Protein AF-A0A6L8A4A1-F1 (afdb_monomer)

Mean predicted aligned error: 17.14 Å

Secondary structure (DSSP, 8-state):
-HHHHHHHHHHHHHHHHHHHHHHHHHHHHHTT--TTTSSSPPPTT-SS-HHHHHHHHHHHHHHHHHHHHTTPPP--HHHHHHHHHHHHHHHHHHHHHTTB-TTTSSSBPPTT-SS-HHHHHHHHHHHHHHHHHHHHTTPPPSS-HHHHHHHHHHHHHHHHHHHHTT--TTTSSSPPPTT-SS-HHHHHHHHHHHHHHHHHHHHTTB-TTT--B-STT-SS-HHHHHHHHHHHHSSHHHHHHHHHHHHHHHHHHTB-TTT--B-SSSSS-HHHHHHHHHHHHHHHHTTB-TTT--B-GGG-SS-HHHHHHHHHHHHHHHHHHHHHHHHHHHHHHHTTB-TTT--B-TTSSS-HHHHHHHHHTTTHHHHHHHHHHHHHHHHHTTB-TTT--B-SS-SS-HHHHHHHHHHSGGGTT----PPEEEEEETTT--EEEEESSHHHHHHHHHHHT--GGGEEEEEE--TTGGGS-S---

pLDDT: mean 90.59, std 10.73, range [36.97, 98.38]

Foldseek 3Di:
DVVVVVVVVVVVVVVVVVVVLVVQQVVLVVVQHQSPPSPHHPDPPDSHNPVVVVVVVVVVVVVVVVCVVVVNDDPPPVVVVVVVVVVLVVLLVVCVVVQHQSVPRPHGPDVPDNHNPVVVVVVVVVVVVVVVVCVVVVHPPPCPPVNVVVVVVVLVVLLVVLVVVQHASPPSPDHPPPPDRHHPVVVVVVVVVLVVLLVVLLVVCAASPPRHHHPPSDNHHPVVVVVVVVVCVVDVVVVVVVLVVLQVVLQVQCAQSPPRHHHDNDNHDPVVVVVLVVLQVVLLVVQAASPPRHGHPPSDNHHPVRVVVVVVVVVVVVVVVVVVLVVLLVVLQVVCAASPPRHHHNPDVHDPVVVVVVVVVPVVVVVVVVLVVLLVVLVVVCAASPPRHHHHNDNHPPVVVVVVCCVPVVNVPPDPQQWWKWKAFPVPRDIQDIDSDPVVVVVSCVVVVHDPVRIDIDTPPPPCVVVPDPDDD

Radius of gyration: 52.81 Å; Cα contacts (8 Å, |Δi|>4): 435; chains: 1; bounding box: 138×53×135 Å

Sequence (473 aa):
MAQRDIDERLDRRRRRNLDGYHRRVAERRERDLCIKCGKRPPAPERSICAPCGEKAGASERARAARFRAEGKPVRDPEARRRADRERDRRQHAERRAAGICVKCGRVPALPERTQCGPCAERRLAADRARHARARAEGKPPRISEASRLADRERGRRRRAERRAAGLCIRCGTLSPEAGRSMCEPCRDDRRAAKRLRRAERRAAGLCETCAAPVTGGAVYCGPCAAARNERRQRNPEPAREADRRRYAERRKRGDCTSCGKPVQGTAECRTCRDAHRTRYDARRAAGVCVKCRTPTDGGAAYCDPCAAAKAASRDRDRAAEYAARRRRYAERRARGRCVACNAPSPDAARCKPCAAVNAGQRDREAEKAARRRRYAERRAKGRCVECDAPSPGAARCEPCSLRHRERSGAFRGIPLWDPSWTVIEIATGVCHGTYDSEMEVAACLAFARLSRDEVEVIADASPMAGFIAPGWQ

Structure (mmCIF, N/CA/C/O backbone):
data_AF-A0A6L8A4A1-F1
#
_entry.id   AF-A0A6L8A4A1-F1
#
loop_
_atom_site.group_PDB
_atom_site.id
_atom_site.type_symbol
_atom_site.label_atom_id
_atom_site.label_alt_id
_atom_site.label_comp_id
_atom_site.label_asym_id
_atom_site.label_entity_id
_atom_site.label_seq_id
_atom_site.pdbx_PDB_ins_code
_atom_site.Cartn_x
_atom_site.Cartn_y
_atom_site.Cartn_z
_atom_site.occupancy
_atom_site.B_iso_or_equiv
_atom_site.auth_seq_id
_atom_site.auth_comp_id
_atom_site.auth_asym_id
_atom_site.auth_atom_id
_atom_site.pdbx_PDB_model_num
ATOM 1 N N . MET A 1 1 ? 57.455 25.961 -37.954 1.00 66.94 1 MET A N 1
ATOM 2 C CA . MET A 1 1 ? 56.364 26.708 -38.623 1.00 66.94 1 MET A CA 1
ATOM 3 C C . MET A 1 1 ? 56.169 26.250 -40.070 1.00 66.94 1 MET A C 1
ATOM 5 O O . MET A 1 1 ? 55.058 25.855 -40.381 1.00 66.94 1 MET A O 1
ATOM 9 N N . ALA A 1 2 ? 57.227 26.104 -40.881 1.00 84.94 2 ALA A N 1
ATOM 10 C CA . ALA A 1 2 ? 57.139 25.683 -42.293 1.00 84.94 2 ALA A CA 1
ATOM 11 C C . ALA A 1 2 ? 56.309 24.409 -42.600 1.00 84.94 2 ALA A C 1
ATOM 13 O O . ALA A 1 2 ? 55.541 24.403 -43.558 1.00 84.94 2 ALA A O 1
ATOM 14 N N . GLN A 1 3 ? 56.401 23.341 -41.793 1.00 88.38 3 GLN A N 1
ATOM 15 C CA . GLN A 1 3 ? 55.623 22.114 -42.043 1.00 88.38 3 GLN A CA 1
ATOM 16 C C . GLN A 1 3 ? 54.108 22.325 -41.870 1.00 88.38 3 GLN A C 1
ATOM 18 O O . GLN A 1 3 ? 53.325 21.810 -42.663 1.00 88.38 3 GLN A O 1
ATOM 23 N N . ARG A 1 4 ? 53.693 23.135 -40.882 1.00 89.94 4 ARG A N 1
ATOM 24 C CA . ARG A 1 4 ? 52.273 23.463 -40.666 1.00 89.94 4 ARG A CA 1
ATOM 25 C C . ARG A 1 4 ? 51.700 24.235 -41.852 1.00 89.94 4 ARG A C 1
ATOM 27 O O . ARG A 1 4 ? 50.600 23.926 -42.294 1.00 89.94 4 ARG A O 1
ATOM 34 N N . ASP A 1 5 ? 52.467 25.162 -42.420 1.00 92.38 5 ASP A N 1
ATOM 35 C CA . ASP A 1 5 ? 52.031 25.950 -43.578 1.00 92.38 5 ASP A CA 1
ATOM 36 C C . ASP A 1 5 ? 51.879 25.087 -44.842 1.00 92.38 5 ASP A C 1
ATOM 38 O O . ASP A 1 5 ? 50.951 25.283 -45.636 1.00 92.38 5 ASP A O 1
ATOM 42 N N . ILE A 1 6 ? 52.769 24.101 -45.025 1.00 94.25 6 ILE A N 1
ATOM 43 C CA . ILE A 1 6 ? 52.677 23.108 -46.105 1.00 94.25 6 ILE A CA 1
ATOM 44 C C . ILE A 1 6 ? 51.421 22.250 -45.926 1.00 94.25 6 ILE A C 1
ATOM 46 O O . ILE A 1 6 ? 50.636 22.117 -46.870 1.00 94.25 6 ILE A O 1
ATOM 50 N N . ASP A 1 7 ? 51.195 21.721 -44.724 1.00 91.62 7 ASP A N 1
ATOM 51 C CA . ASP A 1 7 ? 50.035 20.882 -44.424 1.00 91.62 7 ASP A CA 1
ATOM 52 C C . ASP A 1 7 ? 48.723 21.666 -44.604 1.00 91.62 7 ASP A C 1
ATOM 54 O O . ASP A 1 7 ? 47.808 21.197 -45.282 1.00 91.62 7 ASP A O 1
ATOM 58 N N . GLU A 1 8 ? 48.652 22.915 -44.133 1.00 94.12 8 GLU A N 1
ATOM 59 C CA . GLU A 1 8 ? 47.497 23.795 -44.340 1.00 94.12 8 GLU A CA 1
ATOM 60 C C . GLU A 1 8 ? 47.246 24.126 -45.818 1.00 94.12 8 GLU A C 1
ATOM 62 O O . GLU A 1 8 ? 46.094 24.242 -46.257 1.00 94.12 8 GLU A O 1
ATOM 67 N N . ARG A 1 9 ? 48.304 24.312 -46.617 1.00 94.69 9 ARG A N 1
ATOM 68 C CA . ARG A 1 9 ? 48.182 24.520 -48.069 1.00 94.69 9 ARG A CA 1
ATOM 69 C C . ARG A 1 9 ? 47.657 23.266 -48.765 1.00 94.69 9 ARG A C 1
ATOM 71 O O . ARG A 1 9 ? 46.771 23.373 -49.623 1.00 94.69 9 ARG A O 1
ATOM 78 N N . LEU A 1 10 ? 48.161 22.089 -48.393 1.00 94.94 10 LEU A N 1
ATOM 79 C CA . LEU A 1 10 ? 47.692 20.806 -48.915 1.00 94.94 10 LEU A CA 1
ATOM 80 C C . LEU A 1 10 ? 46.236 20.546 -48.527 1.00 94.94 10 LEU A C 1
ATOM 82 O O . LEU A 1 10 ? 45.442 20.164 -49.389 1.00 94.94 10 LEU A O 1
ATOM 86 N N . ASP A 1 11 ? 45.852 20.828 -47.287 1.00 91.75 11 ASP A N 1
ATOM 87 C CA . ASP A 1 11 ? 44.479 20.678 -46.814 1.00 91.75 11 ASP A CA 1
ATOM 88 C C . ASP A 1 11 ? 43.524 21.648 -47.505 1.00 91.75 11 ASP A C 1
ATOM 90 O O . ASP A 1 11 ? 42.462 21.231 -47.974 1.00 91.75 11 ASP A O 1
ATOM 94 N N . ARG A 1 12 ? 43.910 22.919 -47.683 1.00 94.50 12 ARG A N 1
ATOM 95 C CA . ARG A 1 12 ? 43.130 23.875 -48.489 1.00 94.50 12 ARG A CA 1
ATOM 96 C C . ARG A 1 12 ? 42.948 23.388 -49.926 1.00 94.50 12 ARG A C 1
ATOM 98 O O . ARG A 1 12 ? 41.848 23.481 -50.473 1.00 94.50 12 ARG A O 1
ATOM 105 N N . ARG A 1 13 ? 43.991 22.830 -50.550 1.00 95.88 13 ARG A N 1
ATOM 106 C CA . ARG A 1 13 ? 43.899 22.238 -51.897 1.00 95.88 13 ARG A CA 1
ATOM 107 C C . ARG A 1 13 ? 42.974 21.018 -51.921 1.00 95.88 13 ARG A C 1
ATOM 109 O O . ARG A 1 13 ? 42.146 20.914 -52.825 1.00 95.88 13 ARG A O 1
ATOM 116 N N . ARG A 1 14 ? 43.068 20.126 -50.930 1.00 95.44 14 ARG A N 1
ATOM 117 C CA . ARG A 1 14 ? 42.193 18.949 -50.791 1.00 95.44 14 ARG A CA 1
ATOM 118 C C . ARG A 1 14 ? 40.729 19.353 -50.618 1.00 95.44 14 ARG A C 1
ATOM 120 O O . ARG A 1 14 ? 39.891 18.802 -51.325 1.00 95.44 14 ARG A O 1
ATOM 127 N N . ARG A 1 15 ? 40.435 20.341 -49.762 1.00 92.25 15 ARG A N 1
ATOM 128 C CA . ARG A 1 15 ? 39.079 20.889 -49.568 1.00 92.25 15 ARG A CA 1
ATOM 129 C C . ARG A 1 15 ? 38.517 21.456 -50.870 1.00 92.25 15 ARG A C 1
ATOM 131 O O . ARG A 1 15 ? 37.486 20.980 -51.322 1.00 92.25 15 ARG A O 1
ATOM 138 N N . ARG A 1 16 ? 39.256 22.337 -51.558 1.00 95.19 16 ARG A N 1
ATOM 139 C CA . ARG A 1 16 ? 38.829 22.887 -52.863 1.00 95.19 16 ARG A CA 1
ATOM 140 C C . ARG A 1 16 ? 38.543 21.802 -53.908 1.00 95.19 16 ARG A C 1
ATOM 142 O O . ARG A 1 16 ? 37.552 21.886 -54.629 1.00 95.19 16 ARG A O 1
ATOM 149 N N . ASN A 1 17 ? 39.379 20.765 -53.981 1.00 95.44 17 ASN A N 1
ATOM 150 C CA . ASN A 1 17 ? 39.164 19.644 -54.899 1.00 95.44 17 ASN A CA 1
ATOM 151 C C . ASN A 1 17 ? 37.913 18.829 -54.542 1.00 95.44 17 ASN A C 1
ATOM 153 O O . ASN A 1 17 ? 37.177 18.414 -55.441 1.00 95.44 17 ASN A O 1
ATOM 157 N N . LEU A 1 18 ? 37.682 18.600 -53.247 1.00 93.38 18 LEU A N 1
ATOM 158 C CA . LEU A 1 18 ? 36.519 17.879 -52.740 1.00 93.38 18 LEU A CA 1
ATOM 159 C C . LEU A 1 18 ? 35.227 18.665 -52.999 1.00 93.38 18 LEU A C 1
ATOM 161 O O . LEU A 1 18 ? 34.268 18.097 -53.517 1.00 93.38 18 LEU A O 1
ATOM 165 N N . ASP A 1 19 ? 35.231 19.973 -52.747 1.00 91.94 19 ASP A N 1
ATOM 166 C CA . ASP A 1 19 ? 34.096 20.862 -53.010 1.00 91.94 19 ASP A CA 1
ATOM 167 C C . ASP A 1 19 ? 33.770 20.912 -54.507 1.00 91.94 19 ASP A C 1
ATOM 169 O O . ASP A 1 19 ? 32.614 20.766 -54.909 1.00 91.94 19 ASP A O 1
ATOM 173 N N . GLY A 1 20 ? 34.794 21.032 -55.360 1.00 96.31 20 GLY A N 1
ATOM 174 C CA . GLY A 1 20 ? 34.628 20.966 -56.811 1.00 96.31 20 GLY A CA 1
ATOM 175 C C . GLY A 1 20 ? 34.085 19.614 -57.286 1.00 96.31 20 GLY A C 1
ATOM 176 O O . GLY A 1 20 ? 33.263 19.561 -58.200 1.00 96.31 20 GLY A O 1
ATOM 177 N N . TYR A 1 21 ? 34.503 18.511 -56.658 1.00 96.12 21 TYR A N 1
ATOM 178 C CA . TYR A 1 21 ? 33.940 17.188 -56.925 1.00 96.12 21 TYR A CA 1
ATOM 179 C C . TYR A 1 21 ? 32.464 17.108 -56.518 1.00 96.12 21 TYR A C 1
ATOM 181 O O . TYR A 1 21 ? 31.644 16.692 -57.336 1.00 96.12 21 TYR A O 1
ATOM 189 N N . HIS A 1 22 ? 32.106 17.544 -55.307 1.00 94.25 22 HIS A N 1
ATOM 190 C CA . HIS A 1 22 ? 30.720 17.539 -54.834 1.00 94.25 22 HIS A CA 1
ATOM 191 C C . HIS A 1 22 ? 29.806 18.392 -55.710 1.00 94.25 22 HIS A C 1
ATOM 193 O O . HIS A 1 22 ? 28.723 17.930 -56.063 1.00 94.25 22 HIS A O 1
ATOM 199 N N . ARG A 1 23 ? 30.270 19.574 -56.132 1.00 96.50 23 ARG A N 1
ATOM 200 C CA . ARG A 1 23 ? 29.540 20.446 -57.059 1.00 96.50 23 ARG A CA 1
ATOM 201 C C . ARG A 1 23 ? 29.244 19.740 -58.383 1.00 96.50 23 ARG A C 1
ATOM 203 O O . ARG A 1 23 ? 28.089 19.660 -58.778 1.00 96.50 23 ARG A O 1
ATOM 210 N N . ARG A 1 24 ? 30.258 19.133 -59.017 1.00 97.50 24 ARG A N 1
ATOM 211 C CA . ARG A 1 24 ? 30.073 18.369 -60.268 1.00 97.50 24 ARG A CA 1
ATOM 212 C C . ARG A 1 24 ? 29.150 17.165 -60.094 1.00 97.50 24 ARG A C 1
ATOM 214 O O . ARG A 1 24 ? 28.415 16.821 -61.010 1.00 97.50 24 ARG A O 1
ATOM 221 N N . VAL A 1 25 ? 29.210 16.480 -58.952 1.00 96.81 25 VAL A N 1
ATOM 222 C CA . VAL A 1 25 ? 28.322 15.342 -58.666 1.00 96.81 25 VAL A CA 1
ATOM 223 C C . VAL A 1 25 ? 26.877 15.803 -58.491 1.00 96.81 25 VAL A C 1
ATOM 225 O O . VAL A 1 25 ? 25.984 15.124 -58.987 1.00 96.81 25 VAL A O 1
ATOM 228 N N . ALA A 1 26 ? 26.649 16.927 -57.809 1.00 94.88 26 ALA A N 1
ATOM 229 C CA . ALA A 1 26 ? 25.322 17.511 -57.647 1.00 94.88 26 ALA A CA 1
ATOM 230 C C . ALA A 1 26 ? 24.728 17.923 -59.002 1.00 94.88 26 ALA A C 1
ATOM 232 O O . ALA A 1 26 ? 23.661 17.434 -59.348 1.00 94.88 26 ALA A O 1
ATOM 233 N N . GLU A 1 27 ? 25.474 18.684 -59.810 1.00 96.56 27 GLU A N 1
ATOM 234 C CA . GLU A 1 27 ? 25.054 19.105 -61.158 1.00 96.56 27 GLU A CA 1
ATOM 235 C C . GLU A 1 27 ? 24.730 17.904 -62.064 1.00 96.56 27 GLU A C 1
ATOM 237 O O . GLU A 1 27 ? 23.751 17.900 -62.804 1.00 96.56 27 GLU A O 1
ATOM 242 N N . ARG A 1 28 ? 25.532 16.832 -61.989 1.00 98.00 28 ARG A N 1
ATOM 243 C CA . ARG A 1 28 ? 25.261 15.601 -62.748 1.00 98.00 28 ARG A CA 1
ATOM 244 C C . ARG A 1 28 ? 23.988 14.907 -62.283 1.00 98.00 28 ARG A C 1
ATOM 246 O O . ARG A 1 28 ? 23.270 14.398 -63.128 1.00 98.00 28 ARG A O 1
ATOM 253 N N . ARG A 1 29 ? 23.712 14.871 -60.976 1.00 96.31 29 ARG A N 1
ATOM 254 C CA . ARG A 1 29 ? 22.476 14.277 -60.444 1.00 96.31 29 ARG A CA 1
ATOM 255 C C . ARG A 1 29 ? 21.245 15.075 -60.847 1.00 96.31 29 ARG A C 1
ATOM 257 O O . ARG A 1 29 ? 20.251 14.465 -61.191 1.00 96.31 29 ARG A O 1
ATOM 264 N N . GLU A 1 30 ? 21.334 16.400 -60.824 1.00 97.38 30 GLU A N 1
ATOM 265 C CA . GLU A 1 30 ? 20.248 17.291 -61.247 1.00 97.38 30 GLU A CA 1
ATOM 266 C C . GLU A 1 30 ? 19.890 17.109 -62.729 1.00 97.38 30 GLU A C 1
ATOM 268 O O . GLU A 1 30 ? 18.735 17.238 -63.109 1.00 97.38 30 GLU A O 1
ATOM 273 N N . ARG A 1 31 ? 20.871 16.734 -63.559 1.00 97.56 31 ARG A N 1
ATOM 274 C CA . ARG A 1 31 ? 20.678 16.408 -64.980 1.00 97.56 31 ARG A CA 1
ATOM 275 C C . ARG A 1 31 ? 20.399 14.923 -65.255 1.00 97.56 31 ARG A C 1
ATOM 277 O O . ARG A 1 31 ? 20.472 14.513 -66.409 1.00 97.56 31 ARG A O 1
ATOM 284 N N . ASP A 1 32 ? 20.190 14.102 -64.225 1.00 96.81 32 ASP A N 1
ATOM 285 C CA . ASP A 1 32 ? 20.058 12.641 -64.340 1.00 96.81 32 ASP A CA 1
ATOM 286 C C . ASP A 1 32 ? 21.209 11.963 -65.111 1.00 96.81 32 ASP A C 1
ATOM 288 O O . ASP A 1 32 ? 21.039 10.988 -65.841 1.00 96.81 32 ASP A O 1
ATOM 292 N N . LEU A 1 33 ? 22.436 12.456 -64.928 1.00 97.88 33 LEU A N 1
ATOM 293 C CA . LEU A 1 33 ? 23.653 11.931 -65.542 1.00 97.88 33 LEU A CA 1
ATOM 294 C C . LEU A 1 33 ? 24.495 11.122 -64.546 1.00 97.88 33 LEU A C 1
ATOM 296 O O . LEU A 1 33 ? 24.608 11.409 -63.355 1.00 97.88 33 LEU A O 1
ATOM 300 N N . CYS A 1 34 ? 25.194 10.118 -65.073 1.00 97.25 34 CYS A N 1
ATOM 301 C CA . CYS A 1 34 ? 26.164 9.295 -64.360 1.00 97.25 34 CYS A CA 1
ATOM 302 C C . CYS A 1 34 ? 27.194 10.159 -63.621 1.00 97.25 34 CYS A C 1
ATOM 304 O O . CYS A 1 34 ? 27.953 10.906 -64.246 1.00 97.25 34 CYS A O 1
ATOM 306 N N . ILE A 1 35 ? 27.329 9.966 -62.304 1.00 97.19 35 ILE A N 1
ATOM 307 C CA . ILE A 1 35 ? 28.230 10.787 -61.475 1.00 97.19 35 ILE A CA 1
ATOM 308 C C . ILE A 1 35 ? 29.708 10.648 -61.860 1.00 97.19 35 ILE A C 1
ATOM 310 O O . ILE A 1 35 ? 30.510 11.519 -61.530 1.00 97.19 35 ILE A O 1
ATOM 314 N N . LYS A 1 36 ? 30.086 9.573 -62.568 1.00 96.50 36 LYS A N 1
ATOM 315 C CA . LYS A 1 36 ? 31.472 9.291 -62.965 1.00 96.50 36 LYS A CA 1
ATOM 316 C C . LYS A 1 36 ? 31.833 9.945 -64.297 1.00 96.50 36 LYS A C 1
ATOM 318 O O . LYS A 1 36 ? 32.751 10.764 -64.331 1.00 96.50 36 LYS A O 1
ATOM 323 N N . CYS A 1 37 ? 31.116 9.622 -65.375 1.00 97.06 37 CYS A N 1
ATOM 324 C CA . CYS A 1 37 ? 31.416 10.169 -66.702 1.00 97.06 37 CYS A CA 1
ATOM 325 C C . CYS A 1 37 ? 30.675 11.472 -67.021 1.00 97.06 37 CYS A C 1
ATOM 327 O O . CYS A 1 37 ? 31.192 12.247 -67.813 1.00 97.06 37 CYS A O 1
ATOM 329 N N . GLY A 1 38 ? 29.500 11.718 -66.431 1.00 96.44 38 GLY A N 1
ATOM 330 C CA . GLY A 1 38 ? 28.654 12.874 -66.743 1.00 96.44 38 GLY A CA 1
ATOM 331 C C . GLY A 1 38 ? 28.085 12.879 -68.166 1.00 96.44 38 GLY A C 1
ATOM 332 O O . GLY A 1 38 ? 27.768 13.948 -68.657 1.00 96.44 38 GLY A O 1
ATOM 333 N N . LYS A 1 39 ? 28.018 11.724 -68.850 1.00 97.88 39 LYS A N 1
ATOM 334 C CA . LYS A 1 39 ? 27.630 11.634 -70.278 1.00 97.88 39 LYS A CA 1
ATOM 335 C C . LYS A 1 39 ? 26.369 10.814 -70.566 1.00 97.88 39 LYS A C 1
ATOM 337 O O . LYS A 1 39 ? 25.824 10.914 -71.651 1.00 97.88 39 LYS A O 1
ATOM 342 N N . ARG A 1 40 ? 25.974 9.917 -69.662 1.00 97.38 40 ARG A N 1
ATOM 343 C CA . ARG A 1 40 ? 24.884 8.944 -69.868 1.00 97.38 40 ARG A CA 1
ATOM 344 C C . ARG A 1 40 ? 24.037 8.856 -68.606 1.00 97.38 40 ARG A C 1
ATOM 346 O O . ARG A 1 40 ? 24.631 9.037 -67.538 1.00 97.38 40 ARG A O 1
ATOM 353 N N . PRO A 1 41 ? 22.748 8.504 -68.693 1.00 97.31 41 PRO A N 1
ATOM 354 C CA . PRO A 1 41 ? 21.939 8.269 -67.510 1.00 97.31 41 PRO A CA 1
ATOM 355 C C . PRO A 1 41 ? 22.492 7.114 -66.658 1.00 97.31 41 PRO A C 1
ATOM 357 O O . PRO A 1 41 ? 23.192 6.227 -67.175 1.00 97.31 41 PRO A O 1
ATOM 360 N N . PRO A 1 42 ? 22.275 7.141 -65.334 1.00 97.44 42 PRO A N 1
ATOM 361 C CA . PRO A 1 42 ? 22.647 6.036 -64.464 1.00 97.44 42 PRO A CA 1
ATOM 362 C C . PRO A 1 42 ? 21.858 4.763 -64.811 1.00 97.44 42 PRO A C 1
ATOM 364 O O . PRO A 1 42 ? 20.752 4.825 -65.336 1.00 97.44 42 PRO A O 1
ATOM 367 N N . ALA A 1 43 ? 22.429 3.593 -64.514 1.00 95.69 43 ALA A N 1
ATOM 368 C CA . ALA A 1 43 ? 21.668 2.345 -64.586 1.00 95.69 43 ALA A CA 1
ATOM 369 C C . ALA A 1 43 ? 20.592 2.308 -63.476 1.00 95.69 43 ALA A C 1
ATOM 371 O O . ALA A 1 43 ? 20.798 2.956 -62.442 1.00 95.69 43 ALA A O 1
ATOM 372 N N . PRO A 1 44 ? 19.501 1.529 -63.634 1.00 95.50 44 PRO A N 1
ATOM 373 C CA . PRO A 1 44 ? 18.491 1.362 -62.591 1.00 95.50 44 PRO A CA 1
ATOM 374 C C . PRO A 1 44 ? 19.135 1.020 -61.242 1.00 95.50 44 PRO A C 1
ATOM 376 O O . PRO A 1 44 ? 20.060 0.207 -61.177 1.00 95.50 44 PRO A O 1
ATOM 379 N N . GLU A 1 45 ? 18.688 1.697 -60.181 1.00 93.44 45 GLU A N 1
ATOM 380 C CA . GLU A 1 45 ? 19.168 1.528 -58.797 1.00 93.44 45 GLU A CA 1
ATOM 381 C C . GLU A 1 45 ? 20.650 1.877 -58.548 1.00 93.44 45 GLU A C 1
ATOM 383 O O . GLU A 1 45 ? 21.193 1.621 -57.469 1.00 93.44 45 GLU A O 1
ATOM 388 N N . ARG A 1 46 ? 21.345 2.482 -59.519 1.00 95.31 46 ARG A N 1
ATOM 389 C CA . ARG A 1 46 ? 22.758 2.867 -59.392 1.00 95.31 46 ARG A CA 1
ATOM 390 C C . ARG A 1 46 ? 22.935 4.364 -59.608 1.00 95.31 46 ARG A C 1
ATOM 392 O O . ARG A 1 46 ? 22.094 5.042 -60.168 1.00 95.31 46 ARG A O 1
ATOM 399 N N . SER A 1 47 ? 24.071 4.902 -59.165 1.00 96.06 47 SER A N 1
ATOM 400 C CA . SER A 1 47 ? 24.444 6.312 -59.404 1.00 96.06 47 SER A CA 1
ATOM 401 C C . SER A 1 47 ? 25.384 6.501 -60.602 1.00 96.06 47 SER A C 1
ATOM 403 O O . SER A 1 47 ? 25.745 7.623 -60.958 1.00 96.06 47 SER A O 1
ATOM 405 N N . ILE A 1 48 ? 25.800 5.403 -61.237 1.00 97.38 48 ILE A N 1
ATOM 406 C CA . ILE A 1 48 ? 26.702 5.382 -62.391 1.00 97.38 48 ILE A CA 1
ATOM 407 C C . ILE A 1 48 ? 26.062 4.605 -63.542 1.00 97.38 48 ILE A C 1
ATOM 409 O O . ILE A 1 48 ? 25.298 3.669 -63.315 1.00 97.38 48 ILE A O 1
ATOM 413 N N . CYS A 1 49 ? 26.386 4.982 -64.778 1.00 97.69 49 CYS A N 1
ATOM 414 C CA . CYS A 1 49 ? 25.939 4.259 -65.967 1.00 97.69 49 CYS A CA 1
ATOM 415 C C . CYS A 1 49 ? 26.591 2.869 -66.047 1.00 97.69 49 CYS A C 1
ATOM 417 O O . CYS A 1 49 ? 27.691 2.665 -65.519 1.00 97.69 49 CYS A O 1
ATOM 419 N N . ALA A 1 50 ? 25.942 1.934 -66.748 1.00 97.44 50 ALA A N 1
ATOM 420 C CA . ALA A 1 50 ? 26.412 0.553 -66.892 1.00 97.44 50 ALA A CA 1
ATOM 421 C C . ALA A 1 50 ? 27.892 0.433 -67.337 1.00 97.44 50 ALA A C 1
ATOM 423 O O . ALA A 1 50 ? 28.654 -0.197 -66.602 1.00 97.44 50 ALA A O 1
ATOM 424 N N . PRO A 1 51 ? 28.379 1.151 -68.377 1.00 97.69 51 PRO A N 1
ATOM 425 C CA . PRO A 1 51 ? 29.790 1.075 -68.784 1.00 97.69 51 PRO A CA 1
ATOM 426 C C . PRO A 1 51 ? 30.765 1.553 -67.700 1.00 97.69 51 PRO A C 1
ATOM 428 O O . PRO A 1 51 ? 31.855 1.012 -67.511 1.00 97.69 51 PRO A O 1
ATOM 431 N N . CYS A 1 52 ? 30.388 2.597 -66.952 1.00 97.25 52 CYS A N 1
ATOM 432 C CA . CYS A 1 52 ? 31.201 3.079 -65.836 1.00 97.25 52 CYS A CA 1
ATOM 433 C C . CYS A 1 52 ? 31.234 2.077 -64.680 1.00 97.25 52 CYS A C 1
ATOM 435 O O . CYS A 1 52 ? 32.259 1.987 -63.995 1.00 97.25 52 CYS A O 1
ATOM 437 N N . GLY A 1 53 ? 30.126 1.362 -64.465 1.00 95.88 53 GLY A N 1
ATOM 438 C CA . GLY A 1 53 ? 30.003 0.273 -63.502 1.00 95.88 53 GLY A CA 1
ATOM 439 C C . GLY A 1 53 ? 30.864 -0.927 -63.879 1.00 95.88 53 GLY A C 1
ATOM 440 O O . GLY A 1 53 ? 31.643 -1.387 -63.050 1.00 95.88 53 GLY A O 1
ATOM 441 N N . GLU A 1 54 ? 30.815 -1.365 -65.135 1.00 95.56 54 GLU A N 1
ATOM 442 C CA . GLU A 1 54 ? 31.667 -2.436 -65.663 1.00 95.56 54 GLU A CA 1
ATOM 443 C C . GLU A 1 54 ? 33.148 -2.094 -65.529 1.00 95.56 54 GLU A C 1
ATOM 445 O O . GLU A 1 54 ? 33.912 -2.885 -64.978 1.00 95.56 54 GLU A O 1
ATOM 450 N N . LYS A 1 55 ? 33.549 -0.877 -65.923 1.00 96.44 55 LYS A N 1
ATOM 451 C CA . LYS A 1 55 ? 34.935 -0.411 -65.771 1.00 96.44 55 LYS A CA 1
ATOM 452 C C . LYS A 1 55 ? 35.370 -0.352 -64.303 1.00 96.44 55 LYS A C 1
ATOM 454 O O . LYS A 1 55 ? 36.516 -0.663 -63.987 1.00 96.44 55 LYS A O 1
ATOM 459 N N . ALA A 1 56 ? 34.478 0.054 -63.394 1.00 93.81 56 ALA A N 1
ATOM 460 C CA . ALA A 1 56 ? 34.760 0.048 -61.957 1.00 93.81 56 ALA A CA 1
ATOM 461 C C . ALA A 1 56 ? 34.936 -1.382 -61.424 1.00 93.81 56 ALA A C 1
ATOM 463 O O . ALA A 1 56 ? 35.932 -1.653 -60.759 1.00 93.81 56 ALA A O 1
ATOM 464 N N . GLY A 1 57 ? 34.031 -2.296 -61.781 1.00 94.19 57 GLY A N 1
ATOM 465 C CA . GLY A 1 57 ? 34.115 -3.703 -61.398 1.00 94.19 57 GLY A CA 1
ATOM 466 C C . GLY A 1 57 ? 35.346 -4.400 -61.979 1.00 94.19 57 GLY A C 1
ATOM 467 O O . GLY A 1 57 ? 36.005 -5.157 -61.275 1.00 94.19 57 GLY A O 1
ATOM 468 N N . ALA A 1 58 ? 35.716 -4.109 -63.229 1.00 94.31 58 ALA A N 1
ATOM 469 C CA . ALA A 1 58 ? 36.940 -4.616 -63.846 1.00 94.31 58 ALA A CA 1
ATOM 470 C C . ALA A 1 58 ? 38.191 -4.129 -63.100 1.00 94.31 58 ALA A C 1
ATOM 472 O O . ALA A 1 58 ? 39.071 -4.927 -62.791 1.00 94.31 58 ALA A O 1
ATOM 473 N N . SER A 1 59 ? 38.239 -2.843 -62.736 1.00 92.81 59 SER A N 1
ATOM 474 C CA . SER A 1 59 ? 39.335 -2.281 -61.940 1.00 92.81 59 SER A CA 1
ATOM 475 C C . SER A 1 59 ? 39.417 -2.898 -60.537 1.00 92.81 59 SER A C 1
ATOM 477 O O . SER A 1 59 ? 40.514 -3.194 -60.063 1.00 92.81 59 SER A O 1
ATOM 479 N N . GLU A 1 60 ? 38.280 -3.147 -59.883 1.00 90.50 60 GLU A N 1
ATOM 480 C CA . GLU A 1 60 ? 38.232 -3.807 -58.576 1.00 90.50 60 GLU A CA 1
ATOM 481 C C . GLU A 1 60 ? 38.679 -5.273 -58.656 1.00 90.50 60 GLU A C 1
ATOM 483 O O . GLU A 1 60 ? 39.505 -5.699 -57.847 1.00 90.50 60 GLU A O 1
ATOM 488 N N . ARG A 1 61 ? 38.224 -6.022 -59.671 1.00 92.88 61 ARG A N 1
ATOM 489 C CA . ARG A 1 61 ? 38.685 -7.394 -59.940 1.00 92.88 61 ARG A CA 1
ATOM 490 C C . ARG A 1 61 ? 40.181 -7.443 -60.234 1.00 92.88 61 ARG A C 1
ATOM 492 O O . ARG A 1 61 ? 40.866 -8.277 -59.653 1.00 92.88 61 ARG A O 1
ATOM 499 N N . ALA A 1 62 ? 40.700 -6.533 -61.059 1.00 93.31 62 ALA A N 1
ATOM 500 C CA . ALA A 1 62 ? 42.129 -6.438 -61.355 1.00 93.31 62 ALA A CA 1
ATOM 501 C C . ALA A 1 62 ? 42.949 -6.116 -60.096 1.00 93.31 62 ALA A C 1
ATOM 503 O O . ALA A 1 62 ? 43.975 -6.741 -59.839 1.00 93.31 62 ALA A O 1
ATOM 504 N N . ARG A 1 63 ? 42.469 -5.193 -59.250 1.00 90.69 63 ARG A N 1
ATOM 505 C CA . ARG A 1 63 ? 43.097 -4.891 -57.957 1.00 90.69 63 ARG A CA 1
ATOM 506 C C . ARG A 1 63 ? 43.092 -6.103 -57.024 1.00 90.69 63 ARG A C 1
ATOM 508 O O . ARG A 1 63 ? 44.102 -6.361 -56.375 1.00 90.69 63 ARG A O 1
ATOM 515 N N . ALA A 1 64 ? 41.976 -6.825 -56.944 1.00 86.31 64 ALA A N 1
ATOM 516 C CA . ALA A 1 64 ? 41.865 -8.033 -56.136 1.00 86.31 64 ALA A CA 1
ATOM 517 C C . ALA A 1 64 ? 42.791 -9.144 -56.655 1.00 86.31 64 ALA A C 1
ATOM 519 O O . ALA A 1 64 ? 43.473 -9.776 -55.855 1.00 86.31 64 ALA A O 1
ATOM 520 N N . ALA A 1 65 ? 42.865 -9.342 -57.974 1.00 90.62 65 ALA A N 1
ATOM 521 C CA . ALA A 1 65 ? 43.783 -10.284 -58.609 1.00 90.62 65 ALA A CA 1
ATOM 522 C C . ALA A 1 65 ? 45.246 -9.929 -58.310 1.00 90.62 65 ALA A C 1
ATOM 524 O O . ALA A 1 65 ? 45.998 -10.796 -57.878 1.00 90.62 65 ALA A O 1
ATOM 525 N N . ARG A 1 66 ? 45.622 -8.647 -58.422 1.00 93.38 66 ARG A N 1
ATOM 526 C CA . ARG A 1 66 ? 46.959 -8.167 -58.049 1.00 93.38 66 ARG A CA 1
ATOM 527 C C . ARG A 1 66 ? 47.281 -8.443 -56.580 1.00 93.38 66 ARG A C 1
ATOM 529 O O . ARG A 1 66 ? 48.358 -8.933 -56.286 1.00 93.38 66 ARG A O 1
ATOM 536 N N . PHE A 1 67 ? 46.353 -8.183 -55.657 1.00 87.62 67 PHE A N 1
ATOM 537 C CA . PHE A 1 67 ? 46.579 -8.494 -54.240 1.00 87.62 67 PHE A CA 1
ATOM 538 C C . PHE A 1 67 ? 46.749 -9.991 -53.974 1.00 87.62 67 PHE A C 1
ATOM 540 O O . PHE A 1 67 ? 47.581 -10.346 -53.145 1.00 87.62 67 PHE A O 1
ATOM 547 N N . ARG A 1 68 ? 46.027 -10.858 -54.697 1.00 87.38 68 ARG A N 1
ATOM 548 C CA . ARG A 1 68 ? 46.251 -12.310 -54.629 1.00 87.38 68 ARG A CA 1
ATOM 549 C C . ARG A 1 68 ? 47.624 -12.700 -55.181 1.00 87.38 68 ARG A C 1
ATOM 551 O O . ARG A 1 68 ? 48.312 -13.476 -54.534 1.00 87.38 68 ARG A O 1
ATOM 558 N N . ALA A 1 69 ? 48.028 -12.144 -56.326 1.00 90.31 69 ALA A N 1
ATOM 559 C CA . ALA A 1 69 ? 49.328 -12.414 -56.945 1.00 90.31 69 ALA A CA 1
ATOM 560 C C . ALA A 1 69 ? 50.507 -11.939 -56.076 1.00 90.31 69 ALA A C 1
ATOM 562 O O . ALA A 1 69 ? 51.519 -12.616 -55.983 1.00 90.31 69 ALA A O 1
ATOM 563 N N . GLU A 1 70 ? 50.354 -10.807 -55.386 1.00 92.50 70 GLU A N 1
ATOM 564 C CA . GLU A 1 70 ? 51.346 -10.265 -54.447 1.00 92.50 70 GLU A CA 1
ATOM 565 C C . GLU A 1 70 ? 51.348 -10.983 -53.078 1.00 92.50 70 GLU A C 1
ATOM 567 O O . GLU A 1 70 ? 52.041 -10.537 -52.166 1.00 92.50 70 GLU A O 1
ATOM 572 N N . GLY A 1 71 ? 50.527 -12.026 -52.878 1.00 87.06 71 GLY A N 1
ATOM 573 C CA . GLY A 1 71 ? 50.398 -12.726 -51.591 1.00 87.06 71 GLY A CA 1
ATOM 574 C C . GLY A 1 71 ? 49.867 -11.847 -50.450 1.00 87.06 71 GLY A C 1
ATOM 575 O O . GLY A 1 71 ? 49.964 -12.212 -49.278 1.00 87.06 71 GLY A O 1
ATOM 576 N N . LYS A 1 72 ? 49.304 -10.670 -50.760 1.00 82.62 72 LYS A N 1
ATOM 577 C CA . LYS A 1 72 ? 48.782 -9.756 -49.742 1.00 82.62 72 LYS A CA 1
ATOM 578 C C . LYS A 1 72 ? 47.504 -10.359 -49.162 1.00 82.62 72 LYS A C 1
ATOM 580 O O . LYS A 1 72 ? 46.573 -10.640 -49.924 1.00 82.62 72 LYS A O 1
ATOM 585 N N . PRO A 1 73 ? 47.408 -10.528 -47.831 1.00 73.50 73 PRO A N 1
ATOM 586 C CA . PRO A 1 73 ? 46.239 -11.138 -47.223 1.00 73.50 73 PRO A CA 1
ATOM 587 C C . PRO A 1 73 ? 44.992 -10.328 -47.579 1.00 73.50 73 PRO A C 1
ATOM 589 O O . PRO A 1 73 ? 44.950 -9.101 -47.424 1.00 73.50 73 PRO A O 1
ATOM 592 N N . VAL A 1 74 ? 43.954 -11.020 -48.055 1.00 74.88 74 VAL A N 1
ATOM 593 C CA . VAL A 1 74 ? 42.614 -10.438 -48.148 1.00 74.88 74 VAL A CA 1
ATOM 594 C C . VAL A 1 74 ? 42.270 -9.947 -46.748 1.00 74.88 74 VAL A C 1
ATOM 596 O O . VAL A 1 74 ? 42.345 -10.710 -45.789 1.00 74.88 74 VAL A O 1
ATOM 599 N N . ARG A 1 75 ? 41.962 -8.653 -46.616 1.00 78.75 75 ARG A N 1
ATOM 600 C CA . ARG A 1 75 ? 41.707 -8.021 -45.317 1.00 78.75 75 ARG A CA 1
ATOM 601 C C . ARG A 1 75 ? 40.673 -8.845 -44.549 1.00 78.75 75 ARG A C 1
ATOM 603 O O . ARG A 1 75 ? 39.522 -8.882 -44.980 1.00 78.75 75 ARG A O 1
ATOM 610 N N . ASP A 1 76 ? 41.088 -9.463 -43.440 1.00 84.19 76 ASP A N 1
ATOM 611 C CA . ASP A 1 76 ? 40.230 -10.323 -42.620 1.00 84.19 76 ASP A CA 1
ATOM 612 C C . ASP A 1 76 ? 38.917 -9.578 -42.283 1.00 84.19 76 ASP A C 1
ATOM 614 O O . ASP A 1 76 ? 38.943 -8.536 -41.604 1.00 84.19 76 ASP A O 1
ATOM 618 N N . PRO A 1 77 ? 37.761 -10.058 -42.784 1.00 85.50 77 PRO A N 1
ATOM 619 C CA . PRO A 1 77 ? 36.469 -9.444 -42.512 1.00 85.50 77 PRO A CA 1
ATOM 620 C C . PRO A 1 77 ? 36.165 -9.360 -41.015 1.00 85.50 77 PRO A C 1
ATOM 622 O O . PRO A 1 77 ? 35.517 -8.403 -40.578 1.00 85.50 77 PRO A O 1
ATOM 625 N N . GLU A 1 78 ? 36.639 -10.316 -40.215 1.00 88.06 78 GLU A N 1
ATOM 626 C CA . GLU A 1 78 ? 36.450 -10.306 -38.769 1.00 88.06 78 GLU A CA 1
ATOM 627 C C . GLU A 1 78 ? 37.324 -9.263 -38.086 1.00 88.06 78 GLU A C 1
ATOM 629 O O . GLU A 1 78 ? 36.806 -8.489 -37.279 1.00 88.06 78 GLU A O 1
ATOM 634 N N . ALA A 1 79 ? 38.610 -9.161 -38.437 1.00 87.25 79 ALA A N 1
ATOM 635 C CA . ALA A 1 79 ? 39.482 -8.086 -37.968 1.00 87.25 79 ALA A CA 1
ATOM 636 C C . ALA A 1 79 ? 38.901 -6.703 -38.290 1.00 87.25 79 ALA A C 1
ATOM 638 O O . ALA A 1 79 ? 38.882 -5.827 -37.423 1.00 87.25 79 ALA A O 1
ATOM 639 N N . ARG A 1 80 ? 38.338 -6.509 -39.493 1.00 86.94 80 ARG A N 1
ATOM 640 C CA . ARG A 1 80 ? 37.634 -5.265 -39.843 1.00 86.94 80 ARG A CA 1
ATOM 641 C C . ARG A 1 80 ? 36.422 -5.024 -38.938 1.00 86.94 80 ARG A C 1
ATOM 643 O O . ARG A 1 80 ? 36.287 -3.932 -38.394 1.00 86.94 80 ARG A O 1
ATOM 650 N N . ARG A 1 81 ? 35.565 -6.032 -38.731 1.00 90.88 81 ARG A N 1
ATOM 651 C CA . ARG A 1 81 ? 34.397 -5.926 -37.835 1.00 90.88 81 ARG A CA 1
ATOM 652 C C . ARG A 1 81 ? 34.807 -5.650 -36.385 1.00 90.88 81 ARG A C 1
ATOM 654 O O . ARG A 1 81 ? 34.129 -4.876 -35.714 1.00 90.88 81 ARG A O 1
ATOM 661 N N . ARG A 1 82 ? 35.890 -6.261 -35.891 1.00 91.62 82 ARG A N 1
ATOM 662 C CA . ARG A 1 82 ? 36.457 -6.002 -34.556 1.00 91.62 82 ARG A CA 1
ATOM 663 C C . ARG A 1 82 ? 36.914 -4.549 -34.431 1.00 91.62 82 ARG A C 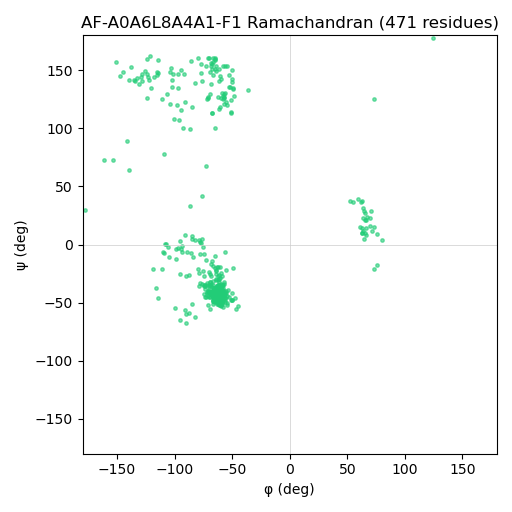1
ATOM 665 O O . ARG A 1 82 ? 36.449 -3.866 -33.524 1.00 91.62 82 ARG A O 1
ATOM 672 N N . ALA A 1 83 ? 37.714 -4.065 -35.382 1.00 89.06 83 ALA A N 1
ATOM 673 C CA . ALA A 1 83 ? 38.193 -2.683 -35.407 1.00 89.06 83 ALA A CA 1
ATOM 674 C C . ALA A 1 83 ? 37.046 -1.660 -35.499 1.00 89.06 83 ALA A C 1
ATOM 676 O O . ALA A 1 83 ? 37.083 -0.624 -34.837 1.00 89.06 83 ALA A O 1
ATOM 677 N N . ASP A 1 84 ? 35.999 -1.946 -36.277 1.00 89.69 84 ASP A N 1
ATOM 678 C CA . ASP A 1 84 ? 34.830 -1.066 -36.371 1.00 89.69 84 ASP A CA 1
ATOM 679 C C . ASP A 1 84 ? 34.010 -1.061 -35.067 1.00 89.69 84 ASP A C 1
ATOM 681 O O . ASP A 1 84 ? 33.654 0.010 -34.580 1.00 89.69 84 ASP A O 1
ATOM 685 N N . ARG A 1 85 ? 33.808 -2.220 -34.416 1.00 94.81 85 ARG A N 1
ATOM 686 C CA . ARG A 1 85 ? 33.176 -2.287 -33.081 1.00 94.81 85 ARG A CA 1
ATOM 687 C C . ARG A 1 85 ? 33.975 -1.523 -32.028 1.00 94.81 85 ARG A C 1
ATOM 689 O O . ARG A 1 85 ? 33.385 -0.886 -31.159 1.00 94.81 85 ARG A O 1
ATOM 696 N N . GLU A 1 86 ? 35.299 -1.611 -32.068 1.00 95.62 86 GLU A N 1
ATOM 697 C CA . GLU A 1 86 ? 36.175 -0.889 -31.148 1.00 95.62 86 GLU A CA 1
ATOM 698 C C . GLU A 1 86 ? 36.098 0.625 -31.372 1.00 95.62 86 GLU A C 1
ATOM 700 O O . GLU A 1 86 ? 35.912 1.383 -30.418 1.00 95.62 86 GLU A O 1
ATOM 705 N N . ARG A 1 87 ? 36.126 1.064 -32.636 1.00 96.06 87 ARG A N 1
ATOM 706 C CA . ARG A 1 87 ? 35.900 2.462 -33.022 1.00 96.06 87 ARG A CA 1
ATOM 707 C C . ARG A 1 87 ? 34.550 2.974 -32.516 1.00 96.06 87 ARG A C 1
ATOM 709 O O . ARG A 1 87 ? 34.502 4.055 -31.934 1.00 96.06 87 ARG A O 1
ATOM 716 N N . ASP A 1 88 ? 33.480 2.197 -32.683 1.00 94.75 88 ASP A N 1
ATOM 717 C CA . ASP A 1 88 ? 32.134 2.553 -32.219 1.00 94.75 88 ASP A CA 1
ATOM 718 C C . ASP A 1 88 ? 32.062 2.652 -30.689 1.00 94.75 88 ASP A C 1
ATOM 720 O O . ASP A 1 88 ? 31.462 3.589 -30.158 1.00 94.75 88 ASP A O 1
ATOM 724 N N . ARG A 1 89 ? 32.702 1.723 -29.961 1.00 95.88 89 ARG A N 1
ATOM 725 C CA . ARG A 1 89 ? 32.804 1.781 -28.491 1.00 95.88 89 ARG A CA 1
ATOM 726 C C . ARG A 1 89 ? 33.539 3.036 -28.036 1.00 95.88 89 ARG A C 1
ATOM 728 O O . ARG A 1 89 ? 33.056 3.708 -27.126 1.00 95.88 89 ARG A O 1
ATOM 735 N N . ARG A 1 90 ? 34.665 3.363 -28.678 1.00 97.44 90 ARG A N 1
ATOM 736 C CA . ARG A 1 90 ? 35.457 4.556 -28.364 1.00 97.44 90 ARG A CA 1
ATOM 737 C C . ARG A 1 90 ? 34.659 5.834 -28.621 1.00 97.44 90 ARG A C 1
ATOM 739 O O . ARG A 1 90 ? 34.486 6.620 -27.699 1.00 97.44 90 ARG A O 1
ATOM 746 N N . GLN A 1 91 ? 34.057 5.981 -29.804 1.00 96.81 91 GLN A N 1
ATOM 747 C CA . GLN A 1 91 ? 33.204 7.136 -30.119 1.00 96.81 91 GLN A CA 1
ATOM 748 C C . GLN A 1 91 ? 32.006 7.253 -29.171 1.00 96.81 91 GLN A C 1
ATOM 750 O O . GLN A 1 91 ? 31.597 8.354 -28.805 1.00 96.81 91 GLN A O 1
ATOM 755 N N . HIS A 1 92 ? 31.416 6.126 -28.766 1.00 97.38 92 HIS A N 1
ATOM 756 C CA . HIS A 1 92 ? 30.331 6.123 -27.793 1.00 97.38 92 HIS A CA 1
ATOM 757 C C . HIS A 1 92 ? 30.804 6.621 -26.419 1.00 97.38 92 HIS A C 1
ATOM 759 O O . HIS A 1 92 ? 30.108 7.421 -25.793 1.00 97.38 92 HIS A O 1
ATOM 765 N N . ALA A 1 93 ? 31.968 6.161 -25.949 1.00 96.12 93 ALA A N 1
ATOM 766 C CA . ALA A 1 93 ? 32.562 6.603 -24.690 1.00 96.12 93 ALA A CA 1
ATOM 767 C C . ALA A 1 93 ? 32.928 8.095 -24.726 1.00 96.12 93 ALA A C 1
ATOM 769 O O . ALA A 1 93 ? 32.520 8.827 -23.829 1.00 96.12 93 ALA A O 1
ATOM 770 N N . GLU A 1 94 ? 33.587 8.555 -25.792 1.00 97.19 94 GLU A N 1
ATOM 771 C CA . GLU A 1 94 ? 33.949 9.963 -26.014 1.00 97.19 94 GLU A CA 1
ATOM 772 C C . GLU A 1 94 ? 32.711 10.871 -26.017 1.00 97.19 94 GLU A C 1
ATOM 774 O O . GLU A 1 94 ? 32.659 11.855 -25.283 1.00 97.19 94 GLU A O 1
ATOM 779 N N . ARG A 1 95 ? 31.656 10.515 -26.769 1.00 98.19 95 ARG A N 1
ATOM 780 C CA . ARG A 1 95 ? 30.402 11.294 -26.793 1.00 98.19 95 ARG A CA 1
ATOM 781 C C . ARG A 1 95 ? 29.726 11.338 -25.429 1.00 98.19 95 ARG A C 1
ATOM 783 O O . ARG A 1 95 ? 29.227 12.387 -25.036 1.00 98.19 95 ARG A O 1
ATOM 790 N N . ARG A 1 96 ? 29.708 10.212 -24.707 1.00 97.56 96 ARG A N 1
ATOM 791 C CA . ARG A 1 96 ? 29.134 10.142 -23.358 1.00 97.56 96 ARG A CA 1
ATOM 792 C C . ARG A 1 96 ? 29.915 11.019 -22.377 1.00 97.56 96 ARG A C 1
ATOM 794 O O . ARG A 1 96 ? 29.278 11.715 -21.596 1.00 97.56 96 ARG A O 1
ATOM 801 N N . ALA A 1 97 ? 31.247 10.996 -22.433 1.00 97.12 97 ALA A N 1
ATOM 802 C CA . ALA A 1 97 ? 32.111 11.828 -21.597 1.00 97.12 97 ALA A CA 1
ATOM 803 C C . ALA A 1 97 ? 31.945 13.325 -21.909 1.00 97.12 97 ALA A C 1
ATOM 805 O O . ALA A 1 97 ? 31.874 14.133 -20.994 1.00 97.12 97 ALA A O 1
ATOM 806 N N . ALA A 1 98 ? 31.780 13.682 -23.186 1.00 97.50 98 ALA A N 1
ATOM 807 C CA . ALA A 1 98 ? 31.524 15.055 -23.621 1.00 97.50 98 ALA A CA 1
ATOM 808 C C . ALA A 1 98 ? 30.084 15.547 -23.356 1.00 97.50 98 ALA A C 1
ATOM 810 O O . ALA A 1 98 ? 29.751 16.675 -23.709 1.00 97.50 98 ALA A O 1
ATOM 811 N N . GLY A 1 99 ? 29.194 14.707 -22.811 1.00 97.44 99 GLY A N 1
ATOM 812 C CA . GLY A 1 99 ? 27.783 15.063 -22.620 1.00 97.44 99 GLY A CA 1
ATOM 813 C C . GLY A 1 99 ? 27.009 15.260 -23.931 1.00 97.44 99 GLY A C 1
ATOM 814 O O . GLY A 1 99 ? 25.964 15.905 -23.945 1.00 97.44 99 GLY A O 1
ATOM 815 N N . ILE A 1 100 ? 27.492 14.705 -25.047 1.00 98.31 100 ILE A N 1
ATOM 816 C CA . ILE A 1 100 ? 26.874 14.810 -26.374 1.00 98.31 100 ILE A CA 1
ATOM 817 C C . ILE A 1 100 ? 26.035 13.556 -26.647 1.00 98.31 100 ILE A C 1
ATOM 819 O O . ILE A 1 100 ? 26.369 12.440 -26.248 1.00 98.31 100 ILE A O 1
ATOM 823 N N . CYS A 1 101 ? 24.929 13.707 -27.378 1.00 98.06 101 CYS A N 1
ATOM 824 C CA . CYS A 1 101 ? 24.092 12.582 -27.775 1.00 98.06 101 CYS A CA 1
ATOM 825 C C . CYS A 1 101 ? 24.897 11.497 -28.512 1.00 98.06 101 CYS A C 1
ATOM 827 O O . CYS A 1 101 ? 25.382 11.713 -29.624 1.00 98.06 101 CYS A O 1
ATOM 829 N N . VAL A 1 102 ? 24.924 10.276 -27.965 1.00 97.88 102 VAL A N 1
ATOM 830 C CA . VAL A 1 102 ? 25.686 9.153 -28.545 1.00 97.88 102 VAL A CA 1
ATOM 831 C C . VAL A 1 102 ? 25.179 8.730 -29.928 1.00 97.88 102 VAL A C 1
ATOM 833 O O . VAL A 1 102 ? 25.931 8.149 -30.709 1.00 97.88 102 VAL A O 1
ATOM 836 N N . LYS A 1 103 ? 23.912 9.037 -30.255 1.00 97.69 103 LYS A N 1
ATOM 837 C CA . LYS A 1 103 ? 23.267 8.650 -31.517 1.00 97.69 103 LYS A CA 1
ATOM 838 C C . LYS A 1 103 ? 23.544 9.626 -32.660 1.00 97.69 103 LYS A C 1
ATOM 840 O O . LYS A 1 103 ? 23.912 9.167 -33.735 1.00 97.69 103 LYS A O 1
ATOM 845 N N . CYS A 1 104 ? 23.333 10.930 -32.459 1.00 97.12 104 CYS A N 1
ATOM 846 C CA . CYS A 1 104 ? 23.555 11.923 -33.516 1.00 97.12 104 CYS A CA 1
ATOM 847 C C . CYS A 1 104 ? 24.938 12.577 -33.459 1.00 97.12 104 CYS A C 1
ATOM 849 O O . CYS A 1 104 ? 25.400 13.046 -34.491 1.00 97.12 104 CYS A O 1
ATOM 851 N N . GLY A 1 105 ? 25.586 12.622 -32.289 1.00 96.62 105 GLY A N 1
ATOM 852 C CA . GLY A 1 105 ? 26.894 13.253 -32.103 1.00 96.62 105 GLY A CA 1
ATOM 853 C C . GLY A 1 105 ? 26.913 14.775 -32.290 1.00 96.62 105 GLY A C 1
ATOM 854 O O . GLY A 1 105 ? 27.994 15.320 -32.459 1.00 96.62 105 GLY A O 1
ATOM 855 N N . ARG A 1 106 ? 25.751 15.449 -32.318 1.00 97.12 106 ARG A N 1
ATOM 856 C CA . ARG A 1 106 ? 25.635 16.886 -32.659 1.00 97.12 106 ARG A CA 1
ATOM 857 C C . ARG A 1 106 ? 25.113 17.770 -31.531 1.00 97.12 106 ARG A C 1
ATOM 859 O O . ARG A 1 106 ? 25.527 18.909 -31.412 1.00 97.12 106 ARG A O 1
ATOM 866 N N . VAL A 1 107 ? 24.164 17.259 -30.753 1.00 97.81 107 VAL A N 1
ATOM 867 C CA . VAL A 1 107 ? 23.424 18.027 -29.739 1.00 97.81 107 VAL A CA 1
ATOM 868 C C . VAL A 1 107 ? 23.758 17.457 -28.360 1.00 97.81 107 VAL A C 1
ATOM 870 O O . VAL A 1 107 ? 23.916 16.229 -28.270 1.00 97.81 107 VAL A O 1
ATOM 873 N N . PRO A 1 108 ? 23.829 18.283 -27.299 1.00 98.31 108 PRO A N 1
ATOM 874 C CA . PRO A 1 108 ? 23.946 17.800 -25.929 1.00 98.31 108 PRO A CA 1
ATOM 875 C C . PRO A 1 108 ? 22.899 16.728 -25.597 1.00 98.31 108 PRO A C 1
ATOM 877 O O . PRO A 1 108 ? 21.761 16.750 -26.082 1.00 98.31 108 PRO A O 1
ATOM 880 N N . ALA A 1 109 ? 23.299 15.733 -24.812 1.00 98.06 109 ALA A N 1
ATOM 881 C CA . ALA A 1 109 ? 22.381 14.744 -24.276 1.00 98.06 109 ALA A CA 1
ATOM 882 C C . ALA A 1 109 ? 21.510 15.375 -23.177 1.00 98.06 109 ALA A C 1
ATOM 884 O O . ALA A 1 109 ? 21.912 16.337 -22.528 1.00 98.06 109 ALA A O 1
ATOM 885 N N . LEU A 1 110 ? 20.307 14.837 -22.967 1.00 97.00 110 LEU A N 1
ATOM 886 C CA . LEU A 1 110 ? 19.492 15.249 -21.822 1.00 97.00 110 LEU A CA 1
ATOM 887 C C . LEU A 1 110 ? 20.202 14.872 -20.505 1.00 97.00 110 LEU A C 1
ATOM 889 O O . LEU A 1 110 ? 20.875 13.833 -20.485 1.00 97.00 110 LEU A O 1
ATOM 893 N N . PRO A 1 111 ? 20.013 15.634 -19.409 1.00 96.62 111 PRO A N 1
ATOM 894 C CA . PRO A 1 111 ? 20.529 15.263 -18.094 1.00 96.62 111 PRO A CA 1
ATOM 895 C C . PRO A 1 111 ? 20.169 13.812 -17.748 1.00 96.62 111 PRO A C 1
ATOM 897 O O . PRO A 1 111 ? 19.052 13.362 -18.014 1.00 96.62 111 PRO A O 1
ATOM 900 N N . GLU A 1 112 ? 21.143 13.062 -17.226 1.00 94.62 112 GLU A N 1
ATOM 901 C CA . GLU A 1 112 ? 21.021 11.635 -16.866 1.00 94.62 112 GLU A CA 1
ATOM 902 C C . GLU A 1 112 ? 20.719 10.667 -18.032 1.00 94.62 112 GLU A C 1
ATOM 904 O O . GLU A 1 112 ? 20.447 9.481 -17.821 1.00 94.62 112 GLU A O 1
ATOM 909 N N . ARG A 1 113 ? 20.786 11.123 -19.289 1.00 96.38 113 ARG A N 1
ATOM 910 C CA . ARG A 1 113 ? 20.548 10.289 -20.478 1.00 96.38 113 ARG A CA 1
ATOM 911 C C . ARG A 1 113 ? 21.733 10.339 -21.435 1.00 96.38 113 ARG A C 1
ATOM 913 O O . ARG A 1 113 ? 22.537 11.256 -21.433 1.00 96.38 113 ARG A O 1
ATOM 920 N N . THR A 1 114 ? 21.829 9.339 -22.310 1.00 97.69 114 THR A N 1
ATOM 921 C CA . THR A 1 114 ? 22.871 9.274 -23.355 1.00 97.69 114 THR A CA 1
ATOM 922 C C . THR A 1 114 ? 22.412 9.846 -24.701 1.00 97.69 114 THR A C 1
ATOM 924 O O . THR A 1 114 ? 23.181 9.901 -25.660 1.00 97.69 114 THR A O 1
ATOM 927 N N . GLN A 1 115 ? 21.144 10.248 -24.819 1.00 98.00 115 GLN A N 1
ATOM 928 C CA . GLN A 1 115 ? 20.533 10.717 -26.063 1.00 98.00 115 GLN A CA 1
ATOM 929 C C . GLN A 1 115 ? 19.932 12.115 -25.885 1.00 98.00 115 GLN A C 1
ATOM 931 O O . GLN A 1 115 ? 19.421 12.430 -24.812 1.00 98.00 115 GLN A O 1
ATOM 936 N N . CYS A 1 116 ? 19.964 12.933 -26.941 1.00 98.25 116 CYS A N 1
ATOM 937 C CA . CYS A 1 116 ? 19.191 14.174 -26.994 1.00 98.25 116 CYS A CA 1
ATOM 938 C C . CYS A 1 116 ? 17.693 13.863 -27.146 1.00 98.25 116 CYS A C 1
ATOM 940 O O . CYS A 1 116 ? 17.337 12.770 -27.608 1.00 98.25 116 CYS A O 1
ATOM 942 N N . GLY A 1 117 ? 16.830 14.829 -26.813 1.00 97.31 117 GLY A N 1
ATOM 943 C CA . GLY A 1 117 ? 15.367 14.703 -26.910 1.00 97.31 117 GLY A CA 1
ATOM 944 C C . GLY A 1 117 ? 14.886 14.110 -28.243 1.00 97.31 117 GLY A C 1
ATOM 945 O O . GLY A 1 117 ? 14.317 13.017 -28.232 1.00 97.31 117 GLY A O 1
ATOM 946 N N . PRO A 1 118 ? 15.252 14.691 -29.403 1.00 98.06 118 PRO A N 1
ATOM 947 C CA . PRO A 1 118 ? 14.801 14.192 -30.707 1.00 98.06 118 PRO A CA 1
ATOM 948 C C . PRO A 1 118 ? 15.255 12.761 -31.036 1.00 98.06 118 PRO A C 1
ATOM 950 O O . PRO A 1 118 ? 14.559 11.996 -31.705 1.00 98.06 118 PRO A O 1
ATOM 953 N N . CYS A 1 119 ? 16.456 12.355 -30.604 1.00 97.62 119 CYS A N 1
ATOM 954 C CA . CYS A 1 119 ? 16.912 10.975 -30.804 1.00 97.62 119 CYS A CA 1
ATOM 955 C C . CYS A 1 119 ? 16.197 9.996 -29.868 1.00 97.62 119 CYS A C 1
ATOM 957 O O . CYS A 1 119 ? 15.877 8.884 -30.295 1.00 97.62 119 CYS A O 1
ATOM 959 N N . ALA A 1 120 ? 15.940 10.404 -28.623 1.00 96.56 120 ALA A N 1
ATOM 960 C CA . ALA A 1 120 ? 15.191 9.606 -27.663 1.00 96.56 120 ALA A CA 1
ATOM 961 C C . ALA A 1 120 ? 13.741 9.398 -28.129 1.00 96.56 120 ALA A C 1
ATOM 963 O O . ALA A 1 120 ? 13.253 8.269 -28.105 1.00 96.56 120 ALA A O 1
ATOM 964 N N . GLU A 1 121 ? 13.088 10.443 -28.635 1.00 96.44 121 GLU A N 1
ATOM 965 C CA . GLU A 1 121 ? 11.737 10.378 -29.199 1.00 96.44 121 GLU A CA 1
ATOM 966 C C . GLU A 1 121 ? 11.667 9.485 -30.433 1.00 96.44 121 GLU A C 1
ATOM 968 O O . GLU A 1 121 ? 10.827 8.589 -30.479 1.00 96.44 121 GLU A O 1
ATOM 973 N N . ARG A 1 122 ? 12.593 9.638 -31.391 1.00 97.50 122 ARG A N 1
ATOM 974 C CA . ARG A 1 122 ? 12.667 8.744 -32.561 1.00 97.50 122 ARG A CA 1
ATOM 975 C C . ARG A 1 122 ? 12.866 7.284 -32.160 1.00 97.50 122 ARG A C 1
ATOM 977 O O . ARG A 1 122 ? 12.247 6.402 -32.752 1.00 97.50 122 ARG A O 1
ATOM 984 N N . ARG A 1 123 ? 13.694 7.009 -31.143 1.00 97.00 123 ARG A N 1
ATOM 985 C CA . ARG A 1 123 ? 13.860 5.651 -30.601 1.00 97.00 123 ARG A CA 1
ATOM 986 C C . ARG A 1 123 ? 12.545 5.127 -30.027 1.00 97.00 123 ARG A C 1
ATOM 988 O O . ARG A 1 123 ? 12.140 4.029 -30.390 1.00 97.00 123 ARG A O 1
ATOM 995 N N . LEU A 1 124 ? 11.872 5.915 -29.187 1.00 95.00 124 LEU A N 1
ATOM 996 C CA . LEU A 1 124 ? 10.591 5.541 -28.586 1.00 95.00 124 LEU A CA 1
ATOM 997 C C . LEU A 1 124 ? 9.496 5.342 -29.641 1.00 95.00 124 LEU A C 1
ATOM 999 O O . LEU A 1 124 ? 8.724 4.395 -29.539 1.00 95.00 124 LEU A O 1
ATOM 1003 N N . ALA A 1 125 ? 9.442 6.183 -30.675 1.00 95.25 125 ALA A N 1
ATOM 1004 C CA . ALA A 1 125 ? 8.522 6.026 -31.796 1.00 95.25 125 ALA A CA 1
ATOM 1005 C C . ALA A 1 125 ? 8.799 4.729 -32.571 1.00 95.25 125 ALA A C 1
ATOM 1007 O O . ALA A 1 125 ? 7.870 3.976 -32.854 1.00 95.25 125 ALA A O 1
ATOM 1008 N N . ALA A 1 126 ? 10.070 4.409 -32.837 1.00 95.06 126 ALA A N 1
ATOM 1009 C CA . ALA A 1 126 ? 10.455 3.148 -33.469 1.00 95.06 126 ALA A CA 1
ATOM 1010 C C . ALA A 1 126 ? 10.147 1.922 -32.589 1.00 95.06 126 ALA A C 1
ATOM 1012 O O . ALA A 1 126 ? 9.732 0.887 -33.113 1.00 95.06 126 ALA A O 1
ATOM 1013 N N . ASP A 1 127 ? 10.325 2.025 -31.268 1.00 91.88 127 ASP A N 1
ATOM 1014 C CA . ASP A 1 127 ? 9.925 0.991 -30.306 1.00 91.88 127 ASP A CA 1
ATOM 1015 C C . ASP A 1 127 ? 8.405 0.789 -30.313 1.00 91.88 127 ASP A C 1
ATOM 1017 O O . ASP A 1 127 ? 7.943 -0.344 -30.448 1.00 91.88 127 ASP A O 1
ATOM 1021 N N . ARG A 1 128 ? 7.619 1.874 -30.256 1.00 92.69 128 ARG A N 1
ATOM 1022 C CA . ARG A 1 128 ? 6.151 1.826 -30.358 1.00 92.69 128 ARG A CA 1
ATOM 1023 C C . ARG A 1 128 ? 5.696 1.207 -31.677 1.00 92.69 128 ARG A C 1
ATOM 1025 O O . ARG A 1 128 ? 4.879 0.295 -31.650 1.00 92.69 128 ARG A O 1
ATOM 1032 N N . ALA A 1 129 ? 6.263 1.630 -32.806 1.00 93.50 129 ALA A N 1
ATOM 1033 C CA . ALA A 1 129 ? 5.939 1.083 -34.123 1.00 93.50 129 ALA A CA 1
ATOM 1034 C C . ALA A 1 129 ? 6.288 -0.410 -34.227 1.00 93.50 129 ALA A C 1
ATOM 1036 O O . ALA A 1 129 ? 5.503 -1.194 -34.753 1.00 93.50 129 ALA A O 1
ATOM 1037 N N . ARG A 1 130 ? 7.433 -0.836 -33.675 1.00 91.00 130 ARG A N 1
ATOM 1038 C CA . ARG A 1 130 ? 7.773 -2.264 -33.569 1.00 91.00 130 ARG A CA 1
ATOM 1039 C C . ARG A 1 130 ? 6.765 -3.035 -32.724 1.00 91.00 130 ARG A C 1
ATOM 1041 O O . ARG A 1 130 ? 6.365 -4.120 -33.129 1.00 91.00 130 ARG A O 1
ATOM 1048 N N . HIS A 1 131 ? 6.374 -2.506 -31.566 1.00 87.12 131 HIS A N 1
ATOM 1049 C CA . HIS A 1 131 ? 5.391 -3.155 -30.700 1.00 87.12 131 HIS A CA 1
ATOM 1050 C C . HIS A 1 131 ? 4.004 -3.225 -31.345 1.00 87.12 131 HIS A C 1
ATOM 1052 O O . HIS A 1 131 ? 3.340 -4.247 -31.208 1.00 87.12 131 HIS A O 1
ATOM 1058 N N . ALA A 1 132 ? 3.590 -2.183 -32.068 1.00 90.69 132 ALA A N 1
ATOM 1059 C CA . ALA A 1 132 ? 2.345 -2.170 -32.826 1.00 90.69 132 ALA A CA 1
ATOM 1060 C C . ALA A 1 132 ? 2.355 -3.227 -33.940 1.00 90.69 132 ALA A C 1
ATOM 1062 O O . ALA A 1 132 ? 1.432 -4.031 -33.999 1.00 90.69 132 ALA A O 1
ATOM 1063 N N . ARG A 1 133 ? 3.432 -3.307 -34.741 1.00 93.31 133 ARG A N 1
ATOM 1064 C CA . ARG A 1 133 ? 3.597 -4.364 -35.757 1.00 93.31 133 ARG A CA 1
ATOM 1065 C C . ARG A 1 133 ? 3.566 -5.761 -35.150 1.00 93.31 133 ARG A C 1
ATOM 1067 O O . ARG A 1 133 ? 2.814 -6.600 -35.613 1.00 93.31 133 ARG A O 1
ATOM 1074 N N . ALA A 1 134 ? 4.306 -5.989 -34.064 1.00 87.25 134 ALA A N 1
ATOM 1075 C CA . ALA A 1 134 ? 4.293 -7.282 -33.382 1.00 87.25 134 ALA A CA 1
ATOM 1076 C C . ALA A 1 134 ? 2.886 -7.667 -32.893 1.00 87.25 134 ALA A C 1
ATOM 1078 O O . ALA A 1 134 ? 2.503 -8.822 -33.024 1.00 87.25 134 ALA A O 1
ATOM 1079 N N . ARG A 1 135 ? 2.103 -6.708 -32.374 1.00 89.56 135 ARG A N 1
ATOM 1080 C CA . ARG A 1 135 ? 0.704 -6.944 -31.984 1.00 89.56 135 ARG A CA 1
ATOM 1081 C C . ARG A 1 135 ? -0.193 -7.249 -33.183 1.00 89.56 135 ARG A C 1
ATOM 1083 O O . ARG A 1 135 ? -0.973 -8.187 -33.096 1.00 89.56 135 ARG A O 1
ATOM 1090 N N . ALA A 1 136 ? -0.077 -6.486 -34.270 1.00 92.75 136 ALA A N 1
ATOM 1091 C CA . ALA A 1 136 ? -0.851 -6.705 -35.493 1.00 92.75 136 ALA A CA 1
ATOM 1092 C C . ALA A 1 136 ? -0.543 -8.070 -36.133 1.00 92.75 136 ALA A C 1
ATOM 1094 O O . ALA A 1 136 ? -1.440 -8.747 -36.612 1.00 92.75 136 ALA A O 1
ATOM 1095 N N . GLU A 1 137 ? 0.714 -8.508 -36.064 1.00 94.81 137 GLU A N 1
ATOM 1096 C CA . GLU A 1 137 ? 1.172 -9.820 -36.536 1.00 94.81 137 GLU A CA 1
ATOM 1097 C C . GLU A 1 137 ? 0.852 -10.966 -35.550 1.00 94.81 137 GLU A C 1
ATOM 1099 O O . GLU A 1 137 ? 1.313 -12.086 -35.755 1.00 94.81 137 GLU A O 1
ATOM 1104 N N . GLY A 1 138 ? 0.152 -10.702 -34.436 1.00 89.88 138 GLY A N 1
ATOM 1105 C CA . GLY A 1 138 ? -0.139 -11.704 -33.400 1.00 89.88 138 GLY A CA 1
ATOM 1106 C C . GLY A 1 138 ? 1.105 -12.262 -32.695 1.00 89.88 138 GLY A C 1
ATOM 1107 O O . GLY A 1 138 ? 1.023 -13.243 -31.956 1.00 89.88 138 GLY A O 1
ATOM 1108 N N . LYS A 1 139 ? 2.279 -11.652 -32.899 1.00 83.50 139 LYS A N 1
ATOM 1109 C CA . LYS A 1 139 ? 3.524 -12.111 -32.288 1.00 83.50 139 LYS A CA 1
ATOM 1110 C C . LYS A 1 139 ? 3.458 -11.852 -30.784 1.00 83.50 139 LYS A C 1
ATOM 1112 O O . LYS A 1 139 ? 3.178 -10.721 -30.364 1.00 83.50 139 LYS A O 1
ATOM 1117 N N . PRO A 1 140 ? 3.756 -12.861 -29.947 1.00 75.06 140 PRO A N 1
ATOM 1118 C CA . PRO A 1 140 ? 3.791 -12.662 -28.511 1.00 75.06 140 PRO A CA 1
ATOM 1119 C C . PRO A 1 140 ? 4.807 -11.564 -28.165 1.00 75.06 140 PRO A C 1
ATOM 1121 O O . PRO A 1 140 ? 5.775 -11.337 -28.903 1.00 75.06 140 PRO A O 1
ATOM 1124 N N . PRO A 1 141 ? 4.625 -10.858 -27.034 1.00 76.06 141 PRO A N 1
ATOM 1125 C CA . PRO A 1 141 ? 5.627 -9.917 -26.558 1.00 76.06 141 PRO A CA 1
ATOM 1126 C C . PRO A 1 141 ? 7.001 -10.598 -26.532 1.00 76.06 141 PRO A C 1
ATOM 1128 O O . PRO A 1 141 ? 7.115 -11.751 -26.132 1.00 76.06 141 PRO A O 1
ATOM 1131 N N . ARG A 1 142 ? 8.047 -9.866 -26.940 1.00 73.62 142 ARG A N 1
ATOM 1132 C CA . ARG A 1 142 ? 9.420 -10.363 -27.186 1.00 73.62 142 ARG A CA 1
ATOM 1133 C C . ARG A 1 142 ? 10.019 -11.224 -26.059 1.00 73.62 142 ARG A C 1
ATOM 1135 O O . ARG A 1 142 ? 10.963 -11.966 -26.293 1.00 73.62 142 ARG A O 1
ATOM 1142 N N . ILE A 1 143 ? 9.481 -11.114 -24.846 1.00 76.69 143 ILE A N 1
ATOM 1143 C CA . ILE A 1 143 ? 9.759 -12.028 -23.741 1.00 76.69 143 ILE A CA 1
ATOM 1144 C C . ILE A 1 143 ? 8.692 -13.124 -23.776 1.00 76.69 143 ILE A C 1
ATOM 1146 O O . ILE A 1 143 ? 7.573 -12.905 -23.297 1.00 76.69 143 ILE A O 1
ATOM 1150 N N . SER A 1 144 ? 9.055 -14.282 -24.332 1.00 81.31 144 SER A N 1
ATOM 1151 C CA . SER A 1 144 ? 8.204 -15.472 -24.316 1.00 81.31 144 SER A CA 1
ATOM 1152 C C . SER A 1 144 ? 7.788 -15.816 -22.885 1.00 81.31 144 SER A C 1
ATOM 1154 O O . SER A 1 144 ? 8.492 -15.501 -21.919 1.00 81.31 144 SER A O 1
ATOM 1156 N N . GLU A 1 145 ? 6.644 -16.475 -22.721 1.00 84.44 145 GLU A N 1
ATOM 1157 C CA . GLU A 1 145 ? 6.223 -16.969 -21.409 1.00 84.44 145 GLU A CA 1
ATOM 1158 C C . GLU A 1 145 ? 7.295 -17.872 -20.782 1.00 84.44 145 GLU A C 1
ATOM 1160 O O . GLU A 1 145 ? 7.636 -17.690 -19.612 1.00 84.44 145 GLU A O 1
ATOM 1165 N N . ALA A 1 146 ? 7.938 -18.717 -21.595 1.00 81.38 146 ALA A N 1
ATOM 1166 C CA . ALA A 1 146 ? 9.111 -19.495 -21.209 1.00 81.38 146 ALA A CA 1
ATOM 1167 C C . ALA A 1 146 ? 10.246 -18.615 -20.650 1.00 81.38 146 ALA A C 1
ATOM 1169 O O . ALA A 1 146 ? 10.799 -18.921 -19.595 1.00 81.38 146 ALA A O 1
ATOM 1170 N N . SER A 1 147 ? 10.556 -17.474 -21.279 1.00 81.94 147 SER A N 1
ATOM 1171 C CA . SER A 1 147 ? 11.555 -16.534 -20.754 1.00 81.94 147 SER A CA 1
ATOM 1172 C C . SER A 1 147 ? 11.119 -15.902 -19.428 1.00 81.94 147 SER A C 1
ATOM 1174 O O . SER A 1 147 ? 11.954 -15.728 -18.541 1.00 81.94 147 SER A O 1
ATOM 1176 N N . ARG A 1 148 ? 9.827 -15.590 -19.246 1.00 89.94 148 ARG A N 1
ATOM 1177 C CA . ARG A 1 148 ? 9.305 -15.071 -17.964 1.00 89.94 148 ARG A CA 1
ATOM 1178 C C . ARG A 1 148 ? 9.391 -16.119 -16.858 1.00 89.94 148 ARG A C 1
ATOM 1180 O O . ARG A 1 148 ? 9.735 -15.778 -15.727 1.00 89.94 148 ARG A O 1
ATOM 1187 N N . LEU A 1 149 ? 9.075 -17.376 -17.166 1.00 91.88 149 LEU A N 1
ATOM 1188 C CA . LEU A 1 149 ? 9.200 -18.498 -16.237 1.00 91.88 149 LEU A CA 1
ATOM 1189 C C . LEU A 1 149 ? 10.667 -18.746 -15.875 1.00 91.88 149 LEU A C 1
ATOM 1191 O O . LEU A 1 149 ? 10.983 -18.824 -14.690 1.00 91.88 149 LEU A O 1
ATOM 1195 N N . ALA A 1 150 ? 11.568 -18.745 -16.858 1.00 89.69 150 ALA A N 1
ATOM 1196 C CA . ALA A 1 150 ? 13.006 -18.860 -16.631 1.00 89.69 150 ALA A CA 1
ATOM 1197 C C . ALA A 1 150 ? 13.554 -17.706 -15.769 1.00 89.69 150 ALA A C 1
ATOM 1199 O O . ALA A 1 150 ? 14.358 -17.938 -14.868 1.00 89.69 150 ALA A O 1
ATOM 1200 N N . ASP A 1 151 ? 13.093 -16.465 -15.970 1.00 92.00 151 ASP A N 1
ATOM 1201 C CA . ASP A 1 151 ? 13.453 -15.328 -15.110 1.00 92.00 151 ASP A CA 1
ATOM 1202 C C . ASP A 1 151 ? 12.927 -15.474 -13.678 1.00 92.00 151 ASP A C 1
ATOM 1204 O O . ASP A 1 151 ? 13.645 -15.177 -12.714 1.00 92.00 151 ASP A O 1
ATOM 1208 N N . ARG A 1 152 ? 11.686 -15.953 -13.514 1.00 95.62 152 ARG A N 1
ATOM 1209 C CA . ARG A 1 152 ? 11.116 -16.262 -12.193 1.00 95.62 152 ARG A CA 1
ATOM 1210 C C . ARG A 1 152 ? 11.932 -17.345 -11.495 1.00 95.62 152 ARG A C 1
ATOM 1212 O O . ARG A 1 152 ? 12.213 -17.191 -10.306 1.00 95.62 152 ARG A O 1
ATOM 1219 N N . GLU A 1 153 ? 12.350 -18.376 -12.225 1.00 96.75 153 GLU A N 1
ATOM 1220 C CA . GLU A 1 153 ? 13.160 -19.474 -11.700 1.00 96.75 153 GLU A CA 1
ATOM 1221 C C . GLU A 1 153 ? 14.557 -19.006 -11.291 1.00 96.75 153 GLU A C 1
ATOM 1223 O O . GLU A 1 153 ? 14.946 -19.176 -10.138 1.00 96.75 153 GLU A O 1
ATOM 1228 N N . ARG A 1 154 ? 15.259 -18.253 -12.150 1.00 96.56 154 ARG A N 1
ATOM 1229 C CA . ARG A 1 154 ? 16.516 -17.574 -11.781 1.00 96.56 154 ARG A CA 1
ATOM 1230 C C . ARG A 1 154 ? 16.351 -16.699 -10.535 1.00 96.56 154 ARG A C 1
ATOM 1232 O O . ARG A 1 154 ? 17.232 -16.633 -9.680 1.00 96.56 154 ARG A O 1
ATOM 1239 N N . GLY A 1 155 ? 15.219 -16.007 -10.405 1.00 96.38 155 GLY A N 1
ATOM 1240 C CA . GLY A 1 155 ? 14.881 -15.217 -9.221 1.00 96.38 155 GLY A CA 1
ATOM 1241 C C . GLY A 1 155 ? 14.594 -16.052 -7.965 1.00 96.38 155 GLY A C 1
ATOM 1242 O O . GLY A 1 155 ? 14.866 -15.584 -6.857 1.00 96.38 155 GLY A O 1
ATOM 1243 N N . ARG A 1 156 ? 14.031 -17.259 -8.097 1.00 97.50 156 ARG A N 1
ATOM 1244 C CA . ARG A 1 156 ? 13.848 -18.213 -6.990 1.00 97.50 156 ARG A CA 1
ATOM 1245 C C . ARG A 1 156 ? 15.190 -18.788 -6.553 1.00 97.50 156 ARG A C 1
ATOM 1247 O O . ARG A 1 156 ? 15.530 -18.626 -5.383 1.00 97.50 156 ARG A O 1
ATOM 1254 N N . ARG A 1 157 ? 15.978 -19.314 -7.494 1.00 97.94 157 ARG A N 1
ATOM 1255 C CA . ARG A 1 157 ? 17.315 -19.871 -7.258 1.00 97.94 157 ARG A CA 1
ATOM 1256 C C . ARG A 1 157 ? 18.241 -18.881 -6.548 1.00 97.94 157 ARG A C 1
ATOM 1258 O O . ARG A 1 157 ? 18.689 -19.173 -5.449 1.00 97.94 157 ARG A O 1
ATOM 1265 N N . ARG A 1 158 ? 18.385 -17.647 -7.056 1.00 98.12 158 ARG A N 1
ATOM 1266 C CA . ARG A 1 158 ? 19.203 -16.605 -6.391 1.00 98.12 158 ARG A CA 1
ATOM 1267 C C . ARG A 1 158 ? 18.757 -16.292 -4.960 1.00 98.12 158 ARG A C 1
ATOM 1269 O O . ARG A 1 158 ? 19.578 -15.963 -4.111 1.00 98.12 158 ARG A O 1
ATOM 1276 N N . ARG A 1 159 ? 17.449 -16.337 -4.673 1.00 97.94 159 ARG A N 1
ATOM 1277 C CA . ARG A 1 159 ? 16.935 -16.113 -3.310 1.00 97.94 159 ARG A CA 1
ATOM 1278 C C . ARG A 1 159 ? 17.211 -17.308 -2.401 1.00 97.94 159 ARG A C 1
ATOM 1280 O O . ARG A 1 159 ? 17.462 -17.083 -1.223 1.00 97.94 159 ARG A O 1
ATOM 1287 N N . ALA A 1 160 ? 17.146 -18.530 -2.926 1.00 97.19 160 ALA A N 1
ATOM 1288 C CA . ALA A 1 160 ? 17.496 -19.742 -2.194 1.00 97.19 160 ALA A CA 1
ATOM 1289 C C . ALA A 1 160 ? 18.999 -19.779 -1.876 1.00 97.19 160 ALA A C 1
ATOM 1291 O O . ALA A 1 160 ? 19.350 -19.903 -0.710 1.00 97.19 160 ALA A O 1
ATOM 1292 N N . GLU A 1 161 ? 19.860 -19.533 -2.868 1.00 97.50 161 GLU A N 1
ATOM 1293 C CA . GLU A 1 161 ? 21.321 -19.447 -2.705 1.00 97.50 161 GLU A CA 1
ATOM 1294 C C . GLU A 1 161 ? 21.711 -18.387 -1.664 1.00 97.50 161 GLU A C 1
ATOM 1296 O O . GLU A 1 161 ? 22.470 -18.672 -0.746 1.00 97.50 161 GLU A O 1
ATOM 1301 N N . ARG A 1 162 ? 21.116 -17.185 -1.722 1.00 98.38 162 ARG A N 1
ATOM 1302 C CA . ARG A 1 162 ? 21.353 -16.142 -0.707 1.00 98.38 162 ARG A CA 1
ATOM 1303 C C . ARG A 1 162 ? 20.921 -16.570 0.692 1.00 98.38 162 ARG A C 1
ATOM 1305 O O . ARG A 1 162 ? 21.627 -16.274 1.642 1.00 98.38 162 ARG A O 1
ATOM 1312 N N . ARG A 1 163 ? 19.784 -17.261 0.838 1.00 97.75 163 ARG A N 1
ATOM 1313 C CA . ARG A 1 163 ? 19.349 -17.778 2.148 1.00 97.75 163 ARG A CA 1
ATOM 1314 C C . ARG A 1 163 ? 20.309 -18.838 2.678 1.00 97.75 163 ARG A C 1
ATOM 1316 O O . ARG A 1 163 ? 20.645 -18.773 3.851 1.00 97.75 163 ARG A O 1
ATOM 1323 N N . ALA A 1 164 ? 20.739 -19.767 1.823 1.00 97.44 164 ALA A N 1
ATOM 1324 C CA . ALA A 1 164 ? 21.692 -20.814 2.183 1.00 97.44 164 ALA A CA 1
ATOM 1325 C C . ALA A 1 164 ? 23.048 -20.223 2.603 1.00 97.44 164 ALA A C 1
ATOM 1327 O O . ALA A 1 164 ? 23.630 -20.667 3.582 1.00 97.44 164 ALA A O 1
ATOM 1328 N N . ALA A 1 165 ? 23.492 -19.158 1.933 1.00 97.75 165 ALA A N 1
ATOM 1329 C CA . ALA A 1 165 ? 24.702 -18.418 2.284 1.00 97.75 165 ALA A CA 1
ATOM 1330 C C . ALA A 1 165 ? 24.542 -17.474 3.496 1.00 97.75 165 ALA A C 1
ATOM 1332 O O . ALA A 1 165 ? 25.467 -16.733 3.814 1.00 97.75 165 ALA A O 1
ATOM 1333 N N . GLY A 1 166 ? 23.370 -17.419 4.141 1.00 97.56 166 GLY A N 1
ATOM 1334 C CA . GLY A 1 166 ? 23.126 -16.495 5.253 1.00 97.56 166 GLY A CA 1
ATOM 1335 C C . GLY A 1 166 ? 23.105 -15.015 4.849 1.00 97.56 166 GLY A C 1
ATOM 1336 O O . GLY A 1 166 ? 23.328 -14.149 5.685 1.00 97.56 166 GLY A O 1
ATOM 1337 N N . LEU A 1 167 ? 22.821 -14.698 3.583 1.00 98.38 167 LEU A N 1
ATOM 1338 C CA . LEU A 1 167 ? 22.816 -13.343 3.027 1.00 98.38 167 LEU A CA 1
ATOM 1339 C C . LEU A 1 167 ? 21.393 -12.788 2.849 1.00 98.38 167 LEU A C 1
ATOM 1341 O O . LEU A 1 167 ? 20.417 -13.499 2.591 1.00 98.38 167 LEU A O 1
ATOM 1345 N N . CYS A 1 168 ? 21.264 -11.462 2.918 1.00 98.31 168 CYS A N 1
ATOM 1346 C CA . CYS A 1 168 ? 20.017 -10.747 2.661 1.00 98.31 168 CYS A CA 1
ATOM 1347 C C . CYS A 1 168 ? 19.471 -11.070 1.264 1.00 98.31 168 CYS A C 1
ATOM 1349 O O . CYS A 1 168 ? 20.122 -10.816 0.250 1.00 98.31 168 CYS A O 1
ATOM 1351 N N . ILE A 1 169 ? 18.210 -11.513 1.175 1.00 98.06 169 ILE A N 1
ATOM 1352 C CA . ILE A 1 169 ? 17.601 -11.893 -0.113 1.00 98.06 169 ILE A CA 1
ATOM 1353 C C . ILE A 1 169 ? 17.496 -10.732 -1.115 1.00 98.06 169 ILE A C 1
ATOM 1355 O O . ILE A 1 169 ? 17.330 -10.980 -2.311 1.00 98.06 169 ILE A O 1
ATOM 1359 N N . ARG A 1 170 ? 17.569 -9.475 -0.648 1.00 97.25 170 ARG A N 1
ATOM 1360 C CA . ARG A 1 170 ? 17.423 -8.264 -1.468 1.00 97.25 170 ARG A CA 1
ATOM 1361 C C . ARG A 1 170 ? 18.764 -7.775 -2.019 1.00 97.25 170 ARG A C 1
ATOM 1363 O O . ARG A 1 170 ? 18.952 -7.855 -3.231 1.00 97.25 170 ARG A O 1
ATOM 1370 N N . CYS A 1 171 ? 19.676 -7.303 -1.164 1.00 97.62 171 CYS A N 1
ATOM 1371 C CA . CYS A 1 171 ? 20.988 -6.823 -1.613 1.00 97.62 171 CYS A CA 1
ATOM 1372 C C . CYS A 1 171 ? 21.960 -7.968 -1.929 1.00 97.62 171 CYS A C 1
ATOM 1374 O O . CYS A 1 171 ? 22.717 -7.862 -2.883 1.00 97.62 171 CYS A O 1
ATOM 1376 N N . GLY A 1 172 ? 21.882 -9.091 -1.206 1.00 97.25 172 GLY A N 1
ATOM 1377 C CA . GLY A 1 172 ? 22.833 -10.197 -1.337 1.00 97.25 172 GLY A CA 1
ATOM 1378 C C . GLY A 1 172 ? 24.211 -9.913 -0.737 1.00 97.25 172 GLY A C 1
ATOM 1379 O O . GLY A 1 172 ? 25.135 -10.639 -1.063 1.00 97.25 172 GLY A O 1
ATOM 1380 N N . THR A 1 173 ? 24.349 -8.870 0.089 1.00 97.94 173 THR A N 1
ATOM 1381 C CA . THR A 1 173 ? 25.648 -8.414 0.620 1.00 97.94 173 THR A CA 1
ATOM 1382 C C . THR A 1 173 ? 25.753 -8.580 2.132 1.00 97.94 173 THR A C 1
ATOM 1384 O O . THR A 1 173 ? 26.753 -9.070 2.629 1.00 97.94 173 THR A O 1
ATOM 1387 N N . LEU A 1 174 ? 24.717 -8.176 2.870 1.00 97.94 174 LEU A N 1
ATOM 1388 C CA . LEU A 1 174 ? 24.722 -8.180 4.334 1.00 97.94 174 LEU A CA 1
ATOM 1389 C C . LEU A 1 174 ? 23.938 -9.371 4.872 1.00 97.94 174 LEU A C 1
ATOM 1391 O O . LEU A 1 174 ? 22.860 -9.673 4.348 1.00 97.94 174 LEU A O 1
ATOM 1395 N N . SER A 1 175 ? 24.417 -9.982 5.950 1.00 97.94 175 SER A N 1
ATOM 1396 C CA . SER A 1 175 ? 23.681 -11.028 6.659 1.00 97.94 175 SER A CA 1
ATOM 1397 C C . SER A 1 175 ? 22.446 -10.447 7.365 1.00 97.94 175 SER A C 1
ATOM 1399 O O . SER A 1 175 ? 22.497 -9.335 7.898 1.00 97.94 175 SER A O 1
ATOM 1401 N N . PRO A 1 176 ? 21.284 -11.120 7.325 1.00 97.88 176 PRO A N 1
ATOM 1402 C CA . PRO A 1 176 ? 20.115 -10.702 8.082 1.00 97.88 176 PRO A CA 1
ATOM 1403 C C . PRO A 1 176 ? 20.262 -11.078 9.564 1.00 97.88 176 PRO A C 1
ATOM 1405 O O . PRO A 1 176 ? 20.941 -12.040 9.906 1.00 97.88 176 PRO A O 1
ATOM 1408 N N . GLU A 1 177 ? 19.566 -10.357 10.444 1.00 96.50 177 GLU A N 1
ATOM 1409 C CA . GLU A 1 177 ? 19.402 -10.765 11.848 1.00 96.50 177 GLU A CA 1
ATOM 1410 C C . GLU A 1 177 ? 18.786 -12.170 11.961 1.00 96.50 177 GLU A C 1
ATOM 1412 O O . GLU A 1 177 ? 18.000 -12.582 11.096 1.00 96.50 177 GLU A O 1
ATOM 1417 N N . ALA A 1 178 ? 19.071 -12.867 13.065 1.00 96.00 178 ALA A N 1
ATOM 1418 C CA . ALA A 1 178 ? 18.536 -14.197 13.346 1.00 96.00 178 ALA A CA 1
ATOM 1419 C C . ALA A 1 178 ? 17.006 -14.264 13.134 1.00 96.00 178 ALA A C 1
ATOM 1421 O O . ALA A 1 178 ? 16.237 -13.432 13.624 1.00 96.00 178 ALA A O 1
ATOM 1422 N N . GLY A 1 179 ? 16.558 -15.243 12.340 1.00 94.81 179 GLY A N 1
ATOM 1423 C CA . GLY A 1 179 ? 15.142 -15.437 11.997 1.00 94.81 179 GLY A CA 1
ATOM 1424 C C . GLY A 1 179 ? 14.572 -14.459 10.956 1.00 94.81 179 GLY A C 1
ATOM 1425 O O . GLY A 1 179 ? 13.359 -14.430 10.723 1.00 94.81 179 GLY A O 1
ATOM 1426 N N . ARG A 1 180 ? 15.401 -13.632 10.307 1.00 97.00 180 ARG A N 1
ATOM 1427 C CA . ARG A 1 180 ? 14.979 -12.690 9.255 1.00 97.00 180 ARG A CA 1
ATOM 1428 C C . ARG A 1 180 ? 15.586 -13.067 7.904 1.00 97.00 180 ARG A C 1
ATOM 1430 O O . ARG A 1 180 ? 16.582 -13.762 7.811 1.00 97.00 180 ARG A O 1
ATOM 1437 N N . SER A 1 181 ? 14.967 -12.586 6.821 1.00 97.50 181 SER A N 1
ATOM 1438 C CA . SER A 1 181 ? 15.432 -12.833 5.441 1.00 97.50 181 SER A CA 1
ATOM 1439 C C . SER A 1 181 ? 16.027 -11.603 4.747 1.00 97.50 181 SER A C 1
ATOM 1441 O O . SER A 1 181 ? 16.555 -11.709 3.644 1.00 97.50 181 SER A O 1
ATOM 1443 N N . MET A 1 182 ? 15.932 -10.421 5.361 1.00 98.25 182 MET A N 1
ATOM 1444 C CA . MET A 1 182 ? 16.490 -9.167 4.844 1.00 98.25 182 MET A CA 1
ATOM 1445 C C . MET A 1 182 ? 17.340 -8.508 5.929 1.00 98.25 182 MET A C 1
ATOM 1447 O O . MET A 1 182 ? 16.921 -8.506 7.089 1.00 98.25 182 MET A O 1
ATOM 1451 N N . CYS A 1 183 ? 18.472 -7.918 5.539 1.00 98.12 183 CYS A N 1
ATOM 1452 C CA . CYS A 1 183 ? 19.282 -7.073 6.415 1.00 98.12 183 CYS A CA 1
ATOM 1453 C C . CYS A 1 183 ? 18.526 -5.800 6.816 1.00 98.12 183 CYS A C 1
ATOM 1455 O O . CYS A 1 183 ? 17.575 -5.389 6.138 1.00 98.12 183 CYS A O 1
ATOM 1457 N N . GLU A 1 184 ? 18.953 -5.177 7.911 1.00 97.75 184 GLU A N 1
ATOM 1458 C CA . GLU A 1 184 ? 18.316 -3.986 8.471 1.00 97.75 184 GLU A CA 1
ATOM 1459 C C . GLU A 1 184 ? 18.157 -2.829 7.466 1.00 97.75 184 GLU A C 1
ATOM 1461 O O . GLU A 1 184 ? 17.001 -2.454 7.233 1.00 97.75 184 GLU A O 1
ATOM 1466 N N . PRO A 1 185 ? 19.198 -2.392 6.723 1.00 98.12 185 PRO A N 1
ATOM 1467 C CA . PRO A 1 185 ? 19.059 -1.300 5.752 1.00 98.12 185 PRO A CA 1
ATOM 1468 C C . PRO A 1 185 ? 17.994 -1.582 4.683 1.00 98.12 185 PRO A C 1
ATOM 1470 O O . PRO A 1 185 ? 17.086 -0.792 4.439 1.00 98.12 185 PRO A O 1
ATOM 1473 N N . CYS A 1 186 ? 18.004 -2.792 4.110 1.00 97.94 186 CYS A N 1
ATOM 1474 C CA . CYS A 1 186 ? 17.016 -3.198 3.106 1.00 97.94 186 CYS A CA 1
ATOM 1475 C C . CYS A 1 186 ? 15.579 -3.254 3.653 1.00 97.94 186 CYS A C 1
ATOM 1477 O O . CYS A 1 186 ? 14.620 -3.088 2.880 1.00 97.94 186 CYS A O 1
ATOM 1479 N N . ARG A 1 187 ? 15.405 -3.554 4.950 1.00 97.56 187 ARG A N 1
ATOM 1480 C CA . ARG A 1 187 ? 14.097 -3.506 5.621 1.00 97.56 187 ARG A CA 1
ATOM 1481 C C . ARG A 1 187 ? 13.655 -2.064 5.807 1.00 97.56 187 ARG A C 1
ATOM 1483 O O . ARG A 1 187 ? 12.482 -1.786 5.553 1.00 97.56 187 ARG A O 1
ATOM 1490 N N . ASP A 1 188 ? 14.555 -1.172 6.194 1.00 95.81 188 ASP A N 1
ATOM 1491 C CA . ASP A 1 188 ? 14.241 0.236 6.416 1.00 95.81 188 ASP A CA 1
ATOM 1492 C C . ASP A 1 188 ? 13.927 0.968 5.121 1.00 95.81 188 ASP A C 1
ATOM 1494 O O . ASP A 1 188 ? 12.873 1.600 5.053 1.00 95.81 188 ASP A O 1
ATOM 1498 N N . ASP A 1 189 ? 14.672 0.721 4.045 1.00 96.44 189 ASP A N 1
ATOM 1499 C CA . ASP A 1 189 ? 14.327 1.197 2.701 1.00 96.44 189 ASP A CA 1
ATOM 1500 C C . ASP A 1 189 ? 12.932 0.727 2.285 1.00 96.44 189 ASP A C 1
ATOM 1502 O O . ASP A 1 189 ? 12.112 1.469 1.737 1.00 96.44 189 ASP A O 1
ATOM 1506 N N . ARG A 1 190 ? 12.613 -0.547 2.559 1.00 97.12 190 ARG A N 1
ATOM 1507 C CA . ARG A 1 190 ? 11.291 -1.106 2.253 1.00 97.12 190 ARG A CA 1
ATOM 1508 C C . ARG A 1 190 ? 10.197 -0.449 3.096 1.00 97.12 190 ARG A C 1
ATOM 1510 O O . ARG A 1 190 ? 9.098 -0.226 2.579 1.00 97.12 190 ARG A O 1
ATOM 1517 N N . ARG A 1 191 ? 10.458 -0.172 4.378 1.00 97.06 191 ARG A N 1
ATOM 1518 C CA . ARG A 1 191 ? 9.534 0.524 5.288 1.00 97.06 191 ARG A CA 1
ATOM 1519 C C . ARG A 1 191 ? 9.336 1.973 4.839 1.00 97.06 191 ARG A C 1
ATOM 1521 O O . ARG A 1 191 ? 8.186 2.391 4.736 1.00 97.06 191 ARG A O 1
ATOM 1528 N N . ALA A 1 192 ? 10.407 2.690 4.505 1.00 95.31 192 ALA A N 1
ATOM 1529 C CA . ALA A 1 192 ? 10.393 4.057 3.995 1.00 95.31 192 ALA A CA 1
ATOM 1530 C C . ALA A 1 192 ? 9.595 4.158 2.690 1.00 95.31 192 ALA A C 1
ATOM 1532 O O . ALA A 1 192 ? 8.599 4.876 2.645 1.00 95.31 192 ALA A O 1
ATOM 1533 N N . ALA A 1 193 ? 9.903 3.325 1.691 1.00 95.06 193 ALA A N 1
ATOM 1534 C CA . ALA A 1 193 ? 9.151 3.279 0.437 1.00 95.06 193 ALA A CA 1
ATOM 1535 C C . ALA A 1 193 ? 7.667 2.918 0.646 1.00 95.06 193 ALA A C 1
ATOM 1537 O O . ALA A 1 193 ? 6.787 3.401 -0.064 1.00 95.06 193 ALA A O 1
ATOM 1538 N N . LYS A 1 194 ? 7.348 2.061 1.628 1.00 96.25 194 LYS A N 1
ATOM 1539 C CA . LYS A 1 194 ? 5.954 1.744 1.979 1.00 96.25 194 LYS A CA 1
ATOM 1540 C C . LYS A 1 194 ? 5.246 2.923 2.655 1.00 96.25 194 LYS A C 1
ATOM 1542 O O . LYS A 1 194 ? 4.061 3.111 2.395 1.00 96.25 194 LYS A O 1
ATOM 1547 N N . ARG A 1 195 ? 5.935 3.684 3.514 1.00 96.00 195 ARG A N 1
ATOM 1548 C CA . ARG A 1 195 ? 5.404 4.907 4.140 1.00 96.00 195 ARG A CA 1
ATOM 1549 C C . ARG A 1 195 ? 5.136 5.981 3.089 1.00 96.00 195 ARG A C 1
ATOM 1551 O O . ARG A 1 195 ? 4.021 6.489 3.066 1.00 96.00 195 ARG A O 1
ATOM 1558 N N . LEU A 1 196 ? 6.095 6.230 2.194 1.00 96.00 196 LEU A N 1
ATOM 1559 C CA . LEU A 1 196 ? 5.968 7.204 1.109 1.00 96.00 196 LEU A CA 1
ATOM 1560 C C . LEU A 1 196 ? 4.766 6.885 0.212 1.00 96.00 196 LEU A C 1
ATOM 1562 O O . LEU A 1 196 ? 3.842 7.684 0.139 1.00 96.00 196 LEU A O 1
ATOM 1566 N N . ARG A 1 197 ? 4.668 5.653 -0.314 1.00 97.62 197 ARG A N 1
ATOM 1567 C CA . ARG A 1 197 ? 3.511 5.236 -1.133 1.00 97.62 197 ARG A CA 1
ATOM 1568 C C . ARG A 1 197 ? 2.161 5.385 -0.426 1.00 97.62 197 ARG A C 1
ATOM 1570 O O . ARG A 1 197 ? 1.149 5.623 -1.073 1.00 97.62 197 ARG A O 1
ATOM 1577 N N . ARG A 1 198 ? 2.104 5.183 0.895 1.00 97.31 198 ARG A N 1
ATOM 1578 C CA . ARG A 1 198 ? 0.870 5.388 1.675 1.00 97.31 198 ARG A CA 1
ATOM 1579 C C . ARG A 1 198 ? 0.563 6.865 1.886 1.00 97.31 198 ARG A C 1
ATOM 1581 O O . ARG A 1 198 ? -0.605 7.221 1.949 1.00 97.31 198 ARG A O 1
ATOM 1588 N N . ALA A 1 199 ? 1.583 7.704 2.043 1.00 95.19 199 ALA A N 1
ATOM 1589 C CA . ALA A 1 199 ? 1.414 9.149 2.120 1.00 95.19 199 ALA A CA 1
ATOM 1590 C C . ALA A 1 199 ? 0.907 9.706 0.783 1.00 95.19 199 ALA A C 1
ATOM 1592 O O . ALA A 1 199 ? -0.130 10.355 0.778 1.00 95.19 199 ALA A O 1
ATOM 1593 N N . GLU A 1 200 ? 1.541 9.338 -0.334 1.00 96.50 200 GLU A N 1
ATOM 1594 C CA . GLU A 1 200 ? 1.118 9.711 -1.693 1.00 96.50 200 GLU A CA 1
ATOM 1595 C C . GLU A 1 200 ? -0.324 9.277 -1.977 1.00 96.50 200 GLU A C 1
ATOM 1597 O O . GLU A 1 200 ? -1.144 10.083 -2.400 1.00 96.50 200 GLU A O 1
ATOM 1602 N N . ARG A 1 201 ? -0.675 8.019 -1.670 1.00 98.06 201 ARG A N 1
ATOM 1603 C CA . ARG A 1 201 ? -2.052 7.525 -1.845 1.00 98.06 201 ARG A CA 1
ATOM 1604 C C . ARG A 1 201 ? -3.056 8.295 -0.994 1.00 98.06 201 ARG A C 1
ATOM 1606 O O . ARG A 1 201 ? -4.113 8.637 -1.501 1.00 98.06 201 ARG A O 1
ATOM 1613 N N . ARG A 1 202 ? -2.736 8.594 0.269 1.00 96.88 202 ARG A N 1
ATOM 1614 C CA . ARG A 1 202 ? -3.622 9.393 1.131 1.00 96.88 202 ARG A CA 1
ATOM 1615 C C . ARG A 1 202 ? -3.800 10.815 0.602 1.00 96.88 202 ARG A C 1
ATOM 1617 O O . ARG A 1 202 ? -4.930 11.281 0.564 1.00 96.88 202 ARG A O 1
ATOM 1624 N N . ALA A 1 203 ? -2.717 11.463 0.171 1.00 95.88 203 ALA A N 1
ATOM 1625 C CA . ALA A 1 203 ? -2.762 12.804 -0.411 1.00 95.88 203 ALA A CA 1
ATOM 1626 C C . ALA A 1 203 ? -3.590 12.840 -1.706 1.00 95.88 203 ALA A C 1
ATOM 1628 O O . ALA A 1 203 ? -4.334 13.784 -1.932 1.00 95.88 203 ALA A O 1
ATOM 1629 N N . ALA A 1 204 ? -3.522 11.779 -2.511 1.00 96.62 204 ALA A N 1
ATOM 1630 C CA . ALA A 1 204 ? -4.297 11.633 -3.740 1.00 96.62 204 ALA A CA 1
ATOM 1631 C C . ALA A 1 204 ? -5.743 11.132 -3.527 1.00 96.62 204 ALA A C 1
ATOM 1633 O O . ALA A 1 204 ? -6.427 10.842 -4.505 1.00 96.62 204 ALA A O 1
ATOM 1634 N N . GLY A 1 205 ? -6.211 10.954 -2.284 1.00 96.75 205 GLY A N 1
ATOM 1635 C CA . GLY A 1 205 ? -7.549 10.405 -2.029 1.00 96.75 205 GLY A CA 1
ATOM 1636 C C . GLY A 1 205 ? -7.724 8.973 -2.553 1.00 96.75 205 GLY A C 1
ATOM 1637 O O . GLY A 1 205 ? -8.788 8.612 -3.055 1.00 96.75 205 GLY A O 1
ATOM 1638 N N . LEU A 1 206 ? -6.679 8.143 -2.451 1.00 98.00 206 LEU A N 1
ATOM 1639 C CA . LEU A 1 206 ? -6.651 6.746 -2.891 1.00 98.00 206 LEU A CA 1
ATOM 1640 C C . LEU A 1 206 ? -6.498 5.769 -1.715 1.00 98.00 206 LEU A C 1
ATOM 1642 O O . LEU A 1 206 ? -5.790 6.002 -0.734 1.00 98.00 206 LEU A O 1
ATOM 1646 N N . CYS A 1 207 ? -7.093 4.588 -1.864 1.00 97.81 207 CYS A N 1
ATOM 1647 C CA . CYS A 1 207 ? -6.989 3.473 -0.935 1.00 97.81 207 CYS A CA 1
ATOM 1648 C C . CYS A 1 207 ? -5.527 3.041 -0.740 1.00 97.81 207 CYS A C 1
ATOM 1650 O O . CYS A 1 207 ? -4.841 2.655 -1.691 1.00 97.81 207 CYS A O 1
ATOM 1652 N N . GLU A 1 208 ? -5.068 2.951 0.514 1.00 97.56 208 GLU A N 1
ATOM 1653 C CA . GLU A 1 208 ? -3.691 2.527 0.821 1.00 97.56 208 GLU A CA 1
ATOM 1654 C C . GLU A 1 208 ? -3.342 1.111 0.324 1.00 97.56 208 GLU A C 1
ATOM 1656 O O . GLU A 1 208 ? -2.160 0.779 0.201 1.00 97.56 208 GLU A O 1
ATOM 1661 N N . THR A 1 209 ? -4.341 0.267 0.042 1.00 96.81 209 THR A N 1
ATOM 1662 C CA . THR A 1 209 ? -4.153 -1.135 -0.368 1.00 96.81 209 THR A CA 1
ATOM 1663 C C . THR A 1 209 ? -4.175 -1.284 -1.886 1.00 96.81 209 THR A C 1
ATOM 1665 O O . THR A 1 209 ? -3.135 -1.598 -2.469 1.00 96.81 209 THR A O 1
ATOM 1668 N N . CYS A 1 210 ? -5.313 -1.008 -2.530 1.00 97.31 210 CYS A N 1
ATOM 1669 C CA . CYS A 1 210 ? -5.499 -1.222 -3.968 1.00 97.31 210 CYS A CA 1
ATOM 1670 C C . CYS A 1 210 ? -5.333 0.035 -4.838 1.00 97.31 210 CYS A C 1
ATOM 1672 O O . CYS A 1 210 ? -5.396 -0.092 -6.051 1.00 97.31 210 CYS A O 1
ATOM 1674 N N . ALA A 1 211 ? -5.113 1.219 -4.248 1.00 97.69 211 ALA A N 1
ATOM 1675 C CA . ALA A 1 211 ? -5.059 2.509 -4.950 1.00 97.69 211 ALA A CA 1
ATOM 1676 C C . ALA A 1 211 ? -6.348 2.935 -5.689 1.00 97.69 211 ALA A C 1
ATOM 1678 O O . ALA A 1 211 ? -6.302 3.881 -6.463 1.00 97.69 211 ALA A O 1
ATOM 1679 N N . ALA A 1 212 ? -7.497 2.303 -5.423 1.00 97.75 212 ALA A N 1
ATOM 1680 C CA . ALA A 1 212 ? -8.794 2.813 -5.881 1.00 97.75 212 ALA A CA 1
ATOM 1681 C C . ALA A 1 212 ? -9.179 4.109 -5.134 1.00 97.75 212 ALA A C 1
ATOM 1683 O O . ALA A 1 212 ? -8.833 4.213 -3.952 1.00 97.75 212 ALA A O 1
ATOM 1684 N N . PRO A 1 213 ? -9.910 5.051 -5.755 1.00 97.94 213 PRO A N 1
ATOM 1685 C CA . PRO A 1 213 ? -10.410 6.254 -5.086 1.00 97.94 213 PRO A CA 1
ATOM 1686 C C . PRO A 1 213 ? -11.190 5.947 -3.800 1.00 97.94 213 PRO A C 1
ATOM 1688 O O . PRO A 1 213 ? -11.861 4.916 -3.690 1.00 97.94 213 PRO A O 1
ATOM 1691 N N . VAL A 1 214 ? -11.085 6.834 -2.810 1.00 97.81 214 VAL A N 1
ATOM 1692 C CA . VAL A 1 214 ? -11.813 6.756 -1.534 1.00 97.81 214 VAL A CA 1
ATOM 1693 C C . VAL A 1 214 ? -12.683 7.992 -1.340 1.00 97.81 214 VAL A C 1
ATOM 1695 O O . VAL A 1 214 ? -12.235 9.116 -1.535 1.00 97.81 214 VAL A O 1
ATOM 1698 N N . THR A 1 215 ? -13.929 7.787 -0.921 1.00 93.25 215 THR A N 1
ATOM 1699 C CA . THR A 1 215 ? -14.872 8.864 -0.600 1.00 93.25 215 THR A CA 1
ATOM 1700 C C . THR A 1 215 ? -14.847 9.185 0.899 1.00 93.25 215 THR A C 1
ATOM 1702 O O . THR A 1 215 ? -14.537 8.330 1.733 1.00 93.25 215 THR A O 1
ATOM 1705 N N . GLY A 1 216 ? -15.129 10.444 1.257 1.00 90.44 216 GLY A N 1
ATOM 1706 C CA . GLY A 1 216 ? -15.318 10.869 2.653 1.00 90.44 216 GLY A CA 1
ATOM 1707 C C . GLY A 1 216 ? -14.080 10.756 3.557 1.00 90.44 216 GLY A C 1
ATOM 1708 O O . GLY A 1 216 ? -14.215 10.505 4.753 1.00 90.44 216 GLY A O 1
ATOM 1709 N N . GLY A 1 217 ? -12.867 10.871 3.000 1.00 90.88 217 GLY A N 1
ATOM 1710 C CA . GLY A 1 217 ? -11.618 10.814 3.775 1.00 90.88 217 GLY A CA 1
ATOM 1711 C C . GLY A 1 217 ? -11.282 9.431 4.358 1.00 90.88 217 GLY A C 1
ATOM 1712 O O . GLY A 1 217 ? -10.453 9.320 5.265 1.00 90.88 217 GLY A O 1
ATOM 1713 N N . ALA A 1 218 ? -11.919 8.360 3.874 1.00 92.62 218 ALA A N 1
ATOM 1714 C CA . ALA A 1 218 ? -11.618 6.999 4.308 1.00 92.62 218 ALA A CA 1
ATOM 1715 C C . ALA A 1 218 ? -10.200 6.560 3.888 1.00 92.62 218 ALA A C 1
ATOM 1717 O O . ALA A 1 218 ? -9.722 6.891 2.815 1.00 92.62 218 ALA A O 1
ATOM 1718 N N . VAL A 1 219 ? -9.520 5.744 4.703 1.00 97.12 219 VAL A N 1
ATOM 1719 C CA . VAL A 1 219 ? -8.163 5.234 4.371 1.00 97.12 219 VAL A CA 1
ATOM 1720 C C . VAL A 1 219 ? -8.205 4.064 3.373 1.00 97.12 219 VAL A C 1
ATOM 1722 O O . VAL A 1 219 ? -7.233 3.777 2.666 1.00 97.12 219 VAL A O 1
ATOM 1725 N N . TYR A 1 220 ? -9.330 3.348 3.325 1.00 96.81 220 TYR A N 1
ATOM 1726 C CA . TYR A 1 220 ? -9.532 2.178 2.476 1.00 96.81 220 TYR A CA 1
ATOM 1727 C C . TYR A 1 220 ? -10.827 2.330 1.681 1.00 96.81 220 TYR A C 1
ATOM 1729 O O . TYR A 1 220 ? -11.805 2.837 2.221 1.00 96.81 220 TYR A O 1
ATOM 1737 N N . CYS A 1 221 ? -10.850 1.849 0.435 1.00 97.31 221 CYS A N 1
ATOM 1738 C CA . CYS A 1 221 ? -12.098 1.743 -0.320 1.00 97.31 221 CYS A CA 1
ATOM 1739 C C . CYS A 1 221 ? -13.017 0.691 0.319 1.00 97.31 221 CYS A C 1
ATOM 1741 O O . CYS A 1 221 ? -12.532 -0.187 1.043 1.00 97.31 221 CYS A O 1
ATOM 1743 N N . GLY A 1 222 ? -14.320 0.749 0.022 1.00 95.00 222 GLY A N 1
ATOM 1744 C CA . GLY A 1 222 ? -15.333 -0.169 0.562 1.00 95.00 222 GLY A CA 1
ATOM 1745 C C . GLY A 1 222 ? -14.911 -1.647 0.536 1.00 95.00 222 GLY A C 1
ATOM 1746 O O . GLY A 1 222 ? -14.855 -2.262 1.603 1.00 95.00 222 GLY A O 1
ATOM 1747 N N . PRO A 1 223 ? -14.479 -2.203 -0.615 1.00 97.06 223 PRO A N 1
ATOM 1748 C CA . PRO A 1 223 ? -14.040 -3.598 -0.703 1.00 97.06 223 PRO A CA 1
ATOM 1749 C C . PRO A 1 223 ? -12.819 -3.923 0.168 1.00 97.06 223 PRO A C 1
ATOM 1751 O O . PRO A 1 223 ? -12.789 -4.938 0.862 1.00 97.06 223 PRO A O 1
ATOM 1754 N N . CYS A 1 224 ? -11.803 -3.052 0.190 1.00 96.31 224 CYS A N 1
ATOM 1755 C CA . CYS A 1 224 ? -10.616 -3.270 1.024 1.00 96.31 224 CYS A CA 1
ATOM 1756 C C . CYS A 1 224 ? -10.925 -3.126 2.521 1.00 96.31 224 CYS A C 1
ATOM 1758 O O . CYS A 1 224 ? -10.334 -3.840 3.335 1.00 96.31 224 CYS A O 1
ATOM 1760 N N . ALA A 1 225 ? -11.829 -2.215 2.888 1.00 94.88 225 ALA A N 1
ATOM 1761 C CA . ALA A 1 225 ? -12.312 -2.056 4.253 1.00 94.88 225 ALA A CA 1
ATOM 1762 C C . ALA A 1 225 ? -13.096 -3.300 4.700 1.00 94.88 225 ALA A C 1
ATOM 1764 O O . ALA A 1 225 ? -12.796 -3.848 5.761 1.00 94.88 225 ALA A O 1
ATOM 1765 N N . ALA A 1 226 ? -14.009 -3.803 3.862 1.00 91.12 226 ALA A N 1
ATOM 1766 C CA . ALA A 1 226 ? -14.766 -5.030 4.099 1.00 91.12 226 ALA A CA 1
ATOM 1767 C C . ALA A 1 226 ? -13.843 -6.248 4.240 1.00 91.12 226 ALA A C 1
ATOM 1769 O O . ALA A 1 226 ? -13.854 -6.893 5.282 1.00 91.12 226 ALA A O 1
ATOM 1770 N N . ALA A 1 227 ? -12.933 -6.486 3.289 1.00 92.88 227 ALA A N 1
ATOM 1771 C CA . ALA A 1 227 ? -11.977 -7.599 3.351 1.00 92.88 227 ALA A CA 1
ATOM 1772 C C . ALA A 1 227 ? -11.018 -7.507 4.555 1.00 92.88 227 ALA A C 1
ATOM 1774 O O . ALA A 1 227 ? -10.470 -8.504 5.034 1.00 92.88 227 ALA A O 1
ATOM 1775 N N . ARG A 1 228 ? -10.735 -6.295 5.048 1.00 91.12 228 ARG A N 1
ATOM 1776 C CA . ARG A 1 228 ? -9.972 -6.105 6.288 1.00 91.12 228 ARG A CA 1
ATOM 1777 C C . ARG A 1 228 ? -10.819 -6.428 7.519 1.00 91.12 228 ARG A C 1
ATOM 1779 O O . ARG A 1 228 ? -10.307 -7.071 8.433 1.00 91.12 228 ARG A O 1
ATOM 1786 N N . ASN A 1 229 ? -12.076 -5.992 7.544 1.00 86.12 229 ASN A N 1
ATOM 1787 C CA . ASN A 1 229 ? -13.018 -6.296 8.617 1.00 86.12 229 ASN A CA 1
ATOM 1788 C C . ASN A 1 229 ? -13.301 -7.797 8.692 1.00 86.12 229 ASN A C 1
ATOM 1790 O O . ASN A 1 229 ? -13.229 -8.363 9.775 1.00 86.12 229 ASN A O 1
ATOM 1794 N N . GLU A 1 230 ? -13.495 -8.454 7.554 1.00 88.88 230 GLU A N 1
ATOM 1795 C CA . GLU A 1 230 ? -13.686 -9.897 7.456 1.00 88.88 230 GLU A CA 1
ATOM 1796 C C . GLU A 1 230 ? -12.466 -10.659 7.989 1.00 88.88 230 GLU A C 1
ATOM 1798 O O . GLU A 1 230 ? -12.600 -11.527 8.844 1.00 88.88 230 GLU A O 1
ATOM 1803 N N . ARG A 1 231 ? -11.241 -10.276 7.597 1.00 86.19 231 ARG A N 1
ATOM 1804 C CA . ARG A 1 231 ? -10.013 -10.860 8.176 1.00 86.19 231 ARG A CA 1
ATOM 1805 C C . ARG A 1 231 ? -9.919 -10.673 9.689 1.00 86.19 231 ARG A C 1
ATOM 1807 O O . ARG A 1 231 ? -9.400 -11.547 10.375 1.00 86.19 231 ARG A O 1
ATOM 1814 N N . ARG A 1 232 ? -10.414 -9.549 10.212 1.00 81.12 232 ARG A N 1
ATOM 1815 C CA . ARG A 1 232 ? -10.492 -9.302 11.658 1.00 81.12 232 ARG A CA 1
ATOM 1816 C C . ARG A 1 232 ? -11.568 -10.164 12.328 1.00 81.12 232 ARG A C 1
ATOM 1818 O O . ARG A 1 232 ? -11.385 -10.555 13.475 1.00 81.12 232 ARG A O 1
ATOM 1825 N N . GLN A 1 233 ? -12.663 -10.454 11.629 1.00 82.94 233 GLN A N 1
ATOM 1826 C CA . GLN A 1 233 ? -13.752 -11.305 12.109 1.00 82.94 233 GLN A CA 1
ATOM 1827 C C . GLN A 1 233 ? -13.408 -12.796 12.061 1.00 82.94 233 GLN A C 1
ATOM 1829 O O . GLN A 1 233 ? -13.825 -13.513 12.959 1.00 82.94 233 GLN A O 1
ATOM 1834 N N . ARG A 1 234 ? -12.622 -13.257 11.077 1.00 83.12 234 ARG A N 1
ATOM 1835 C CA . ARG A 1 234 ? -12.235 -14.672 10.913 1.00 83.12 234 ARG A CA 1
ATOM 1836 C C . ARG A 1 234 ? -11.329 -15.209 12.024 1.00 83.12 234 ARG A C 1
ATOM 1838 O O . ARG A 1 234 ? -11.223 -16.418 12.167 1.00 83.12 234 ARG A O 1
ATOM 1845 N N . ASN A 1 235 ? -10.664 -14.349 12.798 1.00 73.62 235 ASN A N 1
ATOM 1846 C CA . ASN A 1 235 ? -9.813 -14.799 13.904 1.00 73.62 235 ASN A CA 1
ATOM 1847 C C . ASN A 1 235 ? -9.943 -13.899 15.148 1.00 73.62 235 ASN A C 1
ATOM 1849 O O . ASN A 1 235 ? -8.994 -13.196 15.515 1.00 73.62 235 ASN A O 1
ATOM 1853 N N . PRO A 1 236 ? -11.134 -13.841 15.773 1.00 79.00 236 PRO A N 1
ATOM 1854 C CA . PRO A 1 236 ? -11.410 -12.860 16.805 1.00 79.00 236 PRO A CA 1
ATOM 1855 C C . PRO A 1 236 ? -10.802 -13.264 18.151 1.00 79.00 236 PRO A C 1
ATOM 1857 O O . PRO A 1 236 ? -10.341 -12.381 18.863 1.00 79.00 236 PRO A O 1
ATOM 1860 N N . GLU A 1 237 ? -10.760 -14.554 18.501 1.00 83.00 237 GLU A N 1
ATOM 1861 C CA . GLU A 1 237 ? -10.318 -15.002 19.832 1.00 83.00 237 GLU A CA 1
ATOM 1862 C C . GLU A 1 237 ? -8.815 -14.800 20.078 1.00 83.00 237 GLU A C 1
ATOM 1864 O O . GLU A 1 237 ? -8.491 -14.031 20.979 1.00 83.00 237 GLU A O 1
ATOM 1869 N N . PRO A 1 238 ? -7.883 -15.320 19.257 1.00 85.62 238 PRO A N 1
ATOM 1870 C CA . PRO A 1 238 ? -6.449 -15.082 19.438 1.00 85.62 238 PRO A CA 1
ATOM 1871 C C . PRO A 1 238 ? -6.072 -13.599 19.387 1.00 85.62 238 PRO A C 1
ATOM 1873 O O . PRO A 1 238 ? -5.182 -13.151 20.107 1.00 85.62 238 PRO A O 1
ATOM 1876 N N . ALA A 1 239 ? -6.757 -12.804 18.557 1.00 80.25 239 ALA A N 1
ATOM 1877 C CA . ALA A 1 239 ? -6.545 -11.360 18.506 1.00 80.25 239 ALA A CA 1
ATOM 1878 C C . ALA A 1 239 ? -7.043 -10.667 19.786 1.00 80.25 239 ALA A C 1
ATOM 1880 O O . ALA A 1 239 ? -6.327 -9.840 20.351 1.00 80.25 239 ALA A O 1
ATOM 1881 N N . ARG A 1 240 ? -8.241 -11.026 20.272 1.00 85.06 240 ARG A N 1
ATOM 1882 C CA . ARG A 1 240 ? -8.789 -10.529 21.544 1.00 85.06 240 ARG A CA 1
ATOM 1883 C C . ARG A 1 240 ? -7.929 -10.959 22.721 1.00 85.06 240 ARG A C 1
ATOM 1885 O O . ARG A 1 240 ? -7.691 -10.153 23.607 1.00 85.06 240 ARG A O 1
ATOM 1892 N N . GLU A 1 241 ? -7.444 -12.192 22.732 1.00 88.62 241 GLU A N 1
ATOM 1893 C CA . GLU A 1 241 ? -6.557 -12.714 23.763 1.00 88.62 241 GLU A CA 1
ATOM 1894 C C . GLU A 1 241 ? -5.203 -12.006 23.753 1.00 88.62 241 GLU A C 1
ATOM 1896 O O . GLU A 1 241 ? -4.751 -11.551 24.801 1.00 88.62 241 GLU A O 1
ATOM 1901 N N . ALA A 1 242 ? -4.598 -11.802 22.580 1.00 87.69 242 ALA A N 1
ATOM 1902 C CA . ALA A 1 242 ? -3.378 -11.013 22.455 1.00 87.69 242 ALA A CA 1
ATOM 1903 C C . ALA A 1 242 ? -3.578 -9.564 22.935 1.00 87.69 242 ALA A C 1
ATOM 1905 O O . ALA A 1 242 ? -2.686 -9.006 23.576 1.00 87.69 242 ALA A O 1
ATOM 1906 N N . ASP A 1 243 ? -4.737 -8.955 22.666 1.00 87.94 243 ASP A N 1
ATOM 1907 C CA . ASP A 1 243 ? -5.078 -7.616 23.156 1.00 87.94 243 ASP A CA 1
ATOM 1908 C C . ASP A 1 243 ? -5.335 -7.599 24.674 1.00 87.94 243 ASP A C 1
ATOM 1910 O O . ASP A 1 243 ? -4.827 -6.704 25.352 1.00 87.94 243 ASP A O 1
ATOM 1914 N N . ARG A 1 244 ? -6.023 -8.610 25.231 1.00 92.12 244 ARG A N 1
ATOM 1915 C CA . ARG A 1 244 ? -6.184 -8.818 26.685 1.00 92.12 244 ARG A CA 1
ATOM 1916 C C . ARG A 1 244 ? -4.822 -8.960 27.369 1.00 92.12 244 ARG A C 1
ATOM 1918 O O . ARG A 1 244 ? -4.578 -8.297 28.376 1.00 92.12 244 ARG A O 1
ATOM 1925 N N . ARG A 1 245 ? -3.911 -9.751 26.792 1.00 94.75 245 ARG A N 1
ATOM 1926 C CA . ARG A 1 245 ? -2.547 -9.947 27.302 1.00 94.75 245 ARG A CA 1
ATOM 1927 C C . ARG A 1 245 ? -1.743 -8.651 27.262 1.00 94.75 245 ARG A C 1
ATOM 1929 O O . ARG A 1 245 ? -1.198 -8.251 28.283 1.00 94.75 245 ARG A O 1
ATOM 1936 N N . ARG A 1 246 ? -1.752 -7.929 26.134 1.00 95.00 246 ARG A N 1
ATOM 1937 C CA . ARG A 1 246 ? -1.105 -6.607 26.015 1.00 95.00 246 ARG A CA 1
ATOM 1938 C C . ARG A 1 246 ? -1.641 -5.607 27.033 1.00 95.00 246 ARG A C 1
ATOM 1940 O O . ARG A 1 246 ? -0.871 -4.832 27.593 1.00 95.00 246 ARG A O 1
ATOM 1947 N N . TYR A 1 247 ? -2.957 -5.593 27.235 1.00 95.25 247 TYR A N 1
ATOM 1948 C CA . TYR A 1 247 ? -3.606 -4.725 28.209 1.00 95.25 247 TYR A CA 1
ATOM 1949 C C . TYR A 1 247 ? -3.141 -5.059 29.632 1.00 95.25 247 TYR A C 1
ATOM 1951 O O . TYR A 1 247 ? -2.732 -4.158 30.361 1.00 95.25 247 TYR A O 1
ATOM 1959 N N . ALA A 1 248 ? -3.138 -6.344 30.003 1.00 93.06 248 ALA A N 1
ATOM 1960 C CA . ALA A 1 248 ? -2.674 -6.812 31.307 1.00 93.06 248 ALA A CA 1
ATOM 1961 C C . ALA A 1 248 ? -1.181 -6.517 31.539 1.00 93.06 248 ALA A C 1
ATOM 1963 O O . ALA A 1 248 ? -0.824 -5.992 32.589 1.00 93.06 248 ALA A O 1
ATOM 1964 N N . GLU A 1 249 ? -0.318 -6.772 30.550 1.00 95.19 249 GLU A N 1
ATOM 1965 C CA . GLU A 1 249 ? 1.117 -6.458 30.604 1.00 95.19 249 GLU A CA 1
ATOM 1966 C C . GLU A 1 249 ? 1.364 -4.955 30.788 1.00 95.19 249 GLU A C 1
ATOM 1968 O O . GLU A 1 249 ? 2.136 -4.564 31.661 1.00 95.19 249 GLU A O 1
ATOM 1973 N N . ARG A 1 250 ? 0.676 -4.099 30.015 1.00 97.12 250 ARG A N 1
ATOM 1974 C CA . ARG A 1 250 ? 0.772 -2.637 30.165 1.00 97.12 250 ARG A CA 1
ATOM 1975 C C . ARG A 1 250 ? 0.312 -2.192 31.546 1.00 97.12 250 ARG A C 1
ATOM 1977 O O . ARG A 1 250 ? 1.023 -1.445 32.204 1.00 97.12 250 ARG A O 1
ATOM 1984 N N . ARG A 1 251 ? -0.825 -2.703 32.029 1.00 96.00 251 ARG A N 1
ATOM 1985 C CA . ARG A 1 251 ? -1.317 -2.403 33.382 1.00 96.00 251 ARG A CA 1
ATOM 1986 C C . ARG A 1 251 ? -0.327 -2.836 34.460 1.00 96.00 251 ARG A C 1
ATOM 1988 O O . ARG A 1 251 ? -0.102 -2.066 35.385 1.00 96.00 251 ARG A O 1
ATOM 1995 N N . LYS A 1 252 ? 0.289 -4.015 34.319 1.00 95.88 252 LYS A N 1
ATOM 1996 C CA . LYS A 1 252 ? 1.301 -4.529 35.254 1.00 95.88 252 LYS A CA 1
ATOM 1997 C C . LYS A 1 252 ? 2.551 -3.646 35.296 1.00 95.88 252 LYS A C 1
ATOM 1999 O O . LYS A 1 252 ? 3.098 -3.447 36.371 1.00 95.88 252 LYS A O 1
ATOM 2004 N N . ARG A 1 253 ? 2.976 -3.090 34.156 1.00 96.75 253 ARG A N 1
ATOM 2005 C CA . ARG A 1 253 ? 4.101 -2.138 34.086 1.00 96.75 253 ARG A CA 1
ATOM 2006 C C . ARG A 1 253 ? 3.746 -0.718 34.533 1.00 96.75 253 ARG A C 1
ATOM 2008 O O . ARG A 1 253 ? 4.635 0.116 34.632 1.00 96.75 253 ARG A O 1
ATOM 2015 N N . GLY A 1 254 ? 2.467 -0.430 34.780 1.00 96.56 254 GLY A N 1
ATOM 2016 C CA . GLY A 1 254 ? 2.011 0.938 35.007 1.00 96.56 254 GLY A CA 1
ATOM 2017 C C . GLY A 1 254 ? 2.046 1.785 33.735 1.00 96.56 254 GLY A C 1
ATOM 2018 O O . GLY A 1 254 ? 2.213 2.989 33.820 1.00 96.56 254 GLY A O 1
ATOM 2019 N N . ASP A 1 255 ? 1.888 1.191 32.552 1.00 97.88 255 ASP A N 1
ATOM 2020 C CA . ASP A 1 255 ? 1.803 1.912 31.283 1.00 97.88 255 ASP A CA 1
ATOM 2021 C C . ASP A 1 255 ? 0.347 2.233 30.916 1.00 97.88 255 ASP A C 1
ATOM 2023 O O . ASP A 1 255 ? -0.581 1.440 31.107 1.00 97.88 255 ASP A O 1
ATOM 2027 N N . CYS A 1 256 ? 0.153 3.375 30.262 1.00 97.06 256 CYS A N 1
ATOM 2028 C CA . CYS A 1 256 ? -1.081 3.757 29.599 1.00 97.06 256 CYS A CA 1
ATOM 2029 C C . CYS A 1 256 ? -1.453 2.691 28.566 1.00 97.06 256 CYS A C 1
ATOM 2031 O O . CYS A 1 256 ? -0.725 2.432 27.604 1.00 97.06 256 CYS A O 1
ATOM 2033 N N . THR A 1 257 ? -2.632 2.103 28.720 1.00 96.19 257 THR A N 1
ATOM 2034 C CA . THR A 1 257 ? -3.115 1.025 27.849 1.00 96.19 257 THR A CA 1
ATOM 2035 C C . THR A 1 257 ? -3.318 1.490 26.406 1.00 96.19 257 THR A C 1
ATOM 2037 O O . THR A 1 257 ? -3.118 0.697 25.485 1.00 96.19 257 THR A O 1
ATOM 2040 N N . SER A 1 258 ? -3.560 2.788 26.200 1.00 95.00 258 SER A N 1
ATOM 2041 C CA . SER A 1 258 ? -3.700 3.430 24.889 1.00 95.00 258 SER A CA 1
ATOM 2042 C C . SER A 1 258 ? -2.347 3.776 24.237 1.00 95.00 258 SER A C 1
ATOM 2044 O O . SER A 1 258 ? -2.013 3.216 23.191 1.00 95.00 258 SER A O 1
ATOM 2046 N N . CYS A 1 259 ? -1.520 4.641 24.842 1.00 95.38 259 CYS A N 1
ATOM 2047 C CA . CYS A 1 259 ? -0.269 5.118 24.217 1.00 95.38 259 CYS A CA 1
ATOM 2048 C C . CYS A 1 259 ? 1.020 4.413 24.670 1.00 95.38 259 CYS A C 1
ATOM 2050 O O . CYS A 1 259 ? 2.048 4.592 24.026 1.00 95.38 259 CYS A O 1
ATOM 2052 N N . GLY A 1 260 ? 0.987 3.617 25.741 1.00 95.25 260 GLY A N 1
ATOM 2053 C CA . GLY A 1 260 ? 2.151 2.905 26.279 1.00 95.25 260 GLY A CA 1
ATOM 2054 C C . GLY A 1 260 ? 3.099 3.738 27.151 1.00 95.25 260 GLY A C 1
ATOM 2055 O O . GLY A 1 260 ? 4.123 3.211 27.555 1.00 95.25 260 GLY A O 1
ATOM 2056 N N . LYS A 1 261 ? 2.792 5.012 27.434 1.00 97.06 261 LYS A N 1
ATOM 2057 C CA . LYS A 1 261 ? 3.585 5.859 28.349 1.00 97.06 261 LYS A CA 1
ATOM 2058 C C . LYS A 1 261 ? 3.300 5.514 29.818 1.00 97.06 261 LYS A C 1
ATOM 2060 O O . LYS A 1 261 ? 2.142 5.215 30.099 1.00 97.06 261 LYS A O 1
ATOM 2065 N N . PRO A 1 262 ? 4.265 5.632 30.745 1.00 97.19 262 PRO A N 1
ATOM 2066 C CA . PRO A 1 262 ? 4.047 5.342 32.164 1.00 97.19 262 PRO A CA 1
ATOM 2067 C C . PRO A 1 262 ? 2.959 6.238 32.788 1.00 97.19 262 PRO A C 1
ATOM 2069 O O . PRO A 1 262 ? 2.806 7.404 32.415 1.00 97.19 262 PRO A O 1
ATOM 2072 N N . VAL A 1 263 ? 2.180 5.682 33.718 1.00 97.12 263 VAL A N 1
ATOM 2073 C CA . VAL A 1 263 ? 1.047 6.295 34.429 1.00 97.12 263 VAL A CA 1
ATOM 2074 C C . VAL A 1 263 ? 0.928 5.760 35.858 1.00 97.12 263 VAL A C 1
ATOM 2076 O O . VAL A 1 263 ? 1.128 4.581 36.129 1.00 97.12 263 VAL A O 1
ATOM 2079 N N . GLN A 1 264 ? 0.514 6.619 36.787 1.00 93.31 264 GLN A N 1
ATOM 2080 C CA . GLN A 1 264 ? 0.328 6.240 38.188 1.00 93.31 264 GLN A CA 1
ATOM 2081 C C . GLN A 1 264 ? -1.078 5.661 38.409 1.00 93.31 264 GLN A C 1
ATOM 2083 O O . GLN A 1 264 ? -2.067 6.389 38.475 1.00 93.31 264 GLN A O 1
ATOM 2088 N N . GLY A 1 265 ? -1.187 4.329 38.442 1.00 90.81 265 GLY A N 1
ATOM 2089 C CA . GLY A 1 265 ? -2.382 3.584 38.879 1.00 90.81 265 GLY A CA 1
ATOM 2090 C C . GLY A 1 265 ? -3.590 3.585 37.928 1.00 90.81 265 GLY A C 1
ATOM 2091 O O . GLY A 1 265 ? -4.420 2.670 37.969 1.00 90.81 265 GLY A O 1
ATOM 2092 N N . THR A 1 266 ? -3.693 4.546 37.012 1.00 94.56 266 THR A N 1
ATOM 2093 C CA . THR A 1 266 ? -4.812 4.646 36.059 1.00 94.56 266 THR A CA 1
ATOM 2094 C C . THR A 1 266 ? -4.591 3.805 34.797 1.00 94.56 266 THR A C 1
ATOM 2096 O O . THR A 1 266 ? -3.472 3.417 34.474 1.00 94.56 266 THR A O 1
ATOM 2099 N N . ALA A 1 267 ? -5.664 3.439 34.087 1.00 95.94 267 ALA A N 1
ATOM 2100 C CA . ALA A 1 267 ? -5.547 2.648 32.854 1.00 95.94 267 ALA A CA 1
ATOM 2101 C C . ALA A 1 267 ? -5.059 3.483 31.656 1.00 95.94 267 ALA A C 1
ATOM 2103 O O . ALA A 1 267 ? -4.508 2.936 30.701 1.00 95.94 267 ALA A O 1
ATOM 2104 N N . GLU A 1 268 ? -5.253 4.802 31.706 1.00 96.94 268 GLU A N 1
ATOM 2105 C CA . GLU A 1 268 ? -4.900 5.739 30.643 1.00 96.94 268 GLU A CA 1
ATOM 2106 C C . GLU A 1 268 ? -4.298 7.017 31.218 1.00 96.94 268 GLU A C 1
ATOM 2108 O O . GLU A 1 268 ? -4.800 7.546 32.217 1.00 96.94 268 GLU A O 1
ATOM 2113 N N . CYS A 1 269 ? -3.279 7.550 30.538 1.00 96.94 269 CYS A N 1
ATOM 2114 C CA . CYS A 1 269 ? -2.703 8.847 30.877 1.00 96.94 269 CYS A CA 1
ATOM 2115 C C . CYS A 1 269 ? -3.713 9.971 30.618 1.00 96.94 269 CYS A C 1
ATOM 2117 O O . CYS A 1 269 ? -4.609 9.830 29.781 1.00 96.94 269 CYS A O 1
ATOM 2119 N N . ARG A 1 270 ? -3.531 11.106 31.304 1.00 96.56 270 ARG A N 1
ATOM 2120 C CA . ARG A 1 270 ? -4.396 12.289 31.178 1.00 96.56 270 ARG A CA 1
ATOM 2121 C C . ARG A 1 270 ? -4.589 12.702 29.717 1.00 96.56 270 ARG A C 1
ATOM 2123 O O . ARG A 1 270 ? -5.717 12.786 29.263 1.00 96.56 270 ARG A O 1
ATOM 2130 N N . THR A 1 271 ? -3.507 12.788 28.942 1.00 96.62 271 THR A N 1
ATOM 2131 C CA . THR A 1 271 ? -3.562 13.146 27.516 1.00 96.62 271 THR A CA 1
ATOM 2132 C C . THR A 1 271 ? -4.426 12.195 26.684 1.00 96.62 271 THR A C 1
ATOM 2134 O O . THR A 1 271 ? -5.205 12.641 25.846 1.00 96.62 271 THR A O 1
ATOM 2137 N N . CYS A 1 272 ? -4.307 10.877 26.888 1.00 95.31 272 CYS A N 1
ATOM 2138 C CA . CYS A 1 272 ? -5.132 9.911 26.160 1.00 95.31 272 CYS A CA 1
ATOM 2139 C C . CYS A 1 272 ? -6.596 9.990 26.584 1.00 95.31 272 CYS A C 1
ATOM 2141 O O . CYS A 1 272 ? -7.470 9.942 25.720 1.00 95.31 272 CYS A O 1
ATOM 2143 N N . ARG A 1 273 ? -6.848 10.151 27.886 1.00 96.38 273 ARG A N 1
ATOM 2144 C CA . ARG A 1 273 ? -8.193 10.300 28.440 1.00 96.38 273 ARG A CA 1
ATOM 2145 C C . ARG A 1 273 ? -8.882 11.548 27.892 1.00 96.38 273 ARG A C 1
ATOM 2147 O O . ARG A 1 273 ? -10.006 11.450 27.408 1.00 96.38 273 ARG A O 1
ATOM 2154 N N . ASP A 1 274 ? -8.182 12.678 27.883 1.00 95.25 274 ASP A N 1
ATOM 2155 C CA . ASP A 1 274 ? -8.675 13.948 27.349 1.00 95.25 274 ASP A CA 1
ATOM 2156 C C . ASP A 1 274 ? -8.933 13.826 25.842 1.00 95.25 274 ASP A C 1
ATOM 2158 O O . ASP A 1 274 ? -10.029 14.120 25.384 1.00 95.25 274 ASP A O 1
ATOM 2162 N N . ALA A 1 275 ? -8.008 13.242 25.070 1.00 94.31 275 ALA A N 1
ATOM 2163 C CA . ALA A 1 275 ? -8.216 12.998 23.640 1.00 94.31 275 ALA A CA 1
ATOM 2164 C C . ALA A 1 275 ? -9.367 12.012 23.337 1.00 94.31 275 ALA A C 1
ATOM 2166 O O . ALA A 1 275 ? -9.988 12.069 22.270 1.00 94.31 275 ALA A O 1
ATOM 2167 N N . HIS A 1 276 ? -9.647 11.055 24.227 1.00 94.38 276 HIS A N 1
ATOM 2168 C CA . HIS A 1 276 ? -10.833 10.199 24.140 1.00 94.38 276 HIS A CA 1
ATOM 2169 C C . HIS A 1 276 ? -12.109 10.994 24.427 1.00 94.38 276 HIS A C 1
ATOM 2171 O O . HIS A 1 276 ? -13.062 10.881 23.655 1.00 94.38 276 HIS A O 1
ATOM 2177 N N . ARG A 1 277 ? -12.104 11.828 25.472 1.00 95.75 277 ARG A N 1
ATOM 2178 C CA . ARG A 1 277 ? -13.215 12.712 25.837 1.00 95.75 277 ARG A CA 1
ATOM 2179 C C . ARG A 1 277 ? -13.526 13.719 24.730 1.00 95.75 277 ARG A C 1
ATOM 2181 O O . ARG A 1 277 ? -14.653 13.741 24.259 1.00 95.75 277 ARG A O 1
ATOM 2188 N N . THR A 1 278 ? -12.530 14.424 24.197 1.00 94.88 278 THR A N 1
ATOM 2189 C CA . THR A 1 278 ? -12.709 15.358 23.073 1.00 94.88 278 THR A CA 1
ATOM 2190 C C . THR A 1 278 ? -13.323 14.672 21.852 1.00 94.88 278 THR A C 1
ATOM 2192 O O . THR A 1 278 ? -14.236 15.209 21.237 1.00 94.88 278 THR A O 1
ATOM 2195 N N . ARG A 1 279 ? -12.884 13.452 21.501 1.00 94.56 279 ARG A N 1
ATOM 2196 C CA . ARG A 1 279 ? -13.489 12.692 20.388 1.00 94.56 279 ARG A CA 1
ATOM 2197 C C . ARG A 1 279 ? -14.909 12.216 20.689 1.00 94.56 279 ARG A C 1
ATOM 2199 O O . ARG A 1 279 ? -15.694 12.070 19.755 1.00 94.56 279 ARG A O 1
ATOM 2206 N N . TYR A 1 280 ? -15.213 11.912 21.948 1.00 95.75 280 TYR A N 1
ATOM 2207 C CA . TYR A 1 280 ? -16.558 11.558 22.392 1.00 95.75 280 TYR A CA 1
ATOM 2208 C C . TYR A 1 280 ? -17.493 12.766 22.264 1.00 95.75 280 TYR A C 1
ATOM 2210 O O . TYR A 1 280 ? -18.525 12.667 21.602 1.00 95.75 280 TYR A O 1
ATOM 2218 N N . ASP A 1 281 ? -17.080 13.907 22.813 1.00 93.75 281 ASP A N 1
ATOM 2219 C CA . ASP A 1 281 ? -17.847 15.151 22.820 1.00 93.75 281 ASP A CA 1
ATOM 2220 C C . ASP A 1 281 ? -18.045 15.689 21.397 1.00 93.75 281 ASP A C 1
ATOM 2222 O O . ASP A 1 281 ? -19.168 16.007 21.025 1.00 93.75 281 ASP A O 1
ATOM 2226 N N . ALA A 1 282 ? -17.007 15.670 20.551 1.00 92.19 282 ALA A N 1
ATOM 2227 C CA . ALA A 1 282 ? -17.112 16.091 19.151 1.00 92.19 282 ALA A CA 1
ATOM 2228 C C . ALA A 1 282 ? -18.106 15.239 18.342 1.00 92.19 282 ALA A C 1
ATOM 2230 O O . ALA A 1 282 ? -18.833 15.767 17.507 1.00 92.19 282 ALA A O 1
ATOM 2231 N N . ARG A 1 283 ? -18.172 13.921 18.586 1.00 94.50 283 ARG A N 1
ATOM 2232 C CA . ARG A 1 283 ? -19.159 13.051 17.919 1.00 94.50 283 ARG A CA 1
ATOM 2233 C C . ARG A 1 283 ? -20.576 13.348 18.384 1.00 94.50 283 ARG A C 1
ATOM 2235 O O . ARG A 1 283 ? -21.476 13.425 17.559 1.00 94.50 283 ARG A O 1
ATOM 2242 N N . ARG A 1 284 ? -20.753 13.544 19.691 1.00 95.75 284 ARG A N 1
ATOM 2243 C CA . ARG A 1 284 ? -22.048 13.905 20.263 1.00 95.75 284 ARG A CA 1
ATOM 2244 C C . ARG A 1 284 ? -22.530 15.262 19.742 1.00 95.75 284 ARG A C 1
ATOM 2246 O O . ARG A 1 284 ? -23.680 15.370 19.343 1.00 95.75 284 ARG A O 1
ATOM 2253 N N . ALA A 1 285 ? -21.646 16.260 19.698 1.00 93.56 285 ALA A N 1
ATOM 2254 C CA . ALA A 1 285 ? -21.940 17.587 19.160 1.00 93.56 285 ALA A CA 1
ATOM 2255 C C . ALA A 1 285 ? -22.285 17.548 17.663 1.00 93.56 285 ALA A C 1
ATOM 2257 O O . ALA A 1 285 ? -23.169 18.268 17.222 1.00 93.56 285 ALA A O 1
ATOM 2258 N N . ALA A 1 286 ? -21.646 16.663 16.894 1.00 94.00 286 ALA A N 1
ATOM 2259 C CA . ALA A 1 286 ? -21.959 16.448 15.482 1.00 94.00 286 ALA A CA 1
ATOM 2260 C C . ALA A 1 286 ? -23.244 15.626 15.238 1.00 94.00 286 ALA A C 1
ATOM 2262 O O . ALA A 1 286 ? -23.513 15.269 14.095 1.00 94.00 286 ALA A O 1
ATOM 2263 N N . GLY A 1 287 ? -24.002 15.269 16.284 1.00 95.81 287 GLY A N 1
ATOM 2264 C CA . GLY A 1 287 ? -25.230 14.482 16.148 1.00 95.81 287 GLY A CA 1
ATOM 2265 C C . GLY A 1 287 ? -24.992 13.080 15.584 1.00 95.81 287 GLY A C 1
ATOM 2266 O O . GLY A 1 287 ? -25.838 12.559 14.863 1.00 95.81 287 GLY A O 1
ATOM 2267 N N . VAL A 1 288 ? -23.830 12.472 15.863 1.00 96.25 288 VAL A N 1
ATOM 2268 C CA . VAL A 1 288 ? -23.497 11.116 15.405 1.00 96.25 288 VAL A CA 1
ATOM 2269 C C . VAL A 1 288 ? -23.163 10.177 16.561 1.00 96.25 288 VAL A C 1
ATOM 2271 O O . VAL A 1 288 ? -22.445 10.504 17.508 1.00 96.25 288 VAL A O 1
ATOM 2274 N N . CYS A 1 289 ? -23.611 8.931 16.435 1.00 95.50 289 CYS A N 1
ATOM 2275 C CA . CYS A 1 289 ? -23.419 7.871 17.413 1.00 95.50 289 CYS A CA 1
ATOM 2276 C C . CYS A 1 289 ? -21.929 7.655 17.703 1.00 95.50 289 CYS A C 1
ATOM 2278 O O . CYS A 1 289 ? -21.135 7.357 16.800 1.00 95.50 289 CYS A O 1
ATOM 2280 N N . VAL A 1 290 ? -21.535 7.689 18.983 1.00 94.25 290 VAL A N 1
ATOM 2281 C CA . VAL A 1 290 ? -20.116 7.577 19.361 1.00 94.25 290 VAL A CA 1
ATOM 2282 C C . VAL A 1 290 ? -19.521 6.211 18.992 1.00 94.25 290 VAL A C 1
ATOM 2284 O O . VAL A 1 290 ? -18.300 6.086 18.863 1.00 94.25 290 VAL A O 1
ATOM 2287 N N . LYS A 1 291 ? -20.361 5.184 18.794 1.00 92.62 291 LYS A N 1
ATOM 2288 C CA . LYS A 1 291 ? -19.948 3.812 18.464 1.00 92.62 291 LYS A CA 1
ATOM 2289 C C . LYS A 1 291 ? -19.858 3.557 16.956 1.00 92.62 291 LYS A C 1
ATOM 2291 O O . LYS A 1 291 ? -18.802 3.133 16.491 1.00 92.62 291 LYS A O 1
ATOM 2296 N N . CYS A 1 292 ? -20.938 3.790 16.208 1.00 92.56 292 CYS A N 1
ATOM 2297 C CA . CYS A 1 292 ? -21.035 3.427 14.786 1.00 92.56 292 CYS A CA 1
ATOM 2298 C C . CYS A 1 292 ? -21.029 4.616 13.815 1.00 92.56 292 CYS A C 1
ATOM 2300 O O . CYS A 1 292 ? -20.919 4.384 12.617 1.00 92.56 292 CYS A O 1
ATOM 2302 N N . ARG A 1 293 ? -21.075 5.864 14.309 1.00 93.44 293 ARG A N 1
ATOM 2303 C CA . ARG A 1 293 ? -21.154 7.113 13.522 1.00 93.44 293 ARG A CA 1
ATOM 2304 C C . ARG A 1 293 ? -22.446 7.326 12.722 1.00 93.44 293 ARG A C 1
ATOM 2306 O O . ARG A 1 293 ? -22.506 8.271 11.949 1.00 93.44 293 ARG A O 1
ATOM 2313 N N . THR A 1 294 ? -23.462 6.487 12.904 1.00 91.25 294 THR A N 1
ATOM 2314 C CA . THR A 1 294 ? -24.814 6.754 12.387 1.00 91.25 294 THR A CA 1
ATOM 2315 C C . THR A 1 294 ? -25.357 8.037 13.026 1.00 91.25 294 THR A C 1
ATOM 2317 O O . THR A 1 294 ? -25.105 8.214 14.222 1.00 91.25 294 THR A O 1
ATOM 2320 N N . PRO A 1 295 ? -26.068 8.907 12.288 1.00 96.62 295 PRO A N 1
ATOM 2321 C CA . PRO A 1 295 ? -26.776 10.045 12.870 1.00 96.62 295 PRO A CA 1
ATOM 2322 C C . PRO A 1 295 ? -27.657 9.637 14.059 1.00 96.62 295 PRO A C 1
ATOM 2324 O O . PRO A 1 295 ? -28.098 8.489 14.151 1.00 96.62 295 PRO A O 1
ATOM 2327 N N . THR A 1 296 ? -27.845 10.555 14.998 1.00 96.75 296 THR A N 1
ATOM 2328 C CA . THR A 1 296 ? -28.632 10.353 16.219 1.00 96.75 296 THR A CA 1
ATOM 2329 C C . THR A 1 296 ? -29.606 11.493 16.409 1.00 96.75 296 THR A C 1
ATOM 2331 O O . THR A 1 296 ? -29.202 12.653 16.309 1.00 96.75 296 THR A O 1
ATOM 2334 N N . ASP A 1 297 ? -30.824 11.168 16.811 1.00 92.12 297 ASP A N 1
ATOM 2335 C CA . ASP A 1 297 ? -31.839 12.166 17.117 1.00 92.12 297 ASP A CA 1
ATOM 2336 C C . ASP A 1 297 ? -31.567 12.829 18.478 1.00 92.12 297 ASP A C 1
ATOM 2338 O O . ASP A 1 297 ? -31.085 12.200 19.428 1.00 92.12 297 ASP A O 1
ATOM 2342 N N . GLY A 1 298 ? -31.798 14.143 18.558 1.00 90.06 298 GLY A N 1
ATOM 2343 C CA . GLY A 1 298 ? -31.731 14.907 19.812 1.00 90.06 298 GLY A CA 1
ATOM 2344 C C . GLY A 1 298 ? -30.358 14.964 20.500 1.00 90.06 298 GLY A C 1
ATOM 2345 O O . GLY A 1 298 ? -30.284 15.161 21.713 1.00 90.06 298 GLY A O 1
ATOM 2346 N N . GLY A 1 299 ? -29.250 14.751 19.777 1.00 90.12 299 GLY A N 1
ATOM 2347 C CA . GLY A 1 299 ? -27.900 14.787 20.367 1.00 90.12 299 GLY A CA 1
ATOM 2348 C C . GLY A 1 299 ? -27.601 13.615 21.316 1.00 90.12 299 GLY A C 1
ATOM 2349 O O . GLY A 1 299 ? -26.733 13.714 22.205 1.00 90.12 299 GLY A O 1
ATOM 2350 N N . ALA A 1 300 ? -28.321 12.499 21.156 1.00 93.94 300 ALA A N 1
ATOM 2351 C CA . ALA A 1 300 ? -28.054 11.268 21.881 1.00 93.94 300 ALA A CA 1
ATOM 2352 C C . ALA A 1 300 ? -26.632 10.754 21.594 1.00 93.94 300 ALA A C 1
ATOM 2354 O O . ALA A 1 300 ? -26.113 10.808 20.484 1.00 93.94 300 ALA A O 1
ATOM 2355 N N . ALA A 1 301 ? -25.966 10.201 22.611 1.00 95.88 301 ALA A N 1
ATOM 2356 C CA . ALA A 1 301 ? -24.613 9.669 22.429 1.00 95.88 301 ALA A CA 1
ATOM 2357 C C . ALA A 1 301 ? -24.587 8.386 21.567 1.00 95.88 301 ALA A C 1
ATOM 2359 O O . ALA A 1 301 ? -23.564 8.033 20.981 1.00 95.88 301 ALA A O 1
ATOM 2360 N N . TYR A 1 302 ? -25.690 7.645 21.498 1.00 95.38 302 TYR A N 1
ATOM 2361 C CA . TYR A 1 302 ? -25.789 6.394 20.750 1.00 95.38 302 TYR A CA 1
ATOM 2362 C C . TYR A 1 302 ? -27.061 6.428 19.910 1.00 95.38 302 TYR A C 1
ATOM 2364 O O . TYR A 1 302 ? -28.070 6.919 20.395 1.00 95.38 302 TYR A O 1
ATOM 2372 N N . CYS A 1 303 ? -27.018 5.877 18.695 1.00 95.75 303 CYS A N 1
ATOM 2373 C CA . CYS A 1 303 ? -28.237 5.595 17.932 1.00 95.75 303 CYS A CA 1
ATOM 2374 C C . CYS A 1 303 ? -29.009 4.442 18.580 1.00 95.75 303 CYS A C 1
ATOM 2376 O O . CYS A 1 303 ? -28.397 3.633 19.292 1.00 95.75 303 CYS A O 1
ATOM 2378 N N . ASP A 1 304 ? -30.300 4.314 18.283 1.00 94.06 304 ASP A N 1
ATOM 2379 C CA . ASP A 1 304 ? -31.177 3.327 18.927 1.00 94.06 304 ASP A CA 1
ATOM 2380 C C . ASP A 1 304 ? -30.644 1.892 18.867 1.00 94.06 304 ASP A C 1
ATOM 2382 O O . ASP A 1 304 ? -30.556 1.259 19.922 1.00 94.06 304 ASP A O 1
ATOM 2386 N N . PRO A 1 305 ? -30.128 1.379 17.728 1.00 94.31 305 PRO A N 1
ATOM 2387 C CA . PRO A 1 305 ? -29.556 0.033 17.694 1.00 94.31 305 PRO A CA 1
ATOM 2388 C C . PRO A 1 305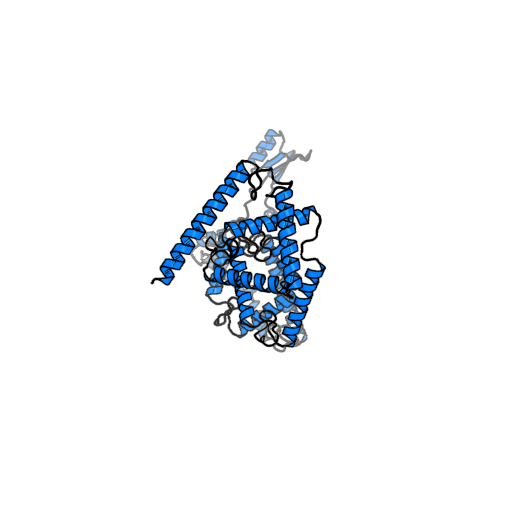 ? -28.353 -0.123 18.632 1.00 94.31 305 PRO A C 1
ATOM 2390 O O . PRO A 1 305 ? -28.166 -1.154 19.281 1.00 94.31 305 PRO A O 1
ATOM 2393 N N . CYS A 1 306 ? -27.510 0.909 18.732 1.00 91.44 306 CYS A N 1
ATOM 2394 C CA . CYS A 1 306 ? -26.357 0.891 19.628 1.00 91.44 306 CYS A CA 1
ATOM 2395 C C . CYS A 1 306 ? -26.760 1.056 21.096 1.00 91.44 306 CYS A C 1
ATOM 2397 O O . CYS A 1 306 ? -26.117 0.446 21.956 1.00 91.44 306 CYS A O 1
ATOM 2399 N N . ALA A 1 307 ? -27.781 1.866 21.380 1.00 93.12 307 ALA A N 1
ATOM 2400 C CA . ALA A 1 307 ? -28.348 2.048 22.708 1.00 93.12 307 ALA A CA 1
ATOM 2401 C C . ALA A 1 307 ? -28.993 0.744 23.199 1.00 93.12 307 ALA A C 1
ATOM 2403 O O . ALA A 1 307 ? -28.623 0.262 24.271 1.00 93.12 307 ALA A O 1
ATOM 2404 N N . ALA A 1 308 ? -29.827 0.108 22.372 1.00 91.38 308 ALA A N 1
ATOM 2405 C CA . ALA A 1 308 ? -30.455 -1.183 22.640 1.00 91.38 308 ALA A CA 1
ATOM 2406 C C . ALA A 1 308 ? -29.410 -2.292 22.832 1.00 91.38 308 ALA A C 1
ATOM 2408 O O . ALA A 1 308 ? -29.426 -3.000 23.836 1.00 91.38 308 ALA A O 1
ATOM 2409 N N . ALA A 1 309 ? -28.408 -2.389 21.948 1.00 88.62 309 ALA A N 1
ATOM 2410 C CA . ALA A 1 309 ? -27.323 -3.361 22.103 1.00 88.62 309 ALA A CA 1
ATOM 2411 C C . ALA A 1 309 ? -26.503 -3.136 23.387 1.00 88.62 309 ALA A C 1
ATOM 2413 O O . ALA A 1 309 ? -26.028 -4.092 24.006 1.00 88.62 309 ALA A O 1
ATOM 2414 N N . LYS A 1 310 ? -26.311 -1.873 23.796 1.00 89.75 310 LYS A N 1
ATOM 2415 C CA . LYS A 1 310 ? -25.635 -1.524 25.053 1.00 89.75 310 LYS A CA 1
ATOM 2416 C C . LYS A 1 310 ? -26.497 -1.875 26.268 1.00 89.75 310 LYS A C 1
ATOM 2418 O O . LYS A 1 310 ? -25.939 -2.377 27.242 1.00 89.75 310 LYS A O 1
ATOM 2423 N N . ALA A 1 311 ? -27.808 -1.640 26.214 1.00 89.00 311 ALA A N 1
ATOM 2424 C CA . ALA A 1 311 ? -28.760 -2.051 27.246 1.00 89.00 311 ALA A CA 1
ATOM 2425 C C . ALA A 1 311 ? -28.766 -3.580 27.401 1.00 89.00 311 ALA A C 1
ATOM 2427 O O . ALA A 1 311 ? -28.425 -4.077 28.469 1.00 89.00 311 ALA A O 1
ATOM 2428 N N . ALA A 1 312 ? -28.939 -4.319 26.302 1.00 85.75 312 ALA A N 1
ATOM 2429 C CA . ALA A 1 312 ? -28.901 -5.781 26.298 1.00 85.75 312 ALA A CA 1
ATOM 2430 C C . ALA A 1 312 ? -27.569 -6.354 26.823 1.00 85.75 312 ALA A C 1
ATOM 2432 O O . ALA A 1 312 ? -27.552 -7.365 27.522 1.00 85.75 312 ALA A O 1
ATOM 2433 N N . SER A 1 313 ? -26.428 -5.717 26.518 1.00 82.44 313 SER A N 1
ATOM 2434 C CA . SER A 1 313 ? -25.140 -6.115 27.106 1.00 82.44 313 SER A CA 1
ATOM 2435 C C . SER A 1 313 ? -25.125 -5.928 28.619 1.00 82.44 313 SER A C 1
ATOM 2437 O O . SER A 1 313 ? -24.715 -6.841 29.324 1.00 82.44 313 SER A O 1
ATOM 2439 N N . ARG A 1 314 ? -25.597 -4.777 29.117 1.00 84.88 314 ARG A N 1
ATOM 2440 C CA . ARG A 1 314 ? -25.680 -4.507 30.559 1.00 84.88 314 ARG A CA 1
ATOM 2441 C C . ARG A 1 314 ? -26.599 -5.494 31.265 1.00 84.88 314 ARG A C 1
ATOM 2443 O O . ARG A 1 314 ? -26.264 -5.923 32.363 1.00 84.88 314 ARG A O 1
ATOM 2450 N N . ASP A 1 315 ? -27.709 -5.872 30.642 1.00 82.69 315 ASP A N 1
ATOM 2451 C CA . ASP A 1 315 ? -28.640 -6.841 31.216 1.00 82.69 315 ASP A CA 1
ATOM 2452 C C . ASP A 1 315 ? -28.037 -8.245 31.259 1.00 82.69 315 ASP A C 1
ATOM 2454 O O . ASP A 1 315 ? -28.139 -8.914 32.286 1.00 82.69 315 ASP A O 1
ATOM 2458 N N . ARG A 1 316 ? -27.315 -8.668 30.211 1.00 82.12 316 ARG A N 1
ATOM 2459 C CA . ARG A 1 316 ? -26.547 -9.926 30.233 1.00 82.12 316 ARG A CA 1
ATOM 2460 C C . ARG A 1 316 ? -25.455 -9.918 31.295 1.00 82.12 316 ARG A C 1
ATOM 2462 O O . ARG A 1 316 ? -25.345 -10.886 32.043 1.00 82.12 316 ARG A O 1
ATOM 2469 N N . ASP A 1 317 ? -24.682 -8.839 31.387 1.00 80.56 317 ASP A N 1
ATOM 2470 C CA . ASP A 1 317 ? -23.618 -8.700 32.385 1.00 80.56 317 ASP A CA 1
ATOM 2471 C C . ASP A 1 317 ? -24.205 -8.742 33.803 1.00 80.56 317 ASP A C 1
ATOM 2473 O O . ASP A 1 317 ? -23.709 -9.465 34.666 1.00 80.56 317 ASP A O 1
ATOM 2477 N N . ARG A 1 318 ? -25.330 -8.051 34.026 1.00 86.06 318 ARG A N 1
ATOM 2478 C CA . ARG A 1 318 ? -26.070 -8.051 35.291 1.00 86.06 318 ARG A CA 1
ATOM 2479 C C . ARG A 1 318 ? -26.646 -9.433 35.608 1.00 86.06 318 ARG A C 1
ATOM 2481 O O . ARG A 1 318 ? -26.524 -9.890 36.741 1.00 86.06 318 ARG A O 1
ATOM 2488 N N . ALA A 1 319 ? -27.231 -10.129 34.635 1.00 83.44 319 ALA A N 1
ATOM 2489 C CA . ALA A 1 319 ? -27.734 -11.491 34.808 1.00 83.44 319 ALA A CA 1
ATOM 2490 C C . ALA A 1 319 ? -26.601 -12.474 35.148 1.00 83.44 319 ALA A C 1
ATOM 2492 O O . ALA A 1 319 ? -26.741 -13.283 36.067 1.00 83.44 319 ALA A O 1
ATOM 2493 N N . ALA A 1 320 ? -25.452 -12.363 34.474 1.00 82.12 320 ALA A N 1
ATOM 2494 C CA . ALA A 1 320 ? -24.259 -13.153 34.764 1.00 82.12 320 ALA A CA 1
ATOM 2495 C C . ALA A 1 320 ? -23.693 -12.846 36.161 1.00 82.12 320 ALA A C 1
ATOM 2497 O O . ALA A 1 320 ? -23.338 -13.769 36.898 1.00 82.12 320 ALA A O 1
ATOM 2498 N N . GLU A 1 321 ? -23.661 -11.572 36.562 1.00 85.81 321 GLU A N 1
ATOM 2499 C CA . GLU A 1 321 ? -23.264 -11.145 37.905 1.00 85.81 321 GLU A CA 1
ATOM 2500 C C . GLU A 1 321 ? -24.213 -11.708 38.973 1.00 85.81 321 GLU A C 1
ATOM 2502 O O . GLU A 1 321 ? -23.753 -12.296 39.958 1.00 85.81 321 GLU A O 1
ATOM 2507 N N . TYR A 1 322 ? -25.531 -11.609 38.766 1.00 90.56 322 TYR A N 1
ATOM 2508 C CA . TYR A 1 322 ? -26.537 -12.197 39.652 1.00 90.56 322 TYR A CA 1
ATOM 2509 C C . TYR A 1 322 ? -26.400 -13.720 39.737 1.00 90.56 322 TYR A C 1
ATOM 2511 O O . TYR A 1 322 ? -26.450 -14.269 40.840 1.00 90.56 322 TYR A O 1
ATOM 2519 N N . ALA A 1 323 ? -26.172 -14.407 38.616 1.00 89.69 323 ALA A N 1
ATOM 2520 C CA . ALA A 1 323 ? -25.942 -15.848 38.586 1.00 89.69 323 ALA A CA 1
ATOM 2521 C C . ALA A 1 323 ? -24.664 -16.234 39.350 1.00 89.69 323 ALA A C 1
ATOM 2523 O O . ALA A 1 323 ? -24.687 -17.147 40.176 1.00 89.69 323 ALA A O 1
ATOM 2524 N N . ALA A 1 324 ? -23.562 -15.504 39.156 1.00 88.44 324 ALA A N 1
ATOM 2525 C CA . ALA A 1 324 ? -22.323 -15.710 39.903 1.00 88.44 324 ALA A CA 1
ATOM 2526 C C . ALA A 1 324 ? -22.508 -15.441 41.405 1.00 88.44 324 ALA A C 1
ATOM 2528 O O . ALA A 1 324 ? -22.002 -16.193 42.239 1.00 88.44 324 ALA A O 1
ATOM 2529 N N . ARG A 1 325 ? -23.275 -14.405 41.769 1.00 92.31 325 ARG A N 1
ATOM 2530 C CA . ARG A 1 325 ? -23.626 -14.102 43.162 1.00 92.31 325 ARG A CA 1
ATOM 2531 C C . ARG A 1 325 ? -24.475 -15.212 43.784 1.00 92.31 325 ARG A C 1
ATOM 2533 O O . ARG A 1 325 ? -24.193 -15.600 44.915 1.00 92.31 325 ARG A O 1
ATOM 2540 N N . ARG A 1 326 ? -25.456 -15.761 43.053 1.00 93.50 326 ARG A N 1
ATOM 2541 C CA . ARG A 1 326 ? -26.258 -16.924 43.481 1.00 93.50 326 ARG A CA 1
ATOM 2542 C C . ARG A 1 326 ? -25.400 -18.173 43.671 1.00 93.50 326 ARG A C 1
ATOM 2544 O O . ARG A 1 326 ? -25.558 -18.840 44.685 1.00 93.50 326 ARG A O 1
ATOM 2551 N N . ARG A 1 327 ? -24.463 -18.455 42.758 1.00 94.12 327 ARG A N 1
ATOM 2552 C CA . ARG A 1 327 ? -23.516 -19.576 42.904 1.00 94.12 327 ARG A CA 1
ATOM 2553 C C . ARG A 1 327 ? -22.650 -19.429 44.153 1.00 94.12 327 ARG A C 1
ATOM 2555 O O . ARG A 1 327 ? -22.624 -20.344 44.962 1.00 94.12 327 ARG A O 1
ATOM 2562 N N . ARG A 1 328 ? -22.037 -18.257 44.374 1.00 93.88 328 ARG A N 1
ATOM 2563 C CA . ARG A 1 328 ? -21.258 -17.982 45.600 1.00 93.88 328 ARG A CA 1
ATOM 2564 C C . ARG A 1 328 ? -22.098 -18.128 46.867 1.00 93.88 328 ARG A C 1
ATOM 2566 O O . ARG A 1 328 ? -21.606 -18.621 47.875 1.00 93.88 328 ARG A O 1
ATOM 2573 N N . TYR A 1 329 ? -23.355 -17.687 46.826 1.00 94.81 329 TYR A N 1
ATOM 2574 C CA . TYR A 1 329 ? -24.291 -17.860 47.935 1.00 94.81 329 TYR A CA 1
ATOM 2575 C C . TYR A 1 329 ? -24.553 -19.348 48.219 1.00 94.81 329 TYR A C 1
ATOM 2577 O O . TYR A 1 329 ? -24.439 -19.773 49.366 1.00 94.81 329 TYR A O 1
ATOM 2585 N N . ALA A 1 330 ? -24.856 -20.138 47.184 1.00 92.94 330 ALA A N 1
ATOM 2586 C CA . ALA A 1 330 ? -25.109 -21.573 47.304 1.00 92.94 330 ALA A CA 1
ATOM 2587 C C . ALA A 1 330 ? -23.869 -22.344 47.786 1.00 92.94 330 ALA A C 1
ATOM 2589 O O . ALA A 1 330 ? -23.975 -23.138 48.711 1.00 92.94 330 ALA A O 1
ATOM 2590 N N . GLU A 1 331 ? -22.691 -22.052 47.231 1.00 94.56 331 GLU A N 1
ATOM 2591 C CA . GLU A 1 331 ? -21.415 -22.671 47.612 1.00 94.56 331 GLU A CA 1
ATOM 2592 C C . GLU A 1 331 ? -21.052 -22.385 49.076 1.00 94.56 331 GLU A C 1
ATOM 2594 O O . GLU A 1 331 ? -20.666 -23.291 49.811 1.00 94.56 331 GLU A O 1
ATOM 2599 N N . ARG A 1 332 ? -21.218 -21.135 49.536 1.00 96.31 332 ARG A N 1
ATOM 2600 C CA . ARG A 1 332 ? -20.999 -20.782 50.950 1.00 96.31 332 ARG A CA 1
ATOM 2601 C C . ARG A 1 332 ? -21.959 -21.532 51.865 1.00 96.31 332 ARG A C 1
ATOM 2603 O O . ARG A 1 332 ? -21.520 -22.073 52.873 1.00 96.31 332 ARG A O 1
ATOM 2610 N N . ARG A 1 333 ? -23.239 -21.611 51.489 1.00 94.88 333 ARG A N 1
ATOM 2611 C CA . ARG A 1 333 ? -24.252 -22.335 52.265 1.00 94.88 333 ARG A CA 1
ATOM 2612 C C . ARG A 1 333 ? -23.951 -23.834 52.335 1.00 94.88 333 ARG A C 1
ATOM 2614 O O . ARG A 1 333 ? -24.001 -24.392 53.420 1.00 94.88 333 ARG A O 1
ATOM 2621 N N . ALA A 1 334 ? -23.586 -24.457 51.214 1.00 94.12 334 ALA A N 1
ATOM 2622 C CA . ALA A 1 334 ? -23.225 -25.876 51.154 1.00 94.12 334 ALA A CA 1
ATOM 2623 C C . ALA A 1 334 ? -21.998 -26.210 52.019 1.00 94.12 334 ALA A C 1
ATOM 2625 O O . ALA A 1 334 ? -21.901 -27.302 52.560 1.00 94.12 334 ALA A O 1
ATOM 2626 N N . ARG A 1 335 ? -21.079 -25.252 52.196 1.00 96.62 335 ARG A N 1
ATOM 2627 C CA . ARG A 1 335 ? -19.917 -25.379 53.091 1.00 96.62 335 ARG A CA 1
ATOM 2628 C C . ARG A 1 335 ? -20.209 -25.028 54.556 1.00 96.62 335 ARG A C 1
ATOM 2630 O O . ARG A 1 335 ? -19.259 -24.889 55.323 1.00 96.62 335 ARG A O 1
ATOM 2637 N N . GLY A 1 336 ? -21.468 -24.788 54.934 1.00 96.56 336 GLY A N 1
ATOM 2638 C CA . GLY A 1 336 ? -21.824 -24.341 56.284 1.00 96.56 336 GLY A CA 1
ATOM 2639 C C . GLY A 1 336 ? -21.162 -23.011 56.656 1.00 96.56 336 GLY A C 1
ATOM 2640 O O . GLY A 1 336 ? -20.667 -22.856 57.768 1.00 96.56 336 GLY A O 1
ATOM 2641 N N . ARG A 1 337 ? -21.064 -22.061 55.713 1.00 97.00 337 ARG A N 1
ATOM 2642 C CA . ARG A 1 337 ? -20.455 -20.737 55.922 1.00 97.00 337 ARG A CA 1
ATOM 2643 C C . ARG A 1 337 ? -21.463 -19.608 55.726 1.00 97.00 337 ARG A C 1
ATOM 2645 O O . ARG A 1 337 ? -22.297 -19.621 54.823 1.00 97.00 337 ARG A O 1
ATOM 2652 N N . CYS A 1 338 ? -21.315 -18.563 56.534 1.00 95.06 338 CYS A N 1
ATOM 2653 C CA . CYS A 1 338 ? -22.084 -17.330 56.473 1.00 95.06 338 CYS A CA 1
ATOM 2654 C C . CYS A 1 338 ? -21.943 -16.661 55.097 1.00 95.06 338 CYS A C 1
ATOM 2656 O O . CYS A 1 338 ? -20.844 -16.319 54.657 1.00 95.06 338 CYS A O 1
ATOM 2658 N N . VAL A 1 339 ? -23.061 -16.378 54.429 1.00 94.44 339 VAL A N 1
ATOM 2659 C CA . VAL A 1 339 ? -23.059 -15.774 53.087 1.00 94.4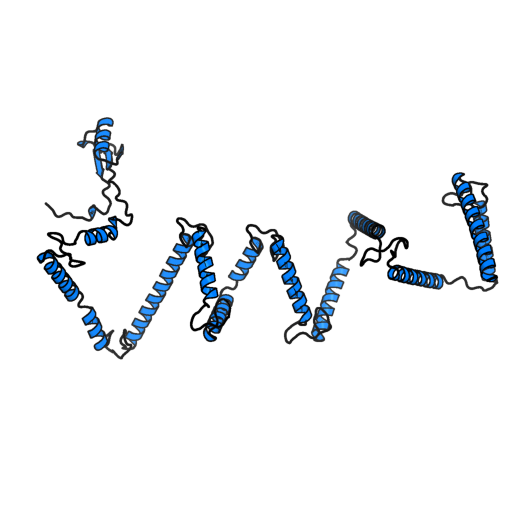4 339 VAL A CA 1
ATOM 2660 C C . VAL A 1 339 ? -22.561 -14.324 53.067 1.00 94.44 339 VAL A C 1
ATOM 2662 O O . VAL A 1 339 ? -22.188 -13.840 51.999 1.00 94.44 339 VAL A O 1
ATOM 2665 N N . ALA A 1 340 ? -22.517 -13.650 54.222 1.00 93.56 340 ALA A N 1
ATOM 2666 C CA . ALA A 1 340 ? -22.040 -12.274 54.365 1.00 93.56 340 ALA A CA 1
ATOM 2667 C C . ALA A 1 340 ? -20.530 -12.204 54.656 1.00 93.56 340 ALA A C 1
ATOM 2669 O O . ALA A 1 340 ? -19.791 -11.643 53.851 1.00 93.56 340 ALA A O 1
ATOM 2670 N N . CYS A 1 341 ? -20.068 -12.806 55.759 1.00 94.56 341 CYS A N 1
ATOM 2671 C CA . CYS A 1 341 ? -18.674 -12.710 56.222 1.00 94.56 341 CYS A CA 1
ATOM 2672 C C . CYS A 1 341 ? -17.828 -13.977 56.002 1.00 94.56 341 CYS A C 1
ATOM 2674 O O . CYS A 1 341 ? -16.646 -13.972 56.318 1.00 94.56 341 CYS A O 1
ATOM 2676 N N . ASN A 1 342 ? -18.407 -15.060 55.468 1.00 93.81 342 ASN A N 1
ATOM 2677 C CA . ASN A 1 342 ? -17.737 -16.347 55.226 1.00 93.81 342 ASN A CA 1
ATOM 26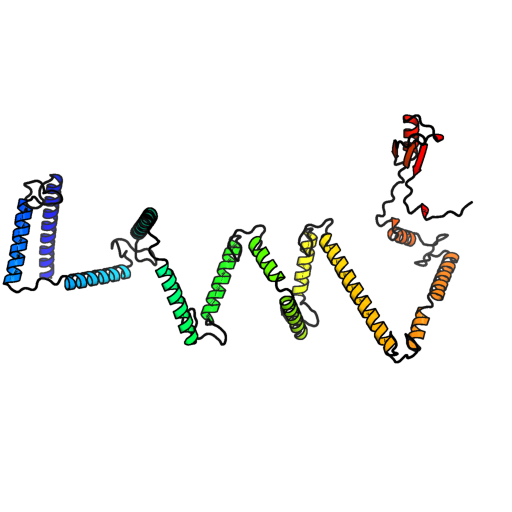78 C C . ASN A 1 342 ? -17.259 -17.113 56.486 1.00 93.81 342 ASN A C 1
ATOM 2680 O O . ASN A 1 342 ? -16.560 -18.120 56.347 1.00 93.81 342 ASN A O 1
ATOM 2684 N N . ALA A 1 343 ? -17.647 -16.678 57.693 1.00 94.81 343 ALA A N 1
ATOM 2685 C CA . ALA A 1 343 ? -17.415 -17.401 58.950 1.00 94.81 343 ALA A CA 1
ATOM 2686 C C . ALA A 1 343 ? -18.250 -18.699 59.032 1.00 94.81 343 ALA A C 1
ATOM 2688 O O . ALA A 1 343 ? -19.316 -18.747 58.413 1.00 94.81 343 ALA A O 1
ATOM 2689 N N . PRO A 1 344 ? -17.824 -19.728 59.788 1.00 96.38 344 PRO A N 1
ATOM 2690 C CA . PRO A 1 344 ? -18.618 -20.937 60.019 1.00 96.38 344 PRO A CA 1
ATOM 2691 C C . PRO A 1 344 ? -20.027 -20.621 60.546 1.00 96.38 344 PRO A C 1
ATOM 2693 O O . PRO A 1 344 ? -20.217 -19.737 61.382 1.00 96.38 344 PRO A O 1
ATOM 2696 N N . SER A 1 345 ? -21.025 -21.295 59.988 1.00 94.56 345 SER A N 1
ATOM 2697 C CA . SER A 1 345 ? -22.454 -21.118 60.250 1.00 94.56 345 SER A CA 1
ATOM 2698 C C . SER A 1 345 ? -23.198 -22.375 59.766 1.00 94.56 345 SER A C 1
ATOM 2700 O O . SER A 1 345 ? -23.829 -22.325 58.707 1.00 94.56 345 SER A O 1
ATOM 2702 N N . PRO A 1 346 ? -23.066 -23.509 60.479 1.00 90.94 346 PRO A N 1
ATOM 2703 C CA . PRO A 1 346 ? -23.544 -24.816 60.015 1.00 90.94 346 PRO A CA 1
ATOM 2704 C C . PRO A 1 346 ? -25.057 -24.840 59.757 1.00 90.94 346 PRO A C 1
ATOM 2706 O O . PRO A 1 346 ? -25.492 -25.382 58.746 1.00 90.94 346 PRO A O 1
ATOM 2709 N N . ASP A 1 347 ? -25.833 -24.128 60.577 1.00 90.75 347 ASP A N 1
ATOM 2710 C CA . ASP A 1 347 ? -27.299 -24.253 60.576 1.00 90.75 347 ASP A CA 1
ATOM 2711 C C . ASP A 1 347 ? -28.027 -23.042 59.970 1.00 90.75 347 ASP A C 1
ATOM 2713 O O . ASP A 1 347 ? -29.255 -22.988 59.923 1.00 90.75 347 ASP A O 1
ATOM 2717 N N . ALA A 1 348 ? -27.292 -22.029 59.499 1.00 90.31 348 ALA A N 1
ATOM 2718 C CA . ALA A 1 348 ? -27.889 -20.775 59.042 1.00 90.31 348 ALA A CA 1
ATOM 2719 C C . ALA A 1 348 ? -27.158 -20.154 57.850 1.00 90.31 348 ALA A C 1
ATOM 2721 O O . ALA A 1 348 ? -25.936 -20.208 57.727 1.00 90.31 348 ALA A O 1
ATOM 2722 N N . ALA A 1 349 ? -27.906 -19.449 56.992 1.00 91.25 349 ALA A N 1
ATOM 2723 C CA . ALA A 1 349 ? -27.329 -18.699 55.872 1.00 91.25 349 ALA A CA 1
ATOM 2724 C C . ALA A 1 349 ? -26.417 -17.541 56.328 1.00 91.25 349 ALA A C 1
ATOM 2726 O O . ALA A 1 349 ? -25.577 -17.066 55.563 1.00 91.25 349 ALA A O 1
ATOM 2727 N N . ARG A 1 350 ? -26.576 -17.052 57.562 1.00 93.12 350 ARG A N 1
ATOM 2728 C CA . ARG A 1 350 ? -25.727 -16.025 58.175 1.00 93.12 350 ARG A CA 1
ATOM 2729 C C . ARG A 1 350 ? -25.382 -16.445 59.599 1.00 93.12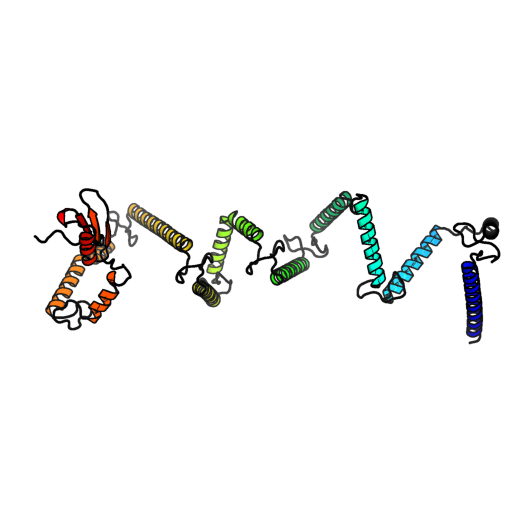 350 ARG A C 1
ATOM 2731 O O . ARG A 1 350 ? -26.261 -16.926 60.302 1.00 93.12 350 ARG A O 1
ATOM 2738 N N . CYS A 1 351 ? -24.147 -16.192 60.031 1.00 94.19 351 CYS A N 1
ATOM 2739 C CA . CYS A 1 351 ? -23.757 -16.383 61.428 1.00 94.19 351 CYS A CA 1
ATOM 2740 C C . CYS A 1 351 ? -24.520 -15.409 62.346 1.00 94.19 351 CYS A C 1
ATOM 2742 O O . CYS A 1 351 ? -24.974 -14.358 61.882 1.00 94.19 351 CYS A O 1
ATOM 2744 N N . LYS A 1 352 ? -24.619 -15.725 63.646 1.00 92.06 352 LYS A N 1
ATOM 2745 C CA . LYS A 1 352 ? -25.370 -14.926 64.637 1.00 92.06 352 LYS A CA 1
ATOM 2746 C C . LYS A 1 352 ? -25.068 -13.411 64.575 1.00 92.06 352 LYS A C 1
ATOM 2748 O O . LYS A 1 352 ? -26.028 -12.648 64.475 1.00 92.06 352 LYS A O 1
ATOM 2753 N N . PRO A 1 353 ? -23.801 -12.943 64.498 1.00 91.56 353 PRO A N 1
ATOM 2754 C CA . PRO A 1 353 ? -23.505 -11.509 64.383 1.00 91.56 353 PRO A CA 1
ATOM 2755 C C . PRO A 1 353 ? -24.057 -10.882 63.098 1.00 91.56 353 PRO A C 1
ATOM 2757 O O . PRO A 1 353 ? -24.719 -9.847 63.124 1.00 91.56 353 PRO A O 1
ATOM 2760 N N . CYS A 1 354 ? -23.844 -11.533 61.950 1.00 88.81 354 CYS A N 1
ATOM 2761 C CA . CYS A 1 354 ? -24.365 -11.043 60.677 1.00 88.81 354 CYS A CA 1
ATOM 2762 C C . CYS A 1 354 ? -25.891 -11.133 60.590 1.00 88.81 354 CYS A C 1
ATOM 2764 O O . CYS A 1 354 ? -26.483 -10.381 59.820 1.00 88.81 354 CYS A O 1
ATOM 2766 N N . ALA A 1 355 ? -26.527 -12.057 61.311 1.00 88.62 355 ALA A N 1
ATOM 2767 C CA . ALA A 1 355 ? -27.976 -12.136 61.422 1.00 88.62 355 ALA A CA 1
ATOM 2768 C C . ALA A 1 355 ? -28.524 -10.978 62.271 1.00 88.62 355 ALA A C 1
ATOM 2770 O O . ALA A 1 355 ? -29.450 -10.316 61.815 1.00 88.62 355 ALA A O 1
ATOM 2771 N N . ALA A 1 356 ? -27.897 -10.664 63.410 1.00 85.62 356 ALA A N 1
ATOM 2772 C CA . ALA A 1 356 ? -28.271 -9.546 64.280 1.00 85.62 356 ALA A CA 1
ATOM 2773 C C . ALA A 1 356 ? -28.137 -8.182 63.580 1.00 85.62 356 ALA A C 1
ATOM 2775 O O . ALA A 1 356 ? -29.078 -7.395 63.589 1.00 85.62 356 ALA A O 1
ATOM 2776 N N . VAL A 1 357 ? -27.030 -7.934 62.866 1.00 84.81 357 VAL A N 1
ATOM 2777 C CA . VAL A 1 357 ? -26.857 -6.702 62.063 1.00 84.81 357 VAL A CA 1
ATOM 2778 C C . VAL A 1 357 ? -27.946 -6.582 60.995 1.00 84.81 357 VAL A C 1
ATOM 2780 O O . VAL A 1 357 ? -28.508 -5.515 60.764 1.00 84.81 357 VAL A O 1
ATOM 2783 N N . ASN A 1 358 ? -28.275 -7.694 60.338 1.00 81.06 358 ASN A N 1
ATOM 2784 C CA . ASN A 1 358 ? -29.281 -7.711 59.284 1.00 81.06 358 ASN A CA 1
ATOM 2785 C C . ASN A 1 358 ? -30.711 -7.613 59.841 1.00 81.06 358 ASN A C 1
ATOM 2787 O O . ASN A 1 358 ? -31.593 -7.143 59.130 1.00 81.06 358 ASN A O 1
ATOM 2791 N N . ALA A 1 359 ? -30.941 -8.064 61.077 1.00 76.38 359 ALA A N 1
ATOM 2792 C CA . ALA A 1 359 ? -32.187 -7.880 61.812 1.00 76.38 359 ALA A CA 1
ATOM 2793 C C . ALA A 1 359 ? -32.350 -6.419 62.259 1.00 76.38 359 ALA A C 1
ATOM 2795 O O . ALA A 1 359 ? -33.414 -5.851 62.047 1.00 76.38 359 ALA A O 1
ATOM 2796 N N . GLY A 1 360 ? -31.277 -5.768 62.724 1.00 69.50 360 GLY A N 1
ATOM 2797 C CA . GLY A 1 360 ? -31.267 -4.327 63.005 1.00 69.50 360 GLY A CA 1
ATOM 2798 C C . GLY A 1 360 ? -31.541 -3.472 61.761 1.00 69.50 360 GLY A C 1
ATOM 2799 O O . GLY A 1 360 ? -32.264 -2.487 61.829 1.00 69.50 360 GLY A O 1
ATOM 2800 N N . GLN A 1 361 ? -31.067 -3.897 60.582 1.00 63.97 361 GLN A N 1
ATOM 2801 C CA . GLN A 1 361 ? -31.427 -3.271 59.296 1.00 63.97 361 GLN A CA 1
ATOM 2802 C C . GLN A 1 361 ? -32.867 -3.570 58.831 1.00 63.97 361 GLN A C 1
ATOM 2804 O O . GLN A 1 361 ? -33.351 -2.949 57.879 1.00 63.97 361 GLN A O 1
ATOM 2809 N N . ARG A 1 362 ? -33.547 -4.549 59.442 1.00 57.78 362 ARG A N 1
ATOM 2810 C CA . ARG A 1 362 ? -34.927 -4.944 59.122 1.00 57.78 362 ARG A CA 1
ATOM 2811 C C . ARG A 1 362 ? -35.969 -4.294 60.006 1.00 57.78 362 ARG A C 1
ATOM 2813 O O . ARG A 1 362 ? -37.146 -4.518 59.733 1.00 57.78 362 ARG A O 1
ATOM 2820 N N . ASP A 1 363 ? -35.596 -3.413 60.926 1.00 72.56 363 ASP A N 1
ATOM 2821 C CA . ASP A 1 363 ? -36.588 -2.594 61.616 1.00 72.56 363 ASP A CA 1
ATOM 2822 C C . ASP A 1 363 ? -37.106 -1.442 60.732 1.00 72.56 363 ASP A C 1
ATOM 2824 O O . ASP A 1 363 ? -37.289 -0.298 61.138 1.00 72.56 363 ASP A O 1
ATOM 2828 N N . ARG A 1 364 ? -37.344 -1.760 59.454 1.00 73.44 364 ARG A N 1
ATOM 2829 C CA . ARG A 1 364 ? -38.010 -0.890 58.490 1.00 73.44 364 ARG A CA 1
ATOM 2830 C C . ARG A 1 364 ? -39.406 -0.538 58.972 1.00 73.44 364 ARG A C 1
ATOM 2832 O O . ARG A 1 364 ? -39.905 0.510 58.588 1.00 73.44 364 ARG A O 1
ATOM 2839 N N . GLU A 1 365 ? -40.034 -1.396 59.772 1.00 74.88 365 GLU A N 1
ATOM 2840 C CA . GLU A 1 365 ? -41.326 -1.100 60.378 1.00 74.88 365 GLU A CA 1
ATOM 2841 C C . GLU A 1 365 ? -41.192 -0.060 61.496 1.00 74.88 365 GLU A C 1
ATOM 2843 O O . GLU A 1 365 ? -41.919 0.931 61.433 1.00 74.88 365 GLU A O 1
ATOM 2848 N N . ALA A 1 366 ? -40.218 -0.143 62.418 1.00 80.50 366 ALA A N 1
ATOM 2849 C CA . ALA A 1 366 ? -39.993 0.962 63.356 1.00 80.50 366 ALA A CA 1
ATOM 2850 C C . ALA A 1 366 ? -39.483 2.233 62.668 1.00 80.50 366 ALA A C 1
ATOM 2852 O O . ALA A 1 366 ? -39.886 3.326 63.060 1.00 80.50 366 ALA A O 1
ATOM 2853 N N . GLU A 1 367 ? -38.658 2.141 61.619 1.00 81.75 367 GLU A N 1
ATOM 2854 C CA . GLU A 1 367 ? -38.202 3.310 60.856 1.00 81.75 367 GLU A CA 1
ATOM 2855 C C . GLU A 1 367 ? -39.369 3.984 60.113 1.00 81.75 367 GLU A C 1
ATOM 2857 O O . GLU A 1 367 ? -39.527 5.208 60.174 1.00 81.75 367 GLU A O 1
ATOM 2862 N N . LYS A 1 368 ? -40.239 3.199 59.459 1.00 85.56 368 LYS A N 1
ATOM 2863 C CA . LYS A 1 368 ? -41.490 3.690 58.860 1.00 85.56 368 LYS A CA 1
ATOM 2864 C C . LYS A 1 368 ? -42.408 4.276 59.926 1.00 85.56 368 LYS A C 1
ATOM 2866 O O . LYS A 1 368 ? -42.950 5.356 59.700 1.00 85.56 368 LYS A O 1
ATOM 2871 N N . ALA A 1 369 ? -42.569 3.617 61.073 1.00 84.50 369 ALA A N 1
ATOM 2872 C CA . ALA A 1 369 ? -43.380 4.107 62.184 1.00 84.50 369 ALA A CA 1
ATOM 2873 C C . ALA A 1 369 ? -42.824 5.426 62.737 1.00 84.50 369 ALA A C 1
ATOM 2875 O O . ALA A 1 369 ? -43.575 6.380 62.915 1.00 84.50 369 ALA A O 1
ATOM 2876 N N . ALA A 1 370 ? -41.506 5.545 62.908 1.00 87.12 370 ALA A N 1
ATOM 2877 C CA . ALA A 1 370 ? -40.842 6.777 63.317 1.00 87.12 370 ALA A CA 1
ATOM 2878 C C . ALA A 1 370 ? -40.996 7.886 62.266 1.00 87.12 370 ALA A C 1
ATOM 2880 O O . ALA A 1 370 ? -41.243 9.038 62.615 1.00 87.12 370 ALA A O 1
ATOM 2881 N N . ARG A 1 371 ? -40.910 7.559 60.970 1.00 90.06 371 ARG A N 1
ATOM 2882 C CA . ARG A 1 371 ? -41.169 8.514 59.882 1.00 90.06 371 ARG A CA 1
ATOM 2883 C C . ARG A 1 371 ? -42.632 8.970 59.863 1.00 90.06 371 ARG A C 1
ATOM 2885 O O . ARG A 1 371 ? -42.866 10.156 59.649 1.00 90.06 371 ARG A O 1
ATOM 2892 N N . ARG A 1 372 ? -43.594 8.075 60.121 1.00 91.25 372 ARG A N 1
ATOM 2893 C CA . ARG A 1 372 ? -45.023 8.408 60.275 1.00 91.25 372 ARG A CA 1
ATOM 2894 C C . ARG A 1 372 ? -45.264 9.304 61.493 1.00 91.25 372 ARG A C 1
ATOM 2896 O O . ARG A 1 372 ? -45.947 10.310 61.348 1.00 91.25 372 ARG A O 1
ATOM 2903 N N . ARG A 1 373 ? -44.643 9.006 62.643 1.00 92.12 373 ARG A N 1
ATOM 2904 C CA . ARG A 1 373 ? -44.695 9.857 63.849 1.00 92.12 373 ARG A CA 1
ATOM 2905 C C . ARG A 1 373 ? -44.158 11.261 63.575 1.00 92.12 373 ARG A C 1
ATOM 2907 O O . ARG A 1 373 ? -44.888 12.226 63.759 1.00 92.12 373 ARG A O 1
ATOM 2914 N N . ARG A 1 374 ? -42.955 11.381 62.997 1.00 93.44 374 ARG A N 1
ATOM 2915 C CA . ARG A 1 374 ? -42.380 12.683 62.599 1.00 93.44 374 ARG A CA 1
ATOM 2916 C C . ARG A 1 374 ? -43.269 13.448 61.617 1.00 93.44 374 ARG A C 1
ATOM 2918 O O . ARG A 1 374 ? -43.378 14.665 61.708 1.00 93.44 374 ARG A O 1
ATOM 2925 N N . TYR A 1 375 ? -43.896 12.751 60.669 1.00 94.25 375 TYR A N 1
ATOM 2926 C CA . TYR A 1 375 ? -44.834 13.362 59.725 1.00 94.25 375 TYR A CA 1
ATOM 2927 C C . TYR A 1 375 ? -46.067 13.929 60.448 1.00 94.25 375 TYR A C 1
ATOM 2929 O O . TYR A 1 375 ? -46.455 15.066 60.185 1.00 94.25 375 TYR A O 1
ATOM 2937 N N . ALA A 1 376 ? -46.657 13.159 61.369 1.00 91.56 376 ALA A N 1
ATOM 2938 C CA . ALA A 1 376 ? -47.814 13.576 62.159 1.00 91.56 376 ALA A CA 1
ATOM 2939 C C . ALA A 1 376 ? -47.485 14.754 63.092 1.00 91.56 376 ALA A C 1
ATOM 2941 O O . ALA A 1 376 ? -48.201 15.751 63.083 1.00 91.56 376 ALA A O 1
ATOM 2942 N N . GLU A 1 377 ? -46.366 14.690 63.817 1.00 93.69 377 GLU A N 1
ATOM 2943 C CA . GLU A 1 377 ? -45.897 15.765 64.702 1.00 93.69 377 GLU A CA 1
ATOM 2944 C C . GLU A 1 377 ? -45.650 17.076 63.945 1.00 93.69 377 GLU A C 1
ATOM 2946 O O . GLU A 1 377 ? -46.044 18.146 64.408 1.00 93.69 377 GLU A O 1
ATOM 2951 N N . ARG A 1 378 ? -45.026 17.013 62.760 1.00 95.69 378 ARG A N 1
ATOM 2952 C CA . ARG A 1 378 ? -44.799 18.201 61.919 1.00 95.69 378 ARG A CA 1
ATOM 2953 C C . ARG A 1 378 ? -46.107 18.813 61.437 1.00 95.69 378 ARG A C 1
ATOM 2955 O O . ARG A 1 378 ? -46.272 20.026 61.529 1.00 95.69 378 ARG A O 1
ATOM 2962 N N . ARG A 1 379 ? -47.056 17.984 60.991 1.00 93.25 379 ARG A N 1
ATOM 2963 C CA . ARG A 1 379 ? -48.396 18.442 60.594 1.00 93.25 379 ARG A CA 1
ATOM 2964 C C . ARG A 1 379 ? -49.147 19.096 61.751 1.00 93.25 379 ARG A C 1
ATOM 2966 O O . ARG A 1 379 ? -49.698 20.172 61.553 1.00 93.25 379 ARG A O 1
ATOM 2973 N N . ALA A 1 380 ? -49.112 18.500 62.944 1.00 92.94 380 ALA A N 1
ATOM 2974 C CA . ALA A 1 380 ? -49.745 19.062 64.139 1.00 92.94 380 ALA A CA 1
ATOM 2975 C C . ALA A 1 380 ? -49.162 20.434 64.524 1.00 92.94 380 ALA A C 1
ATOM 2977 O O . ALA A 1 380 ? -49.882 21.300 65.004 1.00 92.94 380 ALA A O 1
ATOM 2978 N N . LYS A 1 381 ? -47.870 20.661 64.256 1.00 96.31 381 LYS A N 1
ATOM 2979 C CA . LYS A 1 381 ? -47.183 21.945 64.484 1.00 96.31 381 LYS A CA 1
ATOM 2980 C C . LYS A 1 381 ? -47.328 22.947 63.329 1.00 96.31 381 LYS A C 1
ATOM 2982 O O . LYS A 1 381 ? -46.662 23.979 63.355 1.00 96.31 381 LYS A O 1
ATOM 2987 N N . GLY A 1 382 ? -48.114 22.639 62.293 1.00 95.94 382 GLY A N 1
ATOM 2988 C CA . GLY A 1 382 ? -48.232 23.486 61.103 1.00 95.94 382 GLY A CA 1
ATOM 2989 C C . GLY A 1 382 ? -46.908 23.651 60.350 1.00 95.94 382 GLY A C 1
ATOM 2990 O O . GLY A 1 382 ? -46.612 24.740 59.865 1.00 95.94 382 GLY A O 1
ATOM 2991 N N . ARG A 1 383 ? -46.074 22.602 60.293 1.00 97.00 383 ARG A N 1
ATOM 2992 C CA . ARG A 1 383 ? -44.759 22.600 59.629 1.00 97.00 383 ARG A CA 1
ATOM 2993 C C . ARG A 1 383 ? -44.710 21.644 58.439 1.00 97.00 383 ARG A C 1
ATOM 2995 O O . ARG A 1 383 ? -45.319 20.575 58.427 1.00 97.00 383 ARG A O 1
ATOM 3002 N N . CYS A 1 384 ? -43.906 22.011 57.447 1.00 96.31 384 CYS A N 1
ATOM 3003 C CA . CYS A 1 384 ? -43.633 21.233 56.249 1.00 96.31 384 CYS A CA 1
ATOM 3004 C C . CYS A 1 384 ? -42.951 19.905 56.600 1.00 96.31 384 CYS A C 1
ATOM 3006 O O . CYS A 1 384 ? -41.886 19.870 57.217 1.00 96.31 384 CYS A O 1
ATOM 3008 N N . VAL A 1 385 ? -43.507 18.791 56.127 1.00 95.81 385 VAL A N 1
ATOM 3009 C CA . VAL A 1 385 ? -42.994 17.442 56.427 1.00 95.81 385 VAL A CA 1
ATOM 3010 C C . VAL A 1 385 ? -41.621 17.142 55.817 1.00 95.81 385 VAL A C 1
ATOM 3012 O O . VAL A 1 385 ? -40.976 16.184 56.241 1.00 95.81 385 VAL A O 1
ATOM 3015 N N . GLU A 1 386 ? -41.147 17.953 54.867 1.00 94.25 386 GLU A N 1
ATOM 3016 C CA . GLU A 1 386 ? -39.836 17.797 54.224 1.00 94.25 386 GLU A CA 1
ATOM 3017 C C . GLU A 1 386 ? -38.763 18.726 54.801 1.00 94.25 386 GLU A C 1
ATOM 3019 O O . GLU A 1 386 ? -37.718 18.236 55.224 1.00 94.25 386 GLU A O 1
ATOM 3024 N N . CYS A 1 387 ? -39.010 20.041 54.830 1.00 95.44 387 CYS A N 1
ATOM 3025 C CA . CYS A 1 387 ? -38.015 21.042 55.235 1.00 95.44 387 CYS A CA 1
ATOM 3026 C C . CYS A 1 387 ? -38.277 21.698 56.599 1.00 95.44 387 CYS A C 1
ATOM 3028 O O . CYS A 1 387 ? -37.507 22.564 56.992 1.00 95.44 387 CYS A O 1
ATOM 3030 N N . ASP A 1 388 ? -39.347 21.313 57.302 1.00 94.94 388 ASP A N 1
ATOM 3031 C CA . ASP A 1 388 ? -39.747 21.851 58.615 1.00 94.94 388 ASP A CA 1
ATOM 3032 C C . ASP A 1 388 ? -40.157 23.342 58.637 1.00 94.94 388 ASP A C 1
ATOM 3034 O O . ASP A 1 388 ? -40.476 23.873 59.697 1.00 94.94 388 ASP A O 1
ATOM 3038 N N . ALA A 1 389 ? -40.220 24.019 57.482 1.00 95.94 389 ALA A N 1
ATOM 3039 C CA . ALA A 1 389 ? -40.698 25.403 57.379 1.00 95.94 389 ALA A CA 1
ATOM 3040 C C . ALA A 1 389 ? -42.191 25.536 57.757 1.00 95.94 389 ALA A C 1
ATOM 3042 O O . ALA A 1 389 ? -42.946 24.588 57.518 1.00 95.94 389 ALA A O 1
ATOM 3043 N N . PRO A 1 390 ? -42.650 26.690 58.280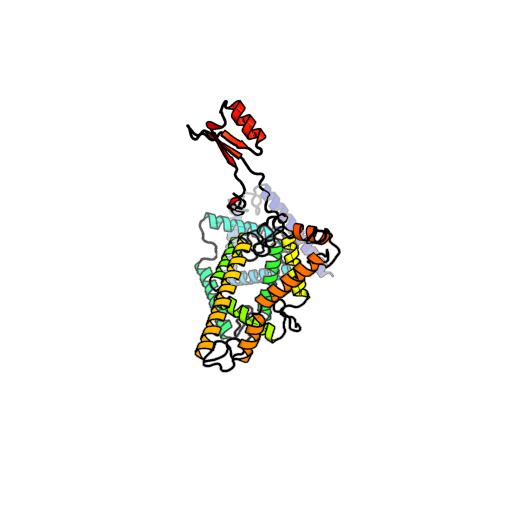 1.00 96.88 390 PRO A N 1
ATOM 3044 C CA . PRO A 1 390 ? -44.070 26.943 58.528 1.00 96.88 390 PRO A CA 1
ATOM 3045 C C . PRO A 1 390 ? -44.929 26.678 57.282 1.00 96.88 390 PRO A C 1
ATOM 3047 O O . PRO A 1 390 ? -44.559 27.022 56.161 1.00 96.88 390 PRO A O 1
ATOM 3050 N N . SER A 1 391 ? -46.052 25.998 57.479 1.00 94.00 391 SER A N 1
ATOM 3051 C CA . SER A 1 391 ? -46.948 25.503 56.435 1.00 94.00 391 SER A CA 1
ATOM 3052 C C . SER A 1 391 ? -48.364 25.388 57.016 1.00 94.00 391 SER A C 1
ATOM 3054 O O . SER A 1 391 ? -48.811 24.279 57.327 1.00 94.00 391 SER A O 1
ATOM 3056 N N . PRO A 1 392 ? -49.055 26.518 57.247 1.00 90.50 392 PRO A N 1
ATOM 3057 C CA . PRO A 1 392 ? -50.355 26.530 57.912 1.00 90.50 392 PRO A CA 1
ATOM 3058 C C . PRO A 1 392 ? -51.372 25.720 57.097 1.00 90.50 392 PRO A C 1
ATOM 3060 O O . PRO A 1 392 ? -51.644 26.024 55.941 1.00 90.50 392 PRO A O 1
ATOM 3063 N N . GLY A 1 393 ? -51.879 24.630 57.675 1.00 87.50 393 GLY A N 1
ATOM 3064 C CA . GLY A 1 393 ? -52.879 23.752 57.049 1.00 87.50 393 GLY A CA 1
ATOM 3065 C C . GLY A 1 393 ? -52.366 22.800 55.956 1.00 87.50 393 GLY A C 1
ATOM 3066 O O . GLY A 1 393 ? -53.019 21.794 55.680 1.00 87.50 393 GLY A O 1
ATOM 3067 N N . ALA A 1 394 ? -51.186 23.028 55.371 1.00 91.31 394 ALA A N 1
ATOM 3068 C CA . ALA A 1 394 ? -50.640 22.191 54.298 1.00 91.31 394 ALA A CA 1
ATOM 3069 C C . ALA A 1 394 ? -49.569 21.201 54.795 1.00 91.31 394 ALA A C 1
ATOM 3071 O O . ALA A 1 394 ? -48.768 21.503 55.676 1.00 91.31 394 ALA A O 1
ATOM 3072 N N . ALA A 1 395 ? -49.496 20.009 54.187 1.00 93.88 395 ALA A N 1
ATOM 3073 C CA . ALA A 1 395 ? -48.467 19.014 54.519 1.00 93.88 395 ALA A CA 1
ATOM 3074 C C . ALA A 1 395 ? -47.050 19.426 54.077 1.00 93.88 395 ALA A C 1
ATOM 3076 O O . ALA A 1 395 ? -46.056 18.952 54.626 1.00 93.88 395 ALA A O 1
ATOM 3077 N N . ARG A 1 396 ? -46.941 20.283 53.061 1.00 95.25 396 ARG A N 1
ATOM 3078 C CA . ARG A 1 396 ? -45.682 20.795 52.518 1.00 95.25 396 ARG A CA 1
ATOM 3079 C C . ARG A 1 396 ? -45.829 22.297 52.324 1.00 95.25 396 ARG A C 1
ATOM 3081 O O . ARG A 1 396 ? -46.870 22.726 51.839 1.00 95.25 396 ARG A O 1
ATOM 3088 N N . CYS A 1 397 ? -44.778 23.057 52.616 1.00 96.31 397 CYS A N 1
ATOM 3089 C CA . CYS A 1 397 ? -44.730 24.460 52.221 1.00 96.31 397 CYS A CA 1
ATOM 3090 C C . CYS A 1 397 ? -44.704 24.581 50.689 1.00 96.31 397 CYS A C 1
ATOM 3092 O O . CYS A 1 397 ? -44.316 23.638 49.988 1.00 96.31 397 CYS A O 1
ATOM 3094 N N . GLU A 1 398 ? -45.066 25.752 50.175 1.00 94.50 398 GLU A N 1
ATOM 3095 C CA . GLU A 1 398 ? -45.156 26.038 48.741 1.00 94.50 398 GLU A CA 1
ATOM 3096 C C . GLU A 1 398 ? -43.891 25.632 47.945 1.00 94.50 398 GLU A C 1
ATOM 3098 O O . GLU A 1 398 ? -44.032 24.853 46.999 1.00 94.50 398 GLU A O 1
ATOM 3103 N N . PRO A 1 399 ? -42.648 25.967 48.359 1.00 95.38 399 PRO A N 1
ATOM 3104 C CA . PRO A 1 399 ? -41.446 25.531 47.638 1.00 95.38 399 PRO A CA 1
ATOM 3105 C C . PRO A 1 399 ? -41.257 24.007 47.589 1.00 95.38 399 PRO A C 1
ATOM 3107 O O . PRO A 1 399 ? -40.774 23.453 46.601 1.00 95.38 399 PRO A O 1
ATOM 3110 N N . CYS A 1 400 ? -41.606 23.295 48.667 1.00 94.75 400 CYS A N 1
ATOM 3111 C CA . CYS A 1 400 ? -41.545 21.831 48.703 1.00 94.75 400 CYS A CA 1
ATOM 3112 C C . CYS A 1 400 ? -42.663 21.191 47.877 1.00 94.75 400 CYS A C 1
ATOM 3114 O O . CYS A 1 400 ? -42.442 20.143 47.270 1.00 94.75 400 CYS A O 1
ATOM 3116 N N . SER A 1 401 ? -43.843 21.809 47.841 1.00 91.88 401 SER A N 1
ATOM 3117 C CA . SER A 1 401 ? -44.942 21.392 46.972 1.00 91.88 401 SER A CA 1
ATOM 3118 C C . SER A 1 401 ? -44.557 21.546 45.499 1.00 91.88 401 SER A C 1
ATOM 3120 O O . SER A 1 401 ? -44.677 20.586 44.740 1.00 91.88 401 SER A O 1
ATOM 3122 N N . LEU A 1 402 ? -43.970 22.689 45.120 1.00 87.44 402 LEU A N 1
ATOM 3123 C CA . LEU A 1 402 ? -43.487 22.953 43.764 1.00 87.44 402 LEU A CA 1
ATOM 3124 C C . LEU A 1 402 ? -42.398 21.954 43.348 1.00 87.44 402 LEU A C 1
ATOM 3126 O O . LEU A 1 402 ? -42.558 21.257 42.352 1.00 87.44 402 LEU A O 1
ATOM 3130 N N . ARG A 1 403 ? -41.355 21.766 44.170 1.00 88.38 403 ARG A N 1
ATOM 3131 C CA . ARG A 1 403 ? -40.306 20.760 43.904 1.00 88.38 403 ARG A CA 1
ATOM 3132 C C . ARG A 1 403 ? -40.856 19.343 43.792 1.00 88.38 403 ARG A C 1
ATOM 3134 O O . ARG A 1 403 ? -40.321 18.526 43.045 1.00 88.38 403 ARG A O 1
ATOM 3141 N N . HIS A 1 404 ? -41.881 19.008 44.574 1.00 89.56 404 HIS A N 1
ATOM 3142 C CA . HIS A 1 404 ? -42.534 17.710 44.464 1.00 89.56 404 HIS A CA 1
ATOM 3143 C C . HIS A 1 404 ? -43.334 17.586 43.172 1.00 89.56 404 HIS A C 1
ATOM 3145 O O . HIS A 1 404 ? -43.259 16.542 42.534 1.00 89.56 404 HIS A O 1
ATOM 3151 N N . ARG A 1 405 ? -44.050 18.642 42.772 1.00 80.88 405 ARG A N 1
ATOM 3152 C CA . ARG A 1 405 ? -44.782 18.726 41.504 1.00 80.88 405 ARG A CA 1
ATOM 3153 C C . ARG A 1 405 ? -43.840 18.599 40.303 1.00 80.88 405 ARG A C 1
ATOM 3155 O O . ARG A 1 405 ? -44.128 17.831 39.403 1.00 80.88 405 ARG A O 1
ATOM 3162 N N . GLU A 1 406 ? -42.683 19.253 40.333 1.00 80.12 406 GLU A N 1
ATOM 3163 C CA . GLU A 1 406 ? -41.647 19.150 39.291 1.00 80.12 406 GLU A CA 1
ATOM 3164 C C . GLU A 1 406 ? -41.005 17.753 39.217 1.00 80.12 406 GLU A C 1
ATOM 3166 O O . GLU A 1 406 ? -40.554 17.305 38.161 1.00 80.12 406 GLU A O 1
ATOM 3171 N N . ARG A 1 407 ? -40.920 17.048 40.353 1.00 78.44 407 ARG A N 1
ATOM 3172 C CA . ARG A 1 407 ? -40.349 15.693 40.426 1.00 78.44 407 ARG A CA 1
ATOM 3173 C C . ARG A 1 407 ? -41.363 14.593 40.144 1.00 78.44 407 ARG A C 1
ATOM 3175 O O . ARG A 1 407 ? -40.937 13.499 39.762 1.00 78.44 407 ARG A O 1
ATOM 3182 N N . SER A 1 408 ? -42.650 14.833 40.387 1.00 78.38 408 SER A N 1
ATOM 3183 C CA . SER A 1 408 ? -43.698 13.857 40.119 1.00 78.38 408 SER A CA 1
ATOM 3184 C C . SER A 1 408 ? -43.824 13.645 38.608 1.00 78.38 408 SER A C 1
ATOM 3186 O O . SER A 1 408 ? -43.499 14.516 37.801 1.00 78.38 408 SER A O 1
ATOM 3188 N N . GLY A 1 409 ? -44.248 12.443 38.207 1.00 58.41 409 GLY A N 1
ATOM 3189 C CA . GLY A 1 409 ? -44.357 12.070 36.791 1.00 58.41 409 GLY A CA 1
ATOM 3190 C C . GLY A 1 409 ? -45.218 13.029 35.960 1.00 58.41 409 GLY A C 1
ATOM 3191 O O . GLY A 1 409 ? -44.993 13.131 34.760 1.00 58.41 409 GLY A O 1
ATOM 3192 N N . ALA A 1 410 ? -46.104 13.792 36.612 1.00 58.06 410 ALA A N 1
ATOM 3193 C CA . ALA A 1 410 ? -46.957 14.811 36.006 1.00 58.06 410 ALA A CA 1
ATOM 3194 C C . ALA A 1 410 ? -46.187 15.941 35.294 1.00 58.06 410 ALA A C 1
ATOM 3196 O O . ALA A 1 410 ? -46.735 16.554 34.391 1.00 58.06 410 ALA A O 1
ATOM 3197 N N . PHE A 1 411 ? -44.926 16.215 35.657 1.00 54.62 411 PHE A N 1
ATOM 3198 C CA . PHE A 1 411 ? -44.100 17.231 34.979 1.00 54.62 411 PHE A CA 1
ATOM 3199 C C . PHE A 1 411 ? -43.034 16.625 34.048 1.00 54.62 411 PHE A C 1
ATOM 3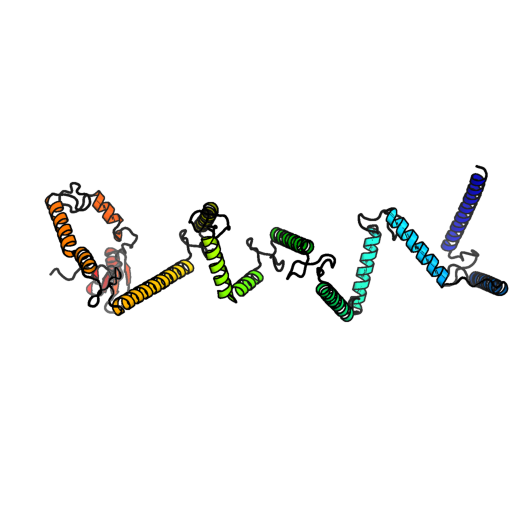201 O O . PHE A 1 411 ? -42.424 17.326 33.247 1.00 54.62 411 PHE A O 1
ATOM 3208 N N . ARG A 1 412 ? -42.805 15.303 34.106 1.00 53.38 412 ARG A N 1
ATOM 3209 C CA . ARG A 1 412 ? -41.815 14.593 33.268 1.00 53.38 412 ARG A CA 1
ATOM 3210 C C . ARG A 1 412 ? -42.370 14.160 31.906 1.00 53.38 412 ARG A C 1
ATOM 3212 O O . ARG A 1 412 ? -41.961 13.122 31.391 1.00 53.38 412 ARG A O 1
ATOM 3219 N N . GLY A 1 413 ? -43.282 14.940 31.331 1.00 53.31 413 GLY A N 1
ATOM 3220 C CA . GLY A 1 413 ? -43.786 14.699 29.979 1.00 53.31 413 GLY A CA 1
ATOM 3221 C C . GLY A 1 413 ? -44.574 13.399 29.820 1.00 53.31 413 GLY A C 1
ATOM 3222 O O . GLY A 1 413 ? -44.594 12.852 28.723 1.00 53.31 413 GLY A O 1
ATOM 3223 N N . ILE A 1 414 ? -45.214 12.891 30.882 1.00 52.03 414 ILE A N 1
ATOM 3224 C CA . ILE A 1 414 ? -46.407 12.065 30.665 1.00 52.03 414 ILE A CA 1
ATOM 3225 C C . ILE A 1 414 ? -47.434 13.060 30.118 1.00 52.03 414 ILE A C 1
ATOM 3227 O O . ILE A 1 414 ? -47.760 13.992 30.857 1.00 52.03 414 ILE A O 1
ATOM 3231 N N . PRO A 1 415 ? -47.863 12.956 28.847 1.00 53.22 415 PRO A N 1
ATOM 3232 C CA . PRO A 1 415 ? -48.868 13.864 28.326 1.00 53.22 415 PRO A CA 1
ATOM 3233 C C . PRO A 1 415 ? -50.073 13.754 29.255 1.00 53.22 415 PRO A C 1
ATOM 3235 O O . PRO A 1 415 ? -50.493 12.645 29.591 1.00 53.22 415 PRO A O 1
ATOM 3238 N N . LEU A 1 416 ? -50.596 14.881 29.724 1.00 54.81 416 LEU A N 1
ATOM 3239 C CA . LEU A 1 416 ? -52.008 14.907 30.064 1.00 54.81 416 LEU A CA 1
ATOM 3240 C C . LEU A 1 416 ? -52.680 14.704 28.709 1.00 54.81 416 LEU A C 1
ATOM 3242 O O . LEU A 1 416 ? -52.623 15.590 27.866 1.00 54.81 416 LEU A O 1
ATOM 3246 N N . TRP A 1 417 ? -53.110 13.475 28.430 1.00 60.44 417 TRP A N 1
ATOM 3247 C CA . TRP A 1 417 ? -53.976 13.239 27.287 1.00 60.44 417 TRP A CA 1
ATOM 3248 C C . TRP A 1 417 ? -55.268 13.942 27.668 1.00 60.44 417 TRP A C 1
ATOM 3250 O O . TRP A 1 417 ? -55.879 13.567 28.674 1.00 60.44 417 TRP A O 1
ATOM 3260 N N . ASP A 1 418 ? -55.605 15.010 26.951 1.00 61.56 418 ASP A N 1
ATOM 3261 C CA . ASP A 1 418 ? -56.940 15.576 27.056 1.00 61.56 418 ASP A CA 1
ATOM 3262 C C . ASP A 1 418 ? -57.918 14.441 26.708 1.00 61.56 418 ASP A C 1
ATOM 3264 O O . ASP A 1 418 ? -57.656 13.685 25.766 1.00 61.56 418 ASP A O 1
ATOM 3268 N N . PRO A 1 419 ? -58.943 14.193 27.541 1.00 68.38 419 PRO A N 1
ATOM 3269 C CA . PRO A 1 419 ? -59.824 13.052 27.346 1.00 68.38 419 PRO A CA 1
ATOM 3270 C C . PRO A 1 419 ? -60.518 13.182 25.989 1.00 68.38 419 PRO A C 1
ATOM 3272 O O . PRO A 1 419 ? -61.263 14.136 25.775 1.00 68.38 419 PRO A O 1
ATOM 3275 N N . SER A 1 420 ? -60.281 12.225 25.091 1.00 84.94 420 SER A N 1
ATOM 3276 C CA . SER A 1 420 ? -61.030 12.123 23.843 1.00 84.94 420 SER A CA 1
ATOM 3277 C C . SER A 1 420 ? -62.347 11.396 24.090 1.00 84.94 420 SER A C 1
ATOM 3279 O O . SER A 1 420 ? -62.409 10.409 24.824 1.00 84.94 420 SER A O 1
ATOM 3281 N N . TRP A 1 421 ? -63.410 11.882 23.467 1.00 90.31 421 TRP A N 1
ATOM 3282 C CA . TRP A 1 421 ? -64.756 11.335 23.558 1.00 90.31 421 TRP A CA 1
ATOM 3283 C C . TRP A 1 421 ? -65.137 10.728 22.217 1.00 90.31 421 TRP A C 1
ATOM 3285 O O . TRP A 1 421 ? -65.093 11.412 21.200 1.00 90.31 421 TRP A O 1
ATOM 3295 N N . THR A 1 422 ? -65.532 9.462 22.192 1.00 93.50 422 THR A N 1
ATOM 3296 C CA . THR A 1 422 ? -65.991 8.785 20.975 1.00 93.50 422 THR A CA 1
ATOM 3297 C C . THR A 1 422 ? -67.497 8.596 21.037 1.00 93.50 422 THR A C 1
ATOM 3299 O O . THR A 1 422 ? -68.004 8.084 22.031 1.00 93.50 422 THR A O 1
ATOM 3302 N N . VAL A 1 423 ? -68.212 8.989 19.983 1.00 93.81 423 VAL A N 1
ATOM 3303 C CA . VAL A 1 423 ? -69.670 8.806 19.879 1.00 93.81 423 VAL A CA 1
ATOM 3304 C C . VAL A 1 423 ? -69.965 7.646 18.937 1.00 93.81 423 VAL A C 1
ATOM 3306 O O . VAL A 1 423 ? -69.568 7.689 17.770 1.00 93.81 423 VAL A O 1
ATOM 3309 N N . ILE A 1 424 ? -70.661 6.624 19.431 1.00 94.94 424 ILE A N 1
ATOM 3310 C CA . ILE A 1 424 ? -71.023 5.426 18.667 1.00 94.94 424 ILE A CA 1
ATOM 3311 C C . ILE A 1 424 ? -72.539 5.248 18.714 1.00 94.94 424 ILE A C 1
ATOM 3313 O O . ILE A 1 424 ? -73.122 5.215 19.790 1.00 94.94 424 ILE A O 1
ATOM 3317 N N . GLU A 1 425 ? -73.191 5.124 17.565 1.00 96.06 425 GLU A N 1
ATOM 3318 C CA . GLU A 1 425 ? -74.627 4.840 17.496 1.00 96.06 425 GLU A CA 1
ATOM 3319 C C . GLU A 1 425 ? -74.912 3.391 17.931 1.00 96.06 425 GLU A C 1
ATOM 3321 O O . GLU A 1 425 ? -74.321 2.447 17.405 1.00 96.06 425 GLU A O 1
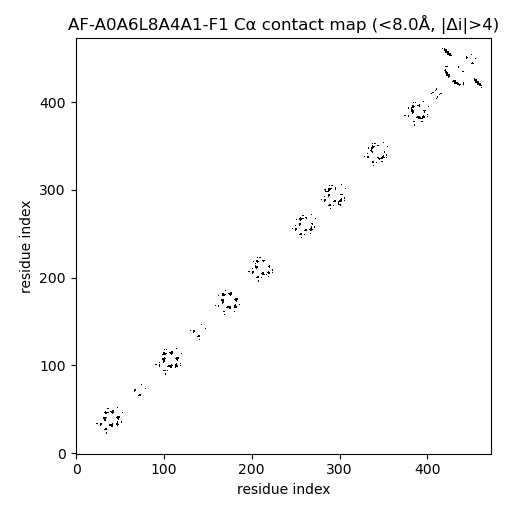ATOM 3326 N N . ILE A 1 426 ? -75.827 3.195 18.884 1.00 94.81 426 ILE A N 1
ATOM 3327 C CA . ILE A 1 426 ? -76.076 1.887 19.519 1.00 94.81 426 ILE A CA 1
ATOM 3328 C C . ILE A 1 426 ? -76.683 0.890 18.526 1.00 94.81 426 ILE A C 1
ATOM 3330 O O . ILE A 1 426 ? -76.323 -0.286 18.519 1.00 94.81 426 ILE A O 1
ATOM 3334 N N . ALA A 1 427 ? -77.608 1.349 17.681 1.00 92.44 427 ALA A N 1
ATOM 3335 C CA . ALA A 1 427 ? -78.346 0.474 16.774 1.00 92.44 427 ALA A CA 1
ATOM 3336 C C . ALA A 1 427 ? -77.484 -0.050 15.613 1.00 92.44 427 ALA A C 1
ATOM 3338 O O . ALA A 1 427 ? -77.675 -1.177 15.154 1.00 92.44 427 ALA A O 1
ATOM 3339 N N . THR A 1 428 ? -76.549 0.769 15.127 1.00 94.38 428 THR A N 1
ATOM 3340 C CA . THR A 1 428 ? -75.785 0.503 13.898 1.00 94.38 428 THR A CA 1
ATOM 3341 C C . THR A 1 428 ? -74.311 0.196 14.167 1.00 94.38 428 THR A C 1
ATOM 3343 O O . THR A 1 428 ? -73.646 -0.403 13.321 1.00 94.38 428 THR A O 1
ATOM 3346 N N . GLY A 1 429 ? -73.785 0.605 15.326 1.00 94.06 429 GLY A N 1
ATOM 3347 C CA . GLY A 1 429 ? -72.360 0.568 15.648 1.00 94.06 429 GLY A CA 1
ATOM 3348 C C . GLY A 1 429 ? -71.524 1.607 14.891 1.00 94.06 429 GLY A C 1
ATOM 3349 O O . GLY A 1 429 ? -70.295 1.513 14.894 1.00 94.06 429 GLY A O 1
ATOM 3350 N N . VAL A 1 430 ? -72.148 2.576 14.210 1.00 95.06 430 VAL A N 1
ATOM 3351 C CA . VAL A 1 430 ? -71.430 3.611 13.455 1.00 95.06 430 VAL A CA 1
ATOM 3352 C C . VAL A 1 430 ? -70.738 4.576 14.419 1.00 95.06 430 VAL A C 1
ATOM 3354 O O . VAL A 1 430 ? -71.360 5.150 15.306 1.00 95.06 430 VAL A O 1
ATOM 3357 N N . CYS A 1 431 ? -69.430 4.764 14.232 1.00 95.00 431 CYS A N 1
ATOM 3358 C CA . CYS A 1 431 ? -68.629 5.715 14.997 1.00 95.00 431 CYS A CA 1
ATOM 3359 C C . CYS A 1 431 ? -68.606 7.077 14.291 1.00 95.00 431 CYS A C 1
ATOM 3361 O O . CYS A 1 431 ? -68.169 7.176 13.143 1.00 95.00 431 CYS A O 1
ATOM 3363 N N . HIS A 1 432 ? -69.042 8.125 14.988 1.00 93.81 432 HIS A N 1
ATOM 3364 C CA . HIS A 1 432 ? -69.127 9.484 14.445 1.00 93.81 432 HIS A CA 1
ATOM 3365 C C . HIS A 1 432 ? -67.816 10.279 14.560 1.00 93.81 432 HIS A C 1
ATOM 3367 O O . HIS A 1 432 ? -67.698 11.352 13.970 1.00 93.81 432 HIS A O 1
ATOM 3373 N N . GLY A 1 433 ? -66.811 9.733 15.250 1.00 90.31 433 GLY A N 1
ATOM 3374 C CA . GLY A 1 433 ? -65.487 10.330 15.415 1.00 90.31 433 GLY A CA 1
ATOM 3375 C C . GLY A 1 433 ? -65.085 10.491 16.879 1.00 90.31 433 GLY A C 1
ATOM 3376 O O . GLY A 1 433 ? -65.846 10.161 17.789 1.00 90.31 433 GLY A O 1
ATOM 3377 N N . THR A 1 434 ? -63.863 10.982 17.082 1.00 90.81 434 THR A N 1
ATOM 3378 C CA . THR A 1 434 ? -63.301 11.349 18.387 1.00 90.81 434 THR A CA 1
ATOM 3379 C C . THR A 1 434 ? -63.337 12.863 18.554 1.00 90.81 434 THR A C 1
ATOM 3381 O O . THR A 1 434 ? -62.945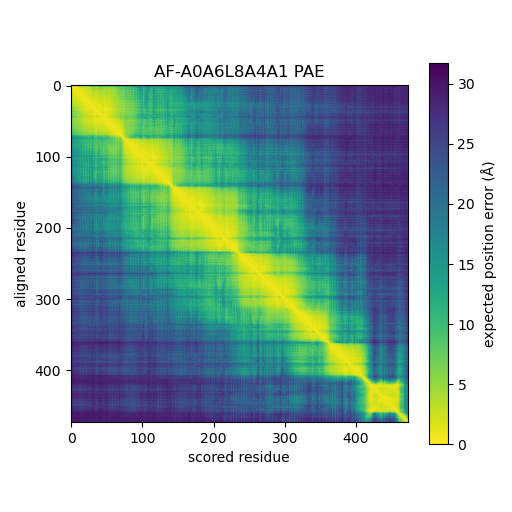 13.582 17.634 1.00 90.81 434 THR A O 1
ATOM 3384 N N . TYR A 1 435 ? -63.754 13.328 19.723 1.00 91.19 435 TYR A N 1
ATOM 3385 C CA . TYR A 1 435 ? -63.935 14.737 20.056 1.00 91.19 435 TYR A CA 1
ATOM 3386 C C . TYR A 1 435 ? -63.097 15.114 21.268 1.00 91.19 435 TYR A C 1
ATOM 3388 O O . TYR A 1 435 ? -62.981 14.327 22.206 1.00 91.19 435 TYR A O 1
ATOM 3396 N N . ASP A 1 436 ? -62.561 16.328 21.278 1.00 85.81 436 ASP A N 1
ATOM 3397 C CA . ASP A 1 436 ? -61.652 16.774 22.339 1.00 85.81 436 ASP A CA 1
ATOM 3398 C C . ASP A 1 436 ? -62.416 17.410 23.519 1.00 85.81 436 ASP A C 1
ATOM 3400 O O . ASP A 1 436 ? -61.839 17.724 24.561 1.00 85.81 436 ASP A O 1
ATOM 3404 N N . SER A 1 437 ? -63.736 17.606 23.385 1.00 87.19 437 SER A N 1
ATOM 3405 C CA . SER A 1 437 ? -64.584 18.169 24.441 1.00 87.19 437 SER A CA 1
ATOM 3406 C C . SER A 1 437 ? -66.036 17.676 24.402 1.00 87.19 437 SER A C 1
ATOM 3408 O O . SER A 1 437 ? -66.573 17.325 23.352 1.00 87.19 437 SER A O 1
ATOM 3410 N N . GLU A 1 438 ? -66.722 17.740 25.549 1.00 88.50 438 GLU A N 1
ATOM 3411 C CA . GLU A 1 438 ? -68.157 17.423 25.652 1.00 88.50 438 GLU A CA 1
ATOM 3412 C C . GLU A 1 438 ? -69.037 18.341 24.781 1.00 88.50 438 GLU A C 1
ATOM 3414 O O . GLU A 1 438 ? -70.093 17.928 24.302 1.00 88.50 438 GLU A O 1
ATOM 3419 N N . MET A 1 439 ? -68.602 19.583 24.533 1.00 91.88 439 MET A N 1
ATOM 3420 C CA . MET A 1 439 ? -69.314 20.512 23.649 1.00 91.88 439 MET A CA 1
ATOM 3421 C C . MET A 1 439 ? -69.320 20.035 22.195 1.00 91.88 439 MET A C 1
ATOM 3423 O O . MET A 1 439 ? -70.333 20.168 21.509 1.00 91.88 439 MET A O 1
ATOM 3427 N N . GLU A 1 440 ? -68.211 19.470 21.723 1.00 92.00 440 GLU A N 1
ATOM 3428 C CA . GLU A 1 440 ? -68.119 18.918 20.370 1.00 92.00 440 GLU A CA 1
ATOM 3429 C C . GLU A 1 440 ? -68.950 17.642 20.220 1.00 92.00 440 GLU A C 1
ATOM 3431 O O . GLU A 1 440 ? -69.603 17.460 19.193 1.00 92.00 440 GLU A O 1
ATOM 3436 N N . VAL A 1 441 ? -69.023 16.815 21.270 1.00 93.25 441 VAL A N 1
ATOM 3437 C CA . VAL A 1 441 ? -69.960 15.682 21.335 1.00 93.25 441 VAL A CA 1
ATOM 3438 C C . VAL A 1 441 ? -71.401 16.174 21.200 1.00 93.25 441 VAL A C 1
ATOM 3440 O O . VAL A 1 441 ? -72.144 15.668 20.363 1.00 93.25 441 VAL A O 1
ATOM 3443 N N . ALA A 1 442 ? -71.797 17.194 21.966 1.00 92.62 442 ALA A N 1
ATOM 3444 C CA . ALA A 1 442 ? -73.144 17.758 21.883 1.00 92.62 442 ALA A CA 1
ATOM 3445 C C . ALA A 1 442 ? -73.458 18.313 20.480 1.00 92.62 442 ALA A C 1
ATOM 3447 O O . ALA A 1 442 ? -74.557 18.105 19.963 1.00 92.62 442 ALA A O 1
ATOM 3448 N N . ALA A 1 443 ? -72.486 18.970 19.838 1.00 94.31 443 ALA A N 1
ATOM 3449 C CA . ALA A 1 443 ? -72.620 19.441 18.463 1.00 94.31 443 ALA A CA 1
ATOM 3450 C C . ALA A 1 443 ? -72.770 18.275 17.471 1.00 94.31 443 ALA A C 1
ATOM 3452 O O . ALA A 1 443 ? -73.643 18.330 16.605 1.00 94.31 443 ALA A O 1
ATOM 3453 N N . CYS A 1 444 ? -71.976 17.209 17.615 1.00 95.50 444 CYS A N 1
ATOM 3454 C CA . CYS A 1 444 ? -72.093 16.005 16.794 1.00 95.50 444 CYS A CA 1
ATOM 3455 C C . CYS A 1 444 ? -73.500 15.403 16.873 1.00 95.50 444 CYS A C 1
ATOM 3457 O O . CYS A 1 444 ? -74.127 15.192 15.834 1.00 95.50 444 CYS A O 1
ATOM 3459 N N . LEU A 1 445 ? -74.029 15.211 18.085 1.00 95.38 445 LEU A N 1
ATOM 3460 C CA . LEU A 1 445 ? -75.373 14.661 18.286 1.00 95.38 445 LEU A CA 1
ATOM 3461 C C . LEU A 1 445 ? -76.447 15.526 17.620 1.00 95.38 445 LEU A C 1
ATOM 3463 O O . LEU A 1 445 ? -77.315 15.008 16.918 1.00 95.38 445 LEU A O 1
ATOM 3467 N N . ALA A 1 446 ? -76.340 16.851 17.751 1.00 95.12 446 ALA A N 1
ATOM 3468 C CA . ALA A 1 446 ? -77.260 17.780 17.105 1.00 95.12 446 ALA A CA 1
ATOM 3469 C C . ALA A 1 446 ? -77.202 17.702 15.566 1.00 95.12 446 ALA A C 1
ATOM 3471 O O . ALA A 1 446 ? -78.249 17.676 14.914 1.00 95.12 446 ALA A O 1
ATOM 3472 N N . PHE A 1 447 ? -76.004 17.633 14.971 1.00 95.81 447 PHE A N 1
ATOM 3473 C CA . PHE A 1 447 ? -75.836 17.543 13.514 1.00 95.81 447 PHE A CA 1
ATOM 3474 C C . PHE A 1 447 ? -76.275 16.194 12.945 1.00 95.81 447 PHE A C 1
ATOM 3476 O O . PHE A 1 447 ? -76.914 16.154 11.893 1.00 95.81 447 PHE A O 1
ATOM 3483 N N . ALA A 1 448 ? -75.967 15.104 13.646 1.00 94.31 448 ALA A N 1
ATOM 3484 C CA . ALA A 1 448 ? -76.375 13.756 13.267 1.00 94.31 448 ALA A CA 1
ATOM 3485 C C . ALA A 1 448 ? -77.866 13.487 13.540 1.00 94.31 448 ALA A C 1
ATOM 3487 O O . ALA A 1 448 ? -78.385 12.468 13.095 1.00 94.31 448 ALA A O 1
ATOM 3488 N N . ARG A 1 449 ? -78.558 14.415 14.225 1.00 96.12 449 ARG A N 1
ATOM 3489 C CA . ARG A 1 449 ? -79.944 14.272 14.701 1.00 96.12 449 ARG A CA 1
ATOM 3490 C C . ARG A 1 449 ? -80.140 13.024 15.568 1.00 96.12 449 ARG A C 1
ATOM 3492 O O . ARG A 1 449 ? -81.189 12.393 15.501 1.00 96.12 449 ARG A O 1
ATOM 3499 N N . LEU A 1 450 ? -79.133 12.705 16.376 1.00 95.56 450 LEU A N 1
ATOM 3500 C CA . LEU A 1 450 ? -79.148 11.591 17.317 1.00 95.56 450 LEU A CA 1
ATOM 3501 C C . LEU A 1 450 ? -79.523 12.104 18.705 1.00 95.56 450 LEU A C 1
ATOM 3503 O O . LEU A 1 450 ? -78.998 13.119 19.175 1.00 95.56 450 LEU A O 1
ATOM 3507 N N . SER A 1 451 ? -80.426 11.401 19.375 1.00 94.50 451 SER A N 1
ATOM 3508 C CA . SER A 1 451 ? -80.704 11.617 20.790 1.00 94.50 451 SER A CA 1
ATOM 3509 C C . SER A 1 451 ? -79.640 10.941 21.659 1.00 94.50 451 SER A C 1
ATOM 3511 O O . SER A 1 451 ? -78.927 10.035 21.230 1.00 94.50 451 SER A O 1
ATOM 3513 N N . ARG A 1 452 ? -79.522 11.380 22.917 1.00 91.56 452 ARG A N 1
ATOM 3514 C CA . ARG A 1 452 ? -78.537 10.825 23.860 1.00 91.56 452 ARG A CA 1
ATOM 3515 C C . ARG A 1 452 ? -78.754 9.333 24.144 1.00 91.56 452 ARG A C 1
ATOM 3517 O O . ARG A 1 452 ? -77.789 8.656 24.470 1.00 91.56 452 ARG A O 1
ATOM 3524 N N . ASP A 1 453 ? -79.982 8.840 23.998 1.00 95.44 453 ASP A N 1
ATOM 3525 C CA . ASP A 1 453 ? -80.341 7.440 24.254 1.00 95.44 453 ASP A CA 1
ATOM 3526 C C . ASP A 1 453 ? -80.051 6.523 23.049 1.00 95.44 453 ASP A C 1
ATOM 3528 O O . ASP A 1 453 ? -80.090 5.301 23.175 1.00 95.44 453 ASP A O 1
ATOM 3532 N N . GLU A 1 454 ? -79.736 7.099 21.883 1.00 94.19 454 GLU A N 1
ATOM 3533 C CA . GLU A 1 454 ? -79.395 6.371 20.650 1.00 94.19 454 GLU A CA 1
ATOM 3534 C C . GLU A 1 454 ? -77.884 6.163 20.481 1.00 94.19 454 GLU A C 1
ATOM 3536 O O . GLU A 1 454 ? -77.450 5.458 19.566 1.00 94.19 454 GLU A O 1
ATOM 3541 N N . VAL A 1 455 ? -77.070 6.752 21.362 1.00 94.75 455 VAL A N 1
ATOM 3542 C CA . VAL A 1 455 ? -75.608 6.724 21.278 1.00 94.75 455 VAL A CA 1
ATOM 3543 C C . VAL A 1 455 ? -74.949 6.265 22.576 1.00 94.75 455 VAL A C 1
ATOM 3545 O O . VAL A 1 455 ? -75.385 6.577 23.681 1.00 94.75 455 VAL A O 1
ATOM 3548 N N . GLU A 1 456 ? -73.825 5.576 22.440 1.00 95.12 456 GLU A N 1
ATOM 3549 C CA . GLU A 1 456 ? -72.858 5.358 23.504 1.00 95.12 456 GLU A CA 1
ATOM 3550 C C . GLU A 1 456 ? -71.727 6.384 23.351 1.00 95.12 456 GLU A C 1
ATOM 3552 O O . GLU A 1 456 ? -71.051 6.443 22.320 1.00 95.12 456 GLU A O 1
ATOM 3557 N N . VAL A 1 457 ? -71.528 7.222 24.373 1.00 91.56 457 VAL A N 1
ATOM 3558 C CA . VAL A 1 457 ? -70.411 8.174 24.419 1.00 91.56 457 VAL A CA 1
ATOM 3559 C C . VAL A 1 457 ? -69.318 7.597 25.314 1.00 91.56 457 VAL A C 1
ATOM 3561 O O . VAL A 1 457 ? -69.455 7.563 26.537 1.00 91.56 457 VAL A O 1
ATOM 3564 N N . ILE A 1 458 ? -68.222 7.158 24.702 1.00 90.88 458 ILE A N 1
ATOM 3565 C CA . ILE A 1 458 ? -67.074 6.569 25.392 1.00 90.88 458 ILE A CA 1
ATOM 3566 C C . ILE A 1 458 ? -66.045 7.667 25.644 1.00 90.88 458 ILE A C 1
ATOM 3568 O O . ILE A 1 458 ? -65.474 8.213 24.702 1.00 90.88 458 ILE A O 1
ATOM 3572 N N . ALA A 1 459 ? -65.781 7.981 26.910 1.00 86.81 459 ALA A N 1
ATOM 3573 C CA . ALA A 1 459 ? -64.641 8.811 27.280 1.00 86.81 459 ALA A CA 1
ATOM 3574 C C . ALA A 1 459 ? -63.397 7.924 27.397 1.00 86.81 459 ALA A C 1
ATOM 3576 O O . ALA A 1 459 ? -63.341 7.063 28.281 1.00 86.81 459 ALA A O 1
ATOM 3577 N N . ASP A 1 460 ? -62.377 8.166 26.575 1.00 73.62 460 ASP A N 1
ATOM 3578 C CA . ASP A 1 460 ? -61.042 7.601 26.773 1.00 73.62 460 ASP A CA 1
ATOM 3579 C C . ASP A 1 460 ? -60.378 8.318 27.955 1.00 73.62 460 ASP A C 1
ATOM 3581 O O . ASP A 1 460 ? -59.406 9.068 27.832 1.00 73.62 460 ASP A O 1
ATOM 3585 N N . ALA A 1 461 ? -60.912 8.112 29.159 1.00 59.06 461 ALA A N 1
ATOM 3586 C CA . ALA A 1 461 ? -60.169 8.446 30.353 1.00 59.06 461 ALA A CA 1
ATOM 3587 C C . ALA A 1 461 ? -58.889 7.610 30.313 1.00 59.06 461 ALA A C 1
ATOM 3589 O O . ALA A 1 461 ? -58.947 6.387 30.157 1.00 59.06 461 ALA A O 1
ATOM 3590 N N . SER A 1 462 ? -57.733 8.279 30.432 1.00 54.00 462 SER A N 1
ATOM 3591 C CA . SER A 1 462 ? -56.418 7.635 30.481 1.00 54.00 462 SER A CA 1
ATOM 3592 C C . SER A 1 462 ? -56.525 6.316 31.253 1.00 54.00 462 SER A C 1
ATOM 3594 O O . SER A 1 462 ? -57.097 6.338 32.343 1.00 54.00 462 SER A O 1
ATOM 3596 N N . PRO A 1 463 ? -55.984 5.180 30.779 1.00 52.03 463 PRO A N 1
ATOM 3597 C CA . PRO A 1 463 ? -56.140 3.870 31.431 1.00 52.03 463 PRO A CA 1
ATOM 3598 C C . PRO A 1 463 ? -55.685 3.827 32.907 1.00 52.03 463 PRO A C 1
ATOM 3600 O O . PRO A 1 463 ? -55.896 2.841 33.605 1.00 52.03 463 PRO A O 1
ATOM 3603 N N . MET A 1 464 ? -55.080 4.908 33.406 1.00 50.28 464 MET A N 1
ATOM 3604 C CA . MET A 1 464 ? -54.774 5.167 34.812 1.00 50.28 464 MET A CA 1
ATOM 3605 C C . MET A 1 464 ? -55.963 5.671 35.662 1.00 50.28 464 MET A C 1
ATOM 3607 O O . MET A 1 464 ? -55.913 5.525 36.881 1.00 50.28 464 MET A O 1
ATOM 3611 N N . ALA A 1 465 ? -57.021 6.242 35.078 1.00 51.69 465 ALA A N 1
ATOM 3612 C CA . ALA A 1 465 ? -58.208 6.732 35.790 1.00 51.69 465 ALA A CA 1
ATOM 3613 C C . ALA A 1 465 ? -59.046 5.580 36.371 1.00 51.69 465 ALA A C 1
ATOM 3615 O O . ALA A 1 465 ? -59.514 5.675 37.502 1.00 51.69 465 ALA A O 1
ATOM 3616 N N . GLY A 1 466 ? -59.106 4.436 35.676 1.00 50.22 466 GLY A N 1
ATOM 3617 C CA . GLY A 1 466 ? -59.737 3.208 36.180 1.00 50.22 466 GLY A CA 1
ATOM 3618 C C . GLY A 1 466 ? -59.048 2.584 37.405 1.00 50.22 466 GLY A C 1
ATOM 3619 O O . GLY A 1 466 ? -59.608 1.690 38.032 1.00 50.22 466 GLY A O 1
ATOM 3620 N N . PHE A 1 467 ? -57.854 3.058 37.791 1.00 50.38 467 PHE A N 1
ATOM 3621 C CA . PHE A 1 467 ? -57.148 2.595 38.994 1.00 50.38 467 PHE A CA 1
ATOM 3622 C C . PHE A 1 467 ? -57.427 3.440 40.249 1.00 50.38 467 PHE A C 1
ATOM 3624 O O . PHE A 1 467 ? -56.924 3.100 41.323 1.00 50.38 467 PHE A O 1
ATOM 3631 N N . ILE A 1 468 ? -58.238 4.503 40.160 1.00 47.84 468 ILE A N 1
ATOM 3632 C CA . ILE A 1 468 ? -58.651 5.307 41.320 1.00 47.84 468 ILE A CA 1
ATOM 3633 C C . ILE A 1 468 ? -60.144 5.061 41.613 1.00 47.84 468 ILE A C 1
ATOM 3635 O O . ILE A 1 468 ? -60.996 5.885 41.325 1.00 47.84 468 ILE A O 1
ATOM 3639 N N . ALA A 1 469 ? -60.386 3.911 42.255 1.00 40.91 469 ALA A N 1
ATOM 3640 C CA . ALA A 1 469 ? -61.523 3.541 43.115 1.00 40.91 469 ALA A CA 1
ATOM 3641 C C . ALA A 1 469 ? -62.922 3.255 42.510 1.00 40.91 469 ALA A C 1
ATOM 3643 O O . ALA A 1 469 ? -63.586 4.153 42.007 1.00 40.91 469 ALA A O 1
ATOM 3644 N N . PRO A 1 470 ? -63.484 2.065 42.812 1.00 41.69 470 PRO A N 1
ATOM 3645 C CA . PRO A 1 470 ? -64.869 1.903 43.237 1.00 41.69 470 PRO A CA 1
ATOM 3646 C C . PRO A 1 470 ? -64.903 1.850 44.775 1.00 41.69 470 PRO A C 1
ATOM 3648 O O . PRO A 1 470 ? -64.440 0.888 45.388 1.00 41.69 470 PRO A O 1
ATOM 3651 N N . GLY A 1 471 ? -65.388 2.909 45.419 1.00 47.34 471 GLY A N 1
ATOM 3652 C CA . GLY A 1 471 ? -65.452 2.950 46.884 1.00 47.34 471 GLY A CA 1
ATOM 3653 C C . GLY A 1 471 ? -66.082 4.201 47.479 1.00 47.34 471 GLY A C 1
ATOM 3654 O O . GLY A 1 471 ? -65.669 4.596 48.561 1.00 47.34 471 GLY A O 1
ATOM 3655 N N . TRP A 1 472 ? -67.015 4.831 46.764 1.00 43.34 472 TRP A N 1
ATOM 3656 C CA . TRP A 1 472 ? -67.924 5.852 47.289 1.00 43.34 472 TRP A CA 1
ATOM 3657 C C . TRP A 1 472 ? -69.299 5.620 46.646 1.00 43.34 472 TRP A C 1
ATOM 3659 O O . TRP A 1 472 ? -69.576 6.116 45.556 1.00 43.34 472 TRP A O 1
ATOM 3669 N N . GLN A 1 473 ? -70.106 4.792 47.306 1.00 36.97 473 GLN A N 1
ATOM 3670 C CA . GLN A 1 473 ? -71.560 4.924 47.376 1.00 36.97 473 GLN A CA 1
ATOM 3671 C C . GLN A 1 473 ? -71.906 5.088 48.850 1.00 36.97 473 GLN A C 1
ATOM 3673 O O . GLN A 1 473 ? -71.256 4.386 49.663 1.00 36.97 473 GLN A O 1
#

Solvent-accessible surface area (backbone atoms only — not comparable to full-atom values): 26065 Å² total; per-residue (Å²): 113,70,67,60,55,51,51,52,51,51,49,52,51,49,50,55,52,48,52,53,48,51,50,52,36,48,57,19,52,78,67,53,21,5,56,81,81,59,80,44,53,39,34,90,100,48,68,38,20,61,72,61,47,52,53,49,52,52,51,50,50,51,52,52,50,50,34,57,75,69,67,47,75,75,78,55,67,64,60,51,53,50,53,50,52,49,50,51,52,50,53,38,51,53,25,51,75,69,45,23,6,54,82,79,69,78,48,61,27,40,88,101,47,59,37,21,67,72,60,47,49,53,49,51,51,52,50,51,52,50,53,50,50,34,55,76,69,68,45,72,64,94,69,45,69,67,53,54,50,51,50,51,48,54,54,48,51,55,36,50,54,22,52,76,70,51,21,6,52,78,85,59,76,47,58,30,56,92,98,50,63,48,19,68,69,65,48,49,55,49,50,50,54,52,50,50,55,38,49,54,25,53,75,68,40,14,8,62,82,84,59,45,72,29,71,94,84,43,67,45,26,71,69,59,42,48,58,49,49,47,61,52,62,77,49,46,62,70,52,49,49,53,48,52,49,52,42,50,53,26,54,73,73,28,14,9,60,83,83,60,49,78,32,88,90,47,65,53,36,68,70,58,49,49,56,49,48,54,55,44,51,52,28,22,75,67,24,15,8,64,84,80,60,47,70,21,74,94,52,29,56,45,25,68,73,57,43,51,54,50,49,54,47,51,51,50,53,49,51,51,49,52,50,51,50,50,48,55,42,50,54,28,45,76,68,21,12,8,58,83,80,62,45,77,16,79,92,36,65,42,28,71,70,61,41,51,57,53,50,65,70,57,44,54,62,58,51,49,49,50,50,50,50,53,41,52,56,26,46,75,68,27,13,8,58,83,79,62,45,77,13,83,92,35,66,44,26,68,73,57,44,51,55,46,49,62,67,35,63,79,56,69,72,52,73,82,70,73,49,38,35,34,41,26,33,66,91,80,64,51,70,81,50,76,25,78,42,74,68,53,49,53,50,48,30,63,75,71,71,49,56,79,90,48,41,48,74,47,67,52,59,57,86,68,58,83,74,67,73,93,86,83,132